Protein AF-A0A812PBX0-F1 (afdb_monomer_lite)

pLDDT: mean 70.74, std 16.76, range [26.89, 95.25]

Sequence (706 aa):
GIDFDTGNASPRARILQAIRQHKTSCHPRVRWLKWAKLSCRDRAEKATVTRFNASSAALISQKAHPLAKFEVFRWPRKVGPKSQAISPIAFRPAWVCKTCHATCRVAKLAEEHAATNCPNKAASGLLKTWAHGRLSTLAADRKIFLQGPNSSEAKARGIALFDQAFSFNAASRGVSCGAALRPILVRHSFDLVAMSEAHIPAASRVAFAAEWKRCGWSVVFSAPEEQYCQVCLLSQIPLKQVSVCSQDGAARHAAALLDLKSARGNVPLLAVAVYLQSGKPLVAQAQASDILAGAQSSGRRCLVFGDWNLVQEEGDLAALLQANVVHSCDEAAWGQELPPTGPVCQGSRRRRIDYAVSIGDFRATAVGHVAEDEVGVLSDHRLVHYTFDASAPPALRGPKRRRLLDKDALPTADVLLPALEVQLFHRCLQEGDVDEAWRRLSDLAEDLVCKPAGDAPDLVPRSRAWEPQPRKVRTDFEAEMDKSPGLRALRRLHARLLLCARRPWDSPLLRATGAMAARTRAKVPALGFVRCEDPAALCHVQHLIATLEEDEKQLHLEKWKSLLQCDPARVRSYVKRRADAALVAQQVPDNIAQVKDGWRPAIAVEEQAARWTEVWCKPPGHDPVAIERILAAVPQPRPCSVQFRFSPGVLKAAMQSMHGKAAGADDSTPSEMIHLPWFWWDLASQLWSTIVEVRRVPCISGNKPG

Foldseek 3Di:
DQPPPPNDRPPVRVVVVVVVVLCCQQPVPADPVRQVVDDPVRSLVSSLVSVQVVQVVVVVVVDDPLQVQWDWDWDWDQDDPPDPRPDRIHTHIWIAGNQQRDIGRDVVVSSVCSVVVNPRNDDPDPRVVVNVVVVVVVVVVVVCVQCPCPDVVVLLCVLVAQWKEWAEEQVLCAPVCVVLVVVVCVVVVHFKYKYASNFAQLVCVLVSQVVLVVVQKGKWFADDDPRGGRIMMIGNFFWAWAALADPLQRSFKTWTWGWNQAPVGTAIEIEIRGDADAPCQVSLQVNVCRNLVSVLVLVGKYKYWYFSNDACCDHPNVVCCLLVQKHWLCCLVPPDDDAAWDAQDPNHHDHNRTGMIIGFQWHFNHKDWDDCVSCVVRDRTTMIMTTTGSHDDGFFDDFAAFAWDDPVPADPDPDDDDPVLVVVLVVCLVVLVLQVNCLSLQQVLCVRTGDDDDPPPRHDGLSAFDDGHGDDDDDPPVLPPPDQPLLSLLVVLLVLLVVCQVPVPPVVSQVVSQVSLVVSCVRVVQLPRARSNDPVSNVSSVVVSVVSVVVVVVVVVVVVVVVVVPDPVVVDPVCVVVVVSVVSNVPNRHHSNNDDHHDDPPVPSVVSVPPVVVPPPDDDDDDCVVVVVVVVPDDDDDDDDDQDQFDLVVVLVVLVVQQSHHDDPSRDHSVSSNSDDSVSSVSVRSSVNSCVVSVHDHDSDDDPDD

Secondary structure (DSSP, 8-state):
-B-TTT-SBPHHHHHHHHHHHHHHHH-TTS-HHHHHHS-HHHHHHHHHHHHHHHHHHHHHHT--GGGGGEEEEEEEEEPPTT---SSSEEEEEEEEETTT--EESSHHHHHHHHHTT-TT-PPTTHHHHHHHHHHHHHHHHHHHHHSSTTSTTTTTS-S----EEEEEE-TT-GGGGHHHHHHHHHHHT-SEEEEES--EETTTHHHHHHHHHHTT-EEEEPPEETTEE--EEEESSPPEEEE--SSTTTTSEEEEEEEEEETTEEEEEEEEEEE--TT-HHHHHHHHHHHHHHHHHTTSEEEEEEE-SS-TTSHHHHHHHHTTSEEEGGGGGTTS-PPP-S--BTTB-----EEEEEESS--EEEEEE--HHHHTTT-SSPPEEEEE-TTSPPPPBPPPPPPBPPGGGS--S-----HHHHHHHHHHHHTT-HHHHHHHHHHHHHHHHB----S-TT---TTS--PPBPPPPPPGGG---SS-HHHHHHHHHHHHHHHHHH-TT-HHHHHHHHHHHHHHHTT-GGG----TT-HHHHHHHHHHHHHHHHHHHHHHHHHHHHTTTT-GGGGGTTTHHHHHHHHHHHSPPEEGGG--------STTGGGGGTGGGTTT------THHHHHHHTTSPPPPP--PPP---HHHHHHHHHHTTTPPP-TT---HHHHTTS-HHHHHHHHHHHHHHHHHT-----S-----

Structure (mmCIF, N/CA/C/O backbone):
data_AF-A0A812PBX0-F1
#
_entry.id   AF-A0A812PBX0-F1
#
loop_
_atom_site.group_PDB
_atom_site.id
_atom_site.type_symbol
_atom_site.label_atom_id
_atom_site.label_alt_id
_atom_site.label_comp_id
_atom_site.label_asym_id
_atom_site.label_entity_id
_atom_site.label_seq_id
_atom_site.pdbx_PDB_ins_code
_atom_site.Cartn_x
_atom_site.Cartn_y
_atom_site.Cartn_z
_atom_site.occupancy
_atom_site.B_iso_or_equiv
_atom_site.auth_seq_id
_atom_site.auth_comp_id
_atom_site.auth_asym_id
_atom_site.auth_atom_id
_atom_site.pdbx_PDB_model_num
ATOM 1 N N . GLY A 1 1 ? -8.430 -55.039 -39.600 1.00 41.56 1 GLY A N 1
ATOM 2 C CA . GLY A 1 1 ? -9.172 -54.076 -40.426 1.00 41.56 1 GLY A CA 1
ATOM 3 C C . GLY A 1 1 ? -8.246 -53.471 -41.450 1.00 41.56 1 GLY A C 1
ATOM 4 O O . GLY A 1 1 ? -7.721 -52.384 -41.218 1.00 41.56 1 GLY A O 1
ATOM 5 N N . ILE A 1 2 ? -7.989 -54.225 -42.518 1.00 35.31 2 ILE A N 1
ATOM 6 C CA . ILE A 1 2 ? -7.631 -53.649 -43.813 1.00 35.31 2 ILE A CA 1
ATOM 7 C C . ILE A 1 2 ? -8.986 -53.336 -44.443 1.00 35.31 2 ILE A C 1
ATOM 9 O O . ILE A 1 2 ? -9.873 -54.185 -44.401 1.00 35.31 2 ILE A O 1
ATOM 13 N N . ASP A 1 3 ? -9.168 -52.095 -44.868 1.00 41.00 3 ASP A N 1
ATOM 14 C CA . ASP A 1 3 ? -10.325 -51.704 -45.659 1.00 41.00 3 ASP A CA 1
ATOM 15 C C . ASP A 1 3 ? -10.052 -52.193 -47.086 1.00 41.00 3 ASP A C 1
ATOM 17 O O . ASP A 1 3 ? -9.075 -51.766 -47.709 1.00 41.00 3 ASP A O 1
ATOM 21 N N . PHE A 1 4 ? -10.807 -53.199 -47.527 1.00 45.06 4 PHE A N 1
ATOM 22 C CA . PHE A 1 4 ? -10.535 -53.912 -48.776 1.00 45.06 4 PHE A CA 1
ATOM 23 C C . PHE A 1 4 ? -10.964 -53.118 -50.017 1.00 45.06 4 PHE A C 1
ATOM 25 O O . PHE A 1 4 ? -10.478 -53.426 -51.101 1.00 45.06 4 PHE A O 1
ATOM 32 N N . ASP A 1 5 ? -11.750 -52.048 -49.858 1.00 46.66 5 ASP A N 1
ATOM 33 C CA . ASP A 1 5 ? -12.281 -51.284 -50.994 1.00 46.66 5 ASP A CA 1
ATOM 34 C C . ASP A 1 5 ? -11.366 -50.135 -51.444 1.00 46.66 5 ASP A C 1
ATOM 36 O O . ASP A 1 5 ? -11.480 -49.648 -52.565 1.00 46.66 5 ASP A O 1
ATOM 40 N N . THR A 1 6 ? -10.412 -49.699 -50.610 1.00 55.16 6 THR A N 1
ATOM 41 C CA . THR A 1 6 ? -9.545 -48.546 -50.938 1.00 55.16 6 THR A CA 1
ATOM 42 C C . THR A 1 6 ? -8.058 -48.874 -51.039 1.00 55.16 6 THR A C 1
ATOM 44 O O . THR A 1 6 ? -7.262 -47.987 -51.358 1.00 55.16 6 THR A O 1
ATOM 47 N N . GLY A 1 7 ? -7.644 -50.107 -50.712 1.00 49.31 7 GLY A N 1
ATOM 48 C CA . GLY A 1 7 ? -6.228 -50.506 -50.630 1.00 49.31 7 GLY A CA 1
ATOM 49 C C . GLY A 1 7 ? -5.396 -49.690 -49.625 1.00 49.31 7 GLY A C 1
ATOM 50 O O . GLY A 1 7 ? -4.191 -49.903 -49.480 1.00 49.31 7 GLY A O 1
ATOM 51 N N . ASN A 1 8 ? -6.020 -48.754 -48.908 1.00 51.25 8 ASN A N 1
ATOM 52 C CA . ASN A 1 8 ? -5.364 -47.819 -48.019 1.00 51.25 8 ASN A CA 1
ATOM 53 C C . ASN A 1 8 ? -5.511 -48.298 -46.580 1.00 51.25 8 ASN A C 1
ATOM 55 O O . ASN A 1 8 ? -6.604 -48.510 -46.057 1.00 51.25 8 ASN A O 1
ATOM 59 N N . ALA A 1 9 ? -4.368 -48.460 -45.915 1.00 52.59 9 ALA A N 1
ATOM 60 C CA . ALA A 1 9 ? -4.317 -48.851 -44.518 1.00 52.59 9 ALA A CA 1
ATOM 61 C C . ALA A 1 9 ? -5.171 -47.894 -43.668 1.00 52.59 9 ALA A C 1
ATOM 63 O O . ALA A 1 9 ? -4.962 -46.677 -43.709 1.00 52.59 9 ALA A O 1
ATOM 64 N N . SER A 1 10 ? -6.102 -48.450 -42.880 1.00 56.31 10 SER A N 1
ATOM 65 C CA . SER A 1 10 ? -6.978 -47.667 -42.000 1.00 56.31 10 SER A CA 1
ATOM 66 C C . SER A 1 10 ? -6.168 -46.668 -41.151 1.00 56.31 10 SER A C 1
ATOM 68 O O . SER A 1 10 ? -5.010 -46.947 -40.809 1.00 56.31 10 SER A O 1
ATOM 70 N N . PRO A 1 11 ? -6.738 -45.517 -40.746 1.00 64.25 11 PRO A N 1
ATOM 71 C CA . PRO A 1 11 ? -6.034 -44.504 -39.947 1.00 64.25 11 PRO A CA 1
ATOM 72 C C . PRO A 1 11 ? -5.306 -45.090 -38.726 1.00 64.25 11 PRO A C 1
ATOM 74 O O . PRO A 1 11 ? -4.189 -44.694 -38.391 1.00 64.25 11 PRO A O 1
ATOM 77 N N . ARG A 1 12 ? -5.890 -46.127 -38.115 1.00 63.50 12 ARG A N 1
ATOM 78 C CA . ARG A 1 12 ? -5.305 -46.877 -36.999 1.00 63.50 12 ARG A CA 1
ATOM 79 C C . ARG A 1 12 ? -4.037 -47.649 -37.388 1.00 63.50 12 ARG A C 1
ATOM 81 O O . ARG A 1 12 ? -3.078 -47.661 -36.618 1.00 63.50 12 ARG A O 1
ATOM 88 N N . ALA A 1 13 ? -3.998 -48.264 -38.570 1.00 65.62 13 ALA A N 1
ATOM 89 C CA . ALA A 1 13 ? -2.818 -48.963 -39.078 1.00 65.62 13 ALA A CA 1
ATOM 90 C C . ALA A 1 13 ? -1.666 -47.992 -39.396 1.00 65.62 13 ALA A C 1
ATOM 92 O O . ALA A 1 13 ? -0.524 -48.262 -39.018 1.00 65.62 13 ALA A O 1
ATOM 93 N N . ARG A 1 14 ? -1.966 -46.817 -39.971 1.00 66.88 14 ARG A N 1
ATOM 94 C CA . ARG A 1 14 ? -0.978 -45.740 -40.187 1.00 66.88 14 ARG A CA 1
ATOM 95 C C . ARG A 1 14 ? -0.382 -45.220 -38.876 1.00 66.88 14 ARG A C 1
ATOM 97 O O . ARG A 1 14 ? 0.835 -45.080 -38.767 1.00 66.88 14 ARG A O 1
ATOM 104 N N . ILE A 1 15 ? -1.211 -45.005 -37.854 1.00 62.47 15 ILE A N 1
ATOM 105 C CA . ILE A 1 15 ? -0.750 -44.575 -36.523 1.00 62.47 15 ILE A CA 1
ATOM 106 C C . ILE A 1 15 ? 0.161 -45.635 -35.889 1.00 62.47 15 ILE A C 1
ATOM 108 O O . ILE A 1 15 ? 1.235 -45.309 -35.381 1.00 62.47 15 ILE A O 1
ATOM 112 N N . LEU A 1 16 ? -0.215 -46.916 -35.956 1.00 72.44 16 LEU A N 1
ATOM 113 C CA . LEU A 1 16 ? 0.611 -48.006 -35.428 1.00 72.44 16 LEU A CA 1
ATOM 114 C C . LEU A 1 16 ? 1.949 -48.135 -36.170 1.00 72.44 16 LEU A C 1
ATOM 116 O O . LEU A 1 16 ? 2.977 -48.388 -35.537 1.00 72.44 16 LEU A O 1
ATOM 120 N N . GLN A 1 17 ? 1.965 -47.918 -37.486 1.00 73.75 17 GLN A N 1
ATOM 121 C CA . GLN A 1 17 ? 3.192 -47.900 -38.279 1.00 73.75 17 GLN A CA 1
ATOM 122 C C . GLN A 1 17 ? 4.097 -46.719 -37.901 1.00 73.75 17 GLN A C 1
ATOM 124 O O . GLN A 1 17 ? 5.292 -46.925 -37.688 1.00 73.75 17 GLN A O 1
ATOM 129 N N . ALA A 1 18 ? 3.540 -45.520 -37.715 1.00 67.94 18 ALA A N 1
ATOM 130 C CA . ALA A 1 18 ? 4.286 -44.346 -37.260 1.00 67.94 18 ALA A CA 1
ATOM 131 C C . ALA A 1 18 ? 4.874 -44.544 -35.849 1.00 67.94 18 ALA A C 1
ATOM 133 O O . ALA A 1 18 ? 6.033 -44.208 -35.598 1.00 67.94 18 ALA A O 1
ATOM 134 N N . ILE A 1 19 ? 4.119 -45.168 -34.935 1.00 73.75 19 ILE A N 1
ATOM 135 C CA . ILE A 1 19 ? 4.599 -45.534 -33.592 1.00 73.75 19 ILE A CA 1
ATOM 136 C C . ILE A 1 19 ? 5.760 -46.532 -33.685 1.00 73.75 19 ILE A C 1
ATOM 138 O O . ILE A 1 19 ? 6.774 -46.370 -32.999 1.00 73.75 19 ILE A O 1
ATOM 142 N N . ARG A 1 20 ? 5.648 -47.545 -34.556 1.00 77.81 20 ARG A N 1
ATOM 143 C CA . ARG A 1 20 ? 6.723 -48.517 -34.808 1.00 77.81 20 ARG A CA 1
ATOM 144 C C . ARG A 1 20 ? 7.970 -47.859 -35.376 1.00 77.81 20 ARG A C 1
ATOM 146 O O . ARG A 1 20 ? 9.050 -48.087 -34.839 1.00 77.81 20 ARG A O 1
ATOM 153 N N . GLN A 1 21 ? 7.828 -47.008 -36.386 1.00 73.75 21 GLN A N 1
ATOM 154 C CA . GLN A 1 21 ? 8.945 -46.264 -36.967 1.00 73.75 21 GLN A CA 1
ATOM 155 C C . GLN A 1 21 ? 9.623 -45.365 -35.928 1.00 73.75 21 GLN A C 1
ATOM 157 O O . GLN A 1 21 ? 10.838 -45.441 -35.766 1.00 73.75 21 GLN A O 1
ATOM 162 N N . HIS A 1 22 ? 8.853 -44.597 -35.152 1.00 73.75 22 HIS A N 1
ATOM 163 C CA . HIS A 1 22 ? 9.390 -43.723 -34.111 1.00 73.75 22 HIS A CA 1
ATOM 164 C C . HIS A 1 22 ? 10.144 -44.497 -33.021 1.00 73.75 22 HIS A C 1
ATOM 166 O O . HIS A 1 22 ? 11.247 -44.104 -32.632 1.00 73.75 22 HIS A O 1
ATOM 172 N N . LYS A 1 23 ? 9.577 -45.603 -32.519 1.00 83.12 23 LYS A N 1
ATOM 173 C CA . LYS A 1 23 ? 10.250 -46.459 -31.532 1.00 83.12 23 LYS A CA 1
ATOM 174 C C . LYS A 1 23 ? 11.563 -46.979 -32.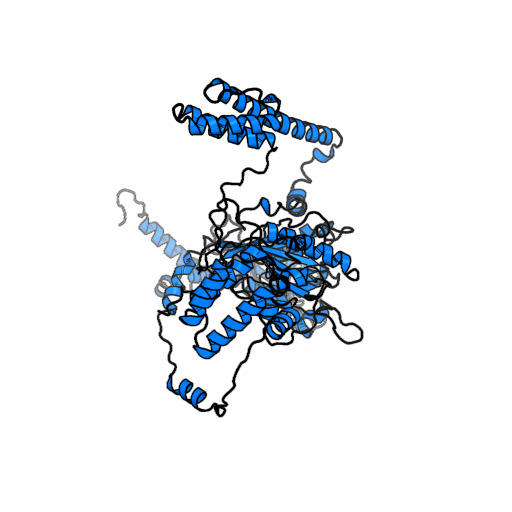102 1.00 83.12 23 LYS A C 1
ATOM 176 O O . LYS A 1 23 ? 12.591 -46.888 -31.435 1.00 83.12 23 LYS A O 1
ATOM 181 N N . THR A 1 24 ? 11.544 -47.526 -33.314 1.00 77.44 24 THR A N 1
ATOM 182 C CA . THR A 1 24 ? 12.737 -48.121 -33.927 1.00 77.44 24 THR A CA 1
ATOM 183 C C . THR A 1 24 ? 13.819 -47.073 -34.188 1.00 77.44 24 THR A C 1
ATOM 185 O O . THR A 1 24 ? 14.981 -47.327 -33.886 1.00 77.44 24 THR A O 1
ATOM 188 N N . SER A 1 25 ? 13.452 -45.871 -34.644 1.00 67.94 25 SER A N 1
ATOM 189 C CA . SER A 1 25 ? 14.410 -44.809 -34.969 1.00 67.94 25 SER A CA 1
ATOM 190 C C . SER A 1 25 ? 14.952 -44.073 -33.737 1.00 67.94 25 SER A C 1
ATOM 192 O O . SER A 1 25 ? 16.132 -43.741 -33.677 1.00 67.94 25 SER A O 1
ATOM 194 N N . CYS A 1 26 ? 14.106 -43.792 -32.742 1.00 70.12 26 CYS A N 1
ATOM 195 C CA . CYS A 1 26 ? 14.460 -42.937 -31.604 1.00 70.12 26 CYS A CA 1
ATOM 196 C C . CYS A 1 26 ? 14.810 -43.733 -30.339 1.00 70.12 26 CYS A C 1
ATOM 198 O O . CYS A 1 26 ? 15.399 -43.183 -29.409 1.00 70.12 26 CYS A O 1
ATOM 200 N N . HIS A 1 27 ? 14.446 -45.017 -30.289 1.00 78.81 27 HIS A N 1
ATOM 201 C CA . HIS A 1 27 ? 14.613 -45.893 -29.128 1.00 78.81 27 HIS A CA 1
ATOM 202 C C . HIS A 1 27 ? 15.099 -47.302 -29.500 1.00 78.81 27 HIS A C 1
ATOM 204 O O . HIS A 1 27 ? 14.545 -48.292 -29.003 1.00 78.81 27 HIS A O 1
ATOM 210 N N . PRO A 1 28 ? 16.152 -47.431 -30.326 1.00 75.12 28 PRO A N 1
ATOM 211 C CA . PRO A 1 28 ? 16.576 -48.723 -30.863 1.00 75.12 28 PRO A CA 1
ATOM 212 C C . PRO A 1 28 ? 16.933 -49.724 -29.753 1.00 75.12 28 PRO A C 1
ATOM 214 O O . PRO A 1 28 ? 16.641 -50.910 -29.866 1.00 75.12 28 PRO A O 1
ATOM 217 N N . ARG A 1 29 ? 17.472 -49.236 -28.626 1.00 78.00 29 ARG A N 1
ATOM 218 C CA . ARG A 1 29 ? 17.911 -50.054 -27.481 1.00 78.00 29 ARG A CA 1
ATOM 219 C C . ARG A 1 29 ? 16.834 -50.306 -26.416 1.00 78.00 29 ARG A C 1
ATOM 221 O O . ARG A 1 29 ? 17.098 -50.995 -25.435 1.00 78.00 29 ARG A O 1
ATOM 228 N N . VAL A 1 30 ? 15.624 -49.753 -26.556 1.00 75.75 30 VAL A N 1
ATOM 229 C CA . VAL A 1 30 ? 14.540 -49.953 -25.575 1.00 75.75 30 VAL A CA 1
ATOM 230 C C . VAL A 1 30 ? 13.612 -51.066 -26.065 1.00 75.75 30 VAL A C 1
ATOM 232 O O . VAL A 1 30 ? 13.034 -50.975 -27.150 1.00 75.75 30 VAL A O 1
ATOM 235 N N . ARG A 1 31 ? 13.438 -52.132 -25.270 1.00 84.88 31 ARG A N 1
ATOM 236 C CA . ARG A 1 31 ? 12.467 -53.203 -25.571 1.00 84.88 31 ARG A CA 1
ATOM 237 C C . ARG A 1 31 ? 11.050 -52.628 -25.650 1.00 84.88 31 ARG A C 1
ATOM 239 O O . ARG A 1 31 ? 10.708 -51.754 -24.858 1.00 84.88 31 ARG A O 1
ATOM 246 N N . TRP A 1 32 ? 10.222 -53.138 -26.564 1.00 81.81 32 TRP A N 1
ATOM 247 C CA . TRP A 1 32 ? 8.857 -52.644 -26.804 1.00 81.81 32 TRP A CA 1
ATOM 248 C C . TRP A 1 32 ? 8.006 -52.566 -25.535 1.00 81.81 32 TRP A C 1
ATOM 250 O O . TRP A 1 32 ? 7.421 -51.522 -25.264 1.00 81.81 32 TRP A O 1
ATOM 260 N N . LEU A 1 33 ? 8.034 -53.619 -24.714 1.00 80.69 33 LEU A N 1
ATOM 261 C CA . LEU A 1 33 ? 7.304 -53.676 -23.446 1.00 80.69 33 LEU A CA 1
ATOM 262 C C . LEU A 1 33 ? 7.730 -52.562 -22.475 1.00 80.69 33 LEU A C 1
ATOM 264 O O . LEU A 1 33 ? 6.903 -51.959 -21.800 1.00 80.69 33 LEU A O 1
ATOM 268 N N . LYS A 1 34 ? 9.034 -52.260 -22.430 1.00 81.94 34 LYS A N 1
ATOM 269 C CA . LYS A 1 34 ? 9.588 -51.190 -21.594 1.00 81.94 34 LYS A CA 1
ATOM 270 C C . LYS A 1 34 ? 9.261 -49.822 -22.183 1.00 81.94 34 LYS A C 1
ATOM 272 O O . LYS A 1 34 ? 8.895 -48.932 -21.436 1.00 81.94 34 LYS A O 1
ATOM 277 N N . TRP A 1 35 ? 9.347 -49.665 -23.505 1.00 82.44 35 TRP A N 1
ATOM 278 C CA . TRP A 1 35 ? 9.032 -48.419 -24.207 1.00 82.44 35 TRP A CA 1
ATOM 279 C C . TRP A 1 35 ? 7.560 -48.022 -24.047 1.00 82.44 35 TRP A C 1
ATOM 281 O O . TRP A 1 35 ? 7.279 -46.871 -23.728 1.00 82.44 35 TRP A O 1
ATOM 291 N N . ALA A 1 36 ? 6.640 -48.983 -24.171 1.00 78.69 36 ALA A N 1
ATOM 292 C CA . ALA A 1 36 ? 5.207 -48.770 -23.975 1.00 78.69 36 ALA A CA 1
ATOM 293 C C . ALA A 1 36 ? 4.863 -48.297 -22.550 1.00 78.69 36 ALA A C 1
ATOM 295 O O . ALA A 1 36 ? 3.927 -47.522 -22.379 1.00 78.69 36 ALA A O 1
ATOM 296 N N . LYS A 1 37 ? 5.657 -48.699 -21.548 1.00 80.06 37 LYS A N 1
ATOM 297 C CA . LYS A 1 37 ? 5.518 -48.274 -20.144 1.00 80.06 37 LYS A CA 1
ATOM 298 C C . LYS A 1 37 ? 6.211 -46.945 -19.813 1.00 80.06 37 LYS A C 1
ATOM 300 O O . LYS A 1 37 ? 6.003 -46.416 -18.730 1.00 80.06 37 LYS A O 1
ATOM 305 N N . LEU A 1 38 ? 7.050 -46.404 -20.703 1.00 74.44 38 LEU A N 1
ATOM 306 C CA . LEU A 1 38 ? 7.695 -45.107 -20.472 1.00 74.44 38 LEU A CA 1
ATOM 307 C C . LEU A 1 38 ? 6.692 -43.970 -20.641 1.00 74.44 38 LEU A C 1
ATOM 309 O O . LEU A 1 38 ? 5.899 -43.992 -21.587 1.00 74.44 38 LEU A O 1
ATOM 313 N N . SER A 1 39 ? 6.804 -42.949 -19.791 1.00 73.44 39 SER A N 1
ATOM 314 C CA . SER A 1 39 ? 6.070 -41.697 -19.959 1.00 73.44 39 SER A CA 1
ATOM 315 C C . SER A 1 39 ? 6.490 -40.981 -21.251 1.00 73.44 39 SER A C 1
ATOM 317 O O . SER A 1 39 ? 7.589 -41.196 -21.777 1.00 73.44 39 SER A O 1
ATOM 319 N N . CYS A 1 40 ? 5.644 -40.084 -21.768 1.00 66.06 40 CYS A N 1
ATOM 320 C CA . CYS A 1 40 ? 5.998 -39.246 -22.921 1.00 66.06 40 CYS A CA 1
ATOM 321 C C . CYS A 1 40 ? 7.288 -38.442 -22.680 1.00 66.06 40 CYS A C 1
ATOM 323 O O . CYS A 1 40 ? 8.089 -38.281 -23.601 1.00 66.06 40 CYS A O 1
ATOM 325 N N . ARG A 1 41 ? 7.528 -38.008 -21.434 1.00 58.81 41 ARG A N 1
ATOM 326 C CA . ARG A 1 41 ? 8.746 -37.299 -21.020 1.00 58.81 41 ARG A CA 1
ATOM 327 C C . ARG A 1 41 ? 9.987 -38.184 -21.143 1.00 58.81 41 ARG A C 1
ATOM 329 O O . ARG A 1 41 ? 10.951 -37.783 -21.790 1.00 58.81 41 ARG A O 1
ATOM 336 N N . ASP A 1 42 ? 9.941 -39.407 -20.620 1.00 67.44 42 ASP A N 1
ATOM 337 C CA . ASP A 1 42 ? 11.082 -40.335 -20.672 1.00 67.44 42 ASP A CA 1
ATOM 338 C C . ASP A 1 42 ? 11.388 -40.795 -22.101 1.00 67.44 42 ASP A C 1
ATOM 340 O O . ASP A 1 42 ? 12.544 -41.043 -22.461 1.00 67.44 42 ASP A O 1
ATOM 344 N N . ARG A 1 43 ? 10.349 -40.909 -22.942 1.00 71.75 43 ARG A N 1
ATOM 345 C CA . ARG A 1 43 ? 10.515 -41.137 -24.382 1.00 71.75 43 ARG A CA 1
ATOM 346 C C . ARG A 1 43 ? 11.173 -39.916 -25.038 1.00 71.75 43 ARG A C 1
ATOM 348 O O . ARG A 1 43 ? 12.162 -40.068 -25.742 1.00 71.75 43 ARG A O 1
ATOM 355 N N . ALA A 1 44 ? 10.736 -38.692 -24.759 1.00 64.94 44 ALA A N 1
ATOM 356 C CA . ALA A 1 44 ? 11.381 -37.501 -25.320 1.00 64.94 44 ALA A CA 1
ATOM 357 C C . ALA A 1 44 ? 12.863 -37.378 -24.905 1.00 64.94 44 ALA A C 1
ATOM 359 O O . ALA A 1 44 ? 13.727 -37.102 -25.743 1.00 64.94 44 ALA A O 1
ATOM 360 N N . GLU A 1 45 ? 13.188 -37.656 -23.642 1.00 65.56 45 GLU A N 1
ATOM 361 C CA . GLU A 1 45 ? 14.558 -37.589 -23.127 1.00 65.56 45 GLU A CA 1
ATOM 362 C C . GLU A 1 45 ? 15.466 -38.655 -23.759 1.00 65.56 45 GLU A C 1
ATOM 364 O O . GLU A 1 45 ? 16.527 -38.337 -24.307 1.00 65.56 45 GLU A O 1
ATOM 369 N N . LYS A 1 46 ? 15.023 -39.919 -23.794 1.00 71.25 46 LYS A N 1
ATOM 370 C CA . LYS A 1 46 ? 15.792 -41.012 -24.417 1.00 71.25 46 LYS A CA 1
ATOM 371 C C . LYS A 1 46 ? 15.925 -40.855 -25.933 1.00 71.25 46 LYS A C 1
ATOM 373 O O . LYS A 1 46 ? 16.969 -41.208 -26.487 1.00 71.25 46 LYS A O 1
ATOM 378 N N . ALA A 1 47 ? 14.913 -40.303 -26.604 1.00 70.00 47 ALA A N 1
ATOM 379 C CA . ALA A 1 47 ? 14.985 -39.967 -28.025 1.00 70.00 47 ALA A CA 1
ATOM 380 C C . ALA A 1 47 ? 16.028 -38.874 -28.280 1.00 70.00 47 ALA A C 1
ATOM 382 O O . ALA A 1 47 ? 16.806 -38.964 -29.226 1.00 70.00 47 ALA A O 1
ATOM 383 N N . THR A 1 48 ? 16.088 -37.868 -27.406 1.00 66.06 48 THR A N 1
ATOM 384 C CA . THR A 1 48 ? 17.056 -36.768 -27.495 1.00 66.06 48 THR A CA 1
ATOM 385 C C . THR A 1 48 ? 18.486 -37.258 -27.282 1.00 66.06 48 THR A C 1
ATOM 387 O O . THR A 1 48 ? 19.375 -36.898 -28.051 1.00 66.06 48 THR A O 1
ATOM 390 N N . VAL A 1 49 ? 18.703 -38.145 -26.305 1.00 70.06 49 VAL A N 1
ATOM 391 C CA . VAL A 1 49 ? 19.987 -38.837 -26.088 1.00 70.06 49 VAL A CA 1
ATOM 392 C C . VAL A 1 49 ? 20.405 -39.614 -27.336 1.00 70.06 49 VAL A C 1
ATOM 394 O O . VAL A 1 49 ? 21.545 -39.497 -27.775 1.00 70.06 49 VAL A O 1
ATOM 397 N N . THR A 1 50 ? 19.483 -40.381 -27.920 1.00 71.56 50 THR A N 1
ATOM 398 C CA . THR A 1 50 ? 19.758 -41.216 -29.098 1.00 71.56 50 THR A CA 1
ATOM 399 C C . THR A 1 50 ? 20.086 -40.365 -30.324 1.00 71.56 50 THR A C 1
ATOM 401 O O . THR A 1 50 ? 21.084 -40.623 -30.990 1.00 71.56 50 THR A O 1
ATOM 404 N N . ARG A 1 51 ? 19.302 -39.311 -30.589 1.00 69.31 51 ARG A N 1
ATOM 405 C CA . ARG A 1 51 ? 19.550 -38.368 -31.692 1.00 69.31 51 ARG A CA 1
ATOM 406 C C . ARG A 1 51 ? 20.873 -37.636 -31.523 1.00 69.31 51 ARG A C 1
ATOM 408 O O . ARG A 1 51 ? 21.623 -37.538 -32.484 1.00 69.31 51 ARG A O 1
ATOM 415 N N . PHE A 1 52 ? 21.184 -37.178 -30.309 1.00 71.25 52 PHE A N 1
ATOM 416 C CA . PHE A 1 52 ? 22.475 -36.561 -30.026 1.00 71.25 52 PHE A CA 1
ATOM 417 C C . PHE A 1 52 ? 23.620 -37.536 -30.294 1.00 71.25 52 PHE A C 1
ATOM 419 O O . PHE A 1 52 ? 24.535 -37.190 -31.025 1.00 71.25 52 PHE A O 1
ATOM 426 N N . ASN A 1 53 ? 23.550 -38.762 -29.769 1.00 72.25 53 ASN A N 1
ATOM 427 C CA . ASN A 1 53 ? 24.609 -39.749 -29.961 1.00 72.25 53 ASN A CA 1
ATOM 428 C C . ASN A 1 53 ? 24.785 -40.115 -31.445 1.00 72.25 53 ASN A C 1
ATOM 430 O O . ASN A 1 53 ? 25.916 -40.261 -31.891 1.00 72.25 53 ASN A O 1
ATOM 434 N N . ALA A 1 54 ? 23.696 -40.210 -32.216 1.00 70.56 54 ALA A N 1
ATOM 435 C CA . ALA A 1 54 ? 23.753 -40.436 -33.660 1.00 70.56 54 ALA A CA 1
ATOM 436 C C . ALA A 1 54 ? 24.389 -39.250 -34.406 1.00 70.56 54 ALA A C 1
ATOM 438 O O . ALA A 1 54 ? 25.268 -39.453 -35.239 1.00 70.56 54 ALA A O 1
ATOM 439 N N . SER A 1 55 ? 24.009 -38.010 -34.076 1.00 69.31 55 SER A N 1
ATOM 440 C CA . SER A 1 55 ? 24.620 -36.806 -34.655 1.00 69.31 55 SER A CA 1
ATOM 441 C C . SER A 1 55 ? 26.092 -36.656 -34.270 1.00 69.31 55 SER A C 1
ATOM 443 O O . SER A 1 55 ? 26.909 -36.323 -35.121 1.00 69.31 55 SER A O 1
ATOM 445 N N . SER A 1 56 ? 26.448 -36.931 -33.015 1.00 67.75 56 SER A N 1
ATOM 446 C CA . SER A 1 56 ? 27.833 -36.936 -32.543 1.00 67.75 56 SER A CA 1
ATOM 447 C C . SER A 1 56 ? 28.652 -38.020 -33.230 1.00 67.75 56 SER A C 1
ATOM 449 O O . SER A 1 56 ? 29.756 -37.728 -33.665 1.00 67.75 56 SER A O 1
ATOM 451 N N . ALA A 1 57 ? 28.124 -39.236 -33.388 1.00 70.44 57 ALA A N 1
ATOM 452 C CA . ALA A 1 57 ? 28.809 -40.312 -34.101 1.00 70.44 57 ALA A CA 1
ATOM 453 C C . ALA A 1 57 ? 29.022 -39.971 -35.584 1.00 70.44 57 ALA A C 1
ATOM 455 O O . ALA A 1 57 ? 30.129 -40.143 -36.083 1.00 70.44 57 ALA A O 1
ATOM 456 N N . ALA A 1 58 ? 28.009 -39.411 -36.258 1.00 71.38 58 ALA A N 1
ATOM 457 C CA . ALA A 1 58 ? 28.126 -38.944 -37.640 1.00 71.38 58 ALA A CA 1
ATOM 458 C C . ALA A 1 58 ? 29.203 -37.851 -37.783 1.00 71.38 58 ALA A C 1
ATOM 460 O O . ALA A 1 58 ? 30.073 -37.946 -38.645 1.00 71.38 58 ALA A O 1
ATOM 461 N N . LEU A 1 59 ? 29.218 -36.866 -36.882 1.00 67.56 59 LEU A N 1
ATOM 462 C CA . LEU A 1 59 ? 30.235 -35.807 -36.857 1.00 67.56 59 LEU A CA 1
ATOM 463 C C . LEU A 1 59 ? 31.640 -36.334 -36.533 1.00 67.56 59 LEU A C 1
ATOM 465 O O . LEU A 1 59 ? 32.611 -35.890 -37.134 1.00 67.56 59 LEU A O 1
ATOM 469 N N . ILE A 1 60 ? 31.756 -37.293 -35.610 1.00 66.69 60 ILE A N 1
ATOM 470 C CA . ILE A 1 60 ? 33.029 -37.947 -35.271 1.00 66.69 60 ILE A CA 1
ATOM 471 C C . ILE A 1 60 ? 33.528 -38.805 -36.441 1.00 66.69 60 ILE A C 1
ATOM 473 O O . ILE A 1 60 ? 34.736 -38.934 -36.608 1.00 66.69 60 ILE A O 1
ATOM 477 N N . SER A 1 61 ? 32.631 -39.376 -37.253 1.00 65.56 61 SER A N 1
ATOM 478 C CA . SER A 1 61 ? 32.994 -40.159 -38.441 1.00 65.56 61 SER A CA 1
ATOM 479 C C . SER A 1 61 ? 33.412 -39.300 -39.643 1.00 65.56 61 SER A C 1
ATOM 481 O O . SER A 1 61 ? 34.221 -39.747 -40.445 1.00 65.56 61 SER A O 1
ATOM 483 N N . GLN A 1 62 ? 32.953 -38.046 -39.732 1.00 65.94 62 GLN A N 1
ATOM 484 C CA . GLN A 1 62 ? 33.275 -37.092 -40.809 1.00 65.94 62 GLN A CA 1
ATOM 485 C C . GLN A 1 62 ? 34.636 -36.376 -40.634 1.00 65.94 62 GLN A C 1
ATOM 487 O O . GLN A 1 62 ? 34.806 -35.261 -41.115 1.00 65.94 62 GLN A O 1
ATOM 492 N N . LYS A 1 63 ? 35.603 -36.969 -39.915 1.00 54.72 63 LYS A N 1
ATOM 493 C CA . LYS A 1 63 ? 36.828 -36.300 -39.421 1.00 54.72 63 LYS A CA 1
ATOM 494 C C . LYS A 1 63 ? 37.521 -35.388 -40.450 1.00 54.72 63 LYS A C 1
ATOM 496 O O . LYS A 1 63 ? 38.309 -35.853 -41.267 1.00 54.72 63 LYS A O 1
ATOM 501 N N . ALA A 1 64 ? 37.386 -34.076 -40.269 1.00 56.62 64 ALA A N 1
ATOM 502 C CA . ALA A 1 64 ? 38.452 -33.145 -40.610 1.00 56.62 64 ALA A CA 1
ATOM 503 C C . ALA A 1 64 ? 39.550 -33.260 -39.530 1.00 56.62 64 ALA A C 1
ATOM 505 O O . ALA A 1 64 ? 39.283 -33.110 -38.333 1.00 56.62 64 ALA A O 1
ATOM 506 N N . HIS A 1 65 ? 40.793 -33.518 -39.951 1.00 58.50 65 HIS A N 1
ATOM 507 C CA . HIS A 1 65 ? 41.993 -33.657 -39.110 1.00 58.50 65 HIS A CA 1
ATOM 508 C C . HIS A 1 65 ? 42.170 -32.597 -37.980 1.00 58.50 65 HIS A C 1
ATOM 510 O O . HIS A 1 65 ? 42.653 -32.966 -36.905 1.00 58.50 65 HIS A O 1
ATOM 516 N N . PRO A 1 66 ? 41.760 -31.311 -38.118 1.00 64.31 66 PRO A N 1
ATOM 517 C CA . PRO A 1 66 ? 41.935 -30.314 -37.048 1.00 64.31 66 PRO A CA 1
ATOM 518 C C . PRO A 1 66 ? 41.079 -30.517 -35.783 1.00 64.31 66 PRO A C 1
ATOM 520 O O . PRO A 1 66 ? 41.478 -30.071 -34.705 1.00 64.31 66 PRO A O 1
ATOM 523 N N . LEU A 1 67 ? 39.941 -31.220 -35.850 1.00 70.62 67 LEU A N 1
ATOM 524 C CA . LEU A 1 67 ? 39.023 -31.360 -34.704 1.00 70.62 67 LEU A CA 1
ATOM 525 C C . LEU A 1 67 ? 39.390 -32.495 -33.730 1.00 70.62 67 LEU A C 1
ATOM 527 O O . LEU A 1 67 ? 38.757 -32.634 -32.684 1.00 70.62 67 LEU A O 1
ATOM 531 N N . ALA A 1 68 ? 40.446 -33.271 -34.003 1.00 74.75 68 ALA A N 1
ATOM 532 C CA . ALA A 1 68 ? 40.929 -34.328 -33.103 1.00 74.75 68 ALA A CA 1
ATOM 533 C C . ALA A 1 68 ? 41.368 -33.799 -31.717 1.00 74.75 68 ALA A C 1
ATOM 535 O O . ALA A 1 68 ? 41.283 -34.512 -30.706 1.00 74.75 68 ALA A O 1
ATOM 536 N N . LYS A 1 69 ? 41.782 -32.523 -31.663 1.00 78.94 69 LYS A N 1
ATOM 537 C CA . LYS A 1 69 ? 42.144 -31.789 -30.440 1.00 78.94 69 LYS A CA 1
ATOM 538 C C . LYS A 1 69 ? 40.931 -31.376 -29.594 1.00 78.94 69 LYS A C 1
ATOM 540 O O . LYS A 1 69 ? 41.119 -30.743 -28.561 1.00 78.94 69 LYS A O 1
ATOM 545 N N . PHE A 1 70 ? 39.706 -31.727 -29.988 1.00 81.00 70 PHE A N 1
ATOM 546 C CA . PHE A 1 70 ? 38.480 -31.370 -29.277 1.00 81.00 70 PHE A CA 1
ATOM 547 C C . PHE A 1 70 ? 37.705 -32.603 -28.801 1.00 81.00 70 PHE A C 1
ATOM 549 O O . PHE A 1 70 ? 37.799 -33.689 -29.373 1.00 81.00 70 PHE A O 1
ATOM 556 N N . GLU A 1 71 ? 36.934 -32.432 -27.732 1.00 80.81 71 GLU A N 1
ATOM 557 C CA . GLU A 1 71 ? 35.920 -33.372 -27.259 1.00 80.81 71 GLU A CA 1
ATOM 558 C C . GLU A 1 71 ? 34.523 -32.822 -27.580 1.00 80.81 71 GLU A C 1
ATOM 560 O O . GLU A 1 71 ? 34.280 -31.618 -27.486 1.00 80.81 71 GLU A O 1
ATOM 565 N N . VAL A 1 72 ? 33.604 -33.691 -28.006 1.00 77.12 72 VAL A N 1
ATOM 566 C CA . VAL A 1 72 ? 32.238 -33.291 -28.369 1.00 77.12 72 VAL A CA 1
ATOM 567 C C . VAL A 1 72 ? 31.328 -33.417 -27.154 1.00 77.12 72 VAL A C 1
ATOM 569 O O . VAL A 1 72 ? 31.234 -34.484 -26.556 1.00 77.12 72 VAL A O 1
ATOM 572 N N . PHE A 1 73 ? 30.587 -32.360 -26.834 1.00 75.19 73 PHE A N 1
ATOM 573 C CA . PHE A 1 73 ? 29.631 -32.349 -25.729 1.00 75.19 73 PHE A CA 1
ATOM 574 C C . PHE A 1 73 ? 28.276 -31.755 -26.136 1.00 75.19 73 PHE A C 1
ATOM 576 O O . PHE A 1 73 ? 28.067 -31.308 -27.267 1.00 75.19 73 PHE A O 1
ATOM 583 N N . ARG A 1 74 ? 27.311 -31.805 -25.211 1.00 72.00 74 ARG A N 1
ATOM 584 C CA . ARG A 1 74 ? 25.932 -31.343 -25.419 1.00 72.00 74 ARG A CA 1
ATOM 585 C C . ARG A 1 74 ? 25.799 -29.863 -25.097 1.00 72.00 74 ARG A C 1
ATOM 587 O O . ARG A 1 74 ? 25.910 -29.484 -23.936 1.00 72.00 74 ARG A O 1
ATOM 594 N N . TRP A 1 75 ? 25.450 -29.051 -26.091 1.00 72.44 75 TRP A N 1
ATOM 595 C CA . TRP A 1 75 ? 25.100 -27.648 -25.878 1.00 72.44 75 TRP A CA 1
ATOM 596 C C . TRP A 1 75 ? 23.582 -27.439 -25.942 1.00 72.44 75 TRP A C 1
ATOM 598 O O . TRP A 1 75 ? 22.966 -27.783 -26.961 1.00 72.44 75 TRP A O 1
ATOM 608 N N . PRO A 1 76 ? 22.949 -26.886 -24.891 1.00 65.75 76 PRO A N 1
ATOM 609 C CA . PRO A 1 76 ? 21.523 -26.598 -24.906 1.00 65.75 76 PRO A CA 1
ATOM 610 C C . PRO A 1 76 ? 21.221 -25.417 -25.836 1.00 65.75 76 PRO A C 1
ATOM 612 O O . PRO A 1 76 ? 21.894 -24.386 -25.826 1.00 65.75 76 PRO A O 1
ATOM 615 N N . ARG A 1 77 ? 20.171 -25.549 -26.644 1.00 64.31 77 ARG A N 1
ATOM 616 C CA . ARG A 1 77 ? 19.653 -24.494 -27.514 1.00 64.31 77 ARG A CA 1
ATOM 617 C C . ARG A 1 77 ? 18.143 -24.399 -27.352 1.00 64.31 77 ARG A C 1
ATOM 619 O O . ARG A 1 77 ? 17.435 -25.389 -27.524 1.00 64.31 77 ARG A O 1
ATOM 626 N N . LYS A 1 78 ? 17.647 -23.187 -27.099 1.00 57.00 78 LYS A N 1
ATOM 627 C CA . LYS A 1 78 ? 16.211 -22.899 -27.111 1.00 57.00 78 LYS A CA 1
ATOM 628 C C . LYS A 1 78 ? 15.666 -23.110 -28.524 1.00 57.00 78 LYS A C 1
ATOM 630 O O . LYS A 1 78 ? 16.186 -22.527 -29.481 1.00 57.00 78 LYS A O 1
ATOM 635 N N . VAL A 1 79 ? 14.655 -23.958 -28.661 1.00 62.06 79 VAL A N 1
ATOM 636 C CA . VAL A 1 79 ? 13.955 -24.142 -29.933 1.00 62.06 79 VAL A CA 1
ATOM 637 C C . VAL A 1 79 ? 12.853 -23.090 -29.994 1.00 62.06 79 VAL A C 1
ATOM 639 O O . VAL A 1 79 ? 12.097 -22.922 -29.041 1.00 62.06 79 VAL A O 1
ATOM 642 N N . GLY A 1 80 ? 12.839 -22.289 -31.061 1.00 56.50 80 GLY A N 1
ATOM 643 C CA . GLY A 1 80 ? 11.874 -21.200 -31.204 1.00 56.50 80 GLY A CA 1
ATOM 644 C C . GLY A 1 80 ? 10.424 -21.710 -31.249 1.00 56.50 80 GLY A C 1
ATOM 645 O O . GLY A 1 80 ? 10.204 -22.888 -31.533 1.00 56.50 80 GLY A O 1
ATOM 646 N N . PRO A 1 81 ? 9.432 -20.823 -31.047 1.00 47.47 81 PRO A N 1
ATOM 647 C CA . PRO A 1 81 ? 8.010 -21.182 -30.937 1.00 47.47 81 PRO A CA 1
ATOM 648 C C . PRO A 1 81 ? 7.425 -21.885 -32.176 1.00 47.47 81 PRO A C 1
ATOM 650 O O . PRO A 1 81 ? 6.351 -22.462 -32.102 1.00 47.47 81 PRO A O 1
ATOM 653 N N . LYS A 1 82 ? 8.137 -21.873 -33.311 1.00 46.41 82 LYS A N 1
ATOM 654 C CA . LYS A 1 82 ? 7.730 -22.525 -34.566 1.00 46.41 82 LYS A CA 1
ATOM 655 C C . LYS A 1 82 ? 8.130 -24.005 -34.677 1.00 46.41 82 LYS A C 1
ATOM 657 O O . LYS A 1 82 ? 7.861 -24.624 -35.699 1.00 46.41 82 LYS A O 1
ATOM 662 N N . SER A 1 83 ? 8.819 -24.577 -33.688 1.00 48.50 83 SER A N 1
ATOM 663 C CA . SER A 1 83 ? 9.262 -25.975 -33.752 1.00 48.50 83 SER A CA 1
ATOM 664 C C . SER A 1 83 ? 8.252 -26.905 -33.077 1.00 48.50 83 SER A C 1
ATOM 666 O O . SER A 1 83 ? 7.934 -26.703 -31.909 1.00 48.50 83 SER A O 1
ATOM 668 N N . GLN A 1 84 ? 7.846 -27.980 -33.757 1.00 46.88 84 GLN A N 1
ATOM 669 C CA . GLN A 1 84 ? 7.011 -29.061 -33.201 1.00 46.88 84 GLN A CA 1
ATOM 670 C C . GLN A 1 84 ? 7.754 -29.954 -32.176 1.00 46.88 84 GLN A C 1
ATOM 672 O O . GLN A 1 84 ? 7.372 -31.098 -31.931 1.00 46.88 84 GLN A O 1
ATOM 677 N N . ALA A 1 85 ? 8.868 -29.488 -31.602 1.00 50.44 85 ALA A N 1
ATOM 678 C CA . ALA A 1 85 ? 9.626 -30.256 -30.625 1.00 50.44 85 ALA A CA 1
ATOM 679 C C . ALA A 1 85 ? 8.892 -30.296 -29.276 1.00 50.44 85 ALA A C 1
ATOM 681 O O . ALA A 1 85 ? 8.527 -29.268 -28.718 1.00 50.44 85 ALA A O 1
ATOM 682 N N . ILE A 1 86 ? 8.764 -31.502 -28.722 1.00 45.19 86 ILE A N 1
ATOM 683 C CA . ILE A 1 86 ? 8.122 -31.789 -27.426 1.00 45.19 86 ILE A CA 1
ATOM 684 C C . ILE A 1 86 ? 8.861 -31.110 -26.248 1.00 45.19 86 ILE A C 1
ATOM 686 O O . ILE A 1 86 ? 8.302 -30.944 -25.170 1.00 45.19 86 ILE A O 1
ATOM 690 N N . SER A 1 87 ? 10.118 -30.694 -26.447 1.00 51.12 87 SER A N 1
ATOM 691 C CA . SER A 1 87 ? 10.932 -29.961 -25.472 1.00 51.12 87 SER A CA 1
ATOM 692 C C . SER A 1 87 ? 11.293 -28.569 -26.014 1.00 51.12 87 SER A C 1
ATOM 694 O O . SER A 1 87 ? 11.764 -28.481 -27.152 1.00 51.12 87 SER A O 1
ATOM 696 N N . PRO A 1 88 ? 11.188 -27.493 -25.204 1.00 53.00 88 PRO A N 1
ATOM 697 C CA . PRO A 1 88 ? 11.633 -26.146 -25.585 1.00 53.00 88 PRO A CA 1
ATOM 698 C C . PRO A 1 88 ? 13.162 -26.037 -25.710 1.00 53.00 88 PRO A C 1
ATOM 700 O O . PRO A 1 88 ? 13.687 -25.004 -26.133 1.00 53.00 88 PRO A O 1
ATOM 703 N N . ILE A 1 89 ? 13.888 -27.098 -25.345 1.00 54.03 89 ILE A N 1
ATOM 704 C CA . ILE A 1 89 ? 15.343 -27.196 -25.399 1.00 54.03 89 ILE A CA 1
ATOM 705 C C . ILE A 1 89 ? 15.721 -28.374 -26.300 1.00 54.03 89 ILE A C 1
ATOM 707 O O . ILE A 1 89 ? 15.376 -29.524 -26.016 1.00 54.03 89 ILE A O 1
ATOM 711 N N . ALA A 1 90 ? 16.463 -28.086 -27.368 1.00 62.97 90 ALA A N 1
ATOM 712 C CA . ALA A 1 90 ? 17.160 -29.081 -28.174 1.00 62.97 90 ALA A CA 1
ATOM 713 C C . ALA A 1 90 ? 18.650 -29.055 -27.834 1.00 62.97 90 ALA A C 1
ATOM 715 O O . ALA A 1 90 ? 19.220 -27.994 -27.583 1.00 62.97 90 ALA A O 1
ATOM 716 N N . PHE A 1 91 ? 19.299 -30.213 -27.875 1.00 67.12 91 PHE A N 1
ATOM 717 C CA . PHE A 1 91 ? 20.742 -30.307 -27.679 1.00 67.12 91 PHE A CA 1
ATOM 718 C C . PHE A 1 91 ? 21.433 -30.436 -29.026 1.00 67.12 91 PHE A C 1
ATOM 720 O O . PHE A 1 91 ? 21.030 -31.249 -29.860 1.00 67.12 91 PHE A O 1
ATOM 727 N N . ARG A 1 92 ? 22.471 -29.627 -29.237 1.00 72.25 92 ARG A N 1
ATOM 728 C CA . ARG A 1 92 ? 23.347 -29.742 -30.402 1.00 72.25 92 ARG A CA 1
ATOM 729 C C . ARG A 1 92 ? 24.756 -30.151 -29.971 1.00 72.25 92 ARG A C 1
ATOM 731 O O . ARG A 1 92 ? 25.162 -29.811 -28.859 1.00 72.25 92 ARG A O 1
ATOM 738 N N . PRO A 1 93 ? 25.489 -30.871 -30.832 1.00 74.88 93 PRO A N 1
ATOM 739 C CA . PRO A 1 93 ? 26.923 -31.071 -30.673 1.00 74.88 93 PRO A CA 1
ATOM 740 C C . PRO A 1 93 ? 27.652 -29.726 -30.594 1.00 74.88 93 PRO A C 1
ATOM 742 O O . PRO A 1 93 ? 27.402 -28.836 -31.407 1.00 74.88 93 PRO A O 1
ATOM 745 N N . ALA A 1 94 ? 28.521 -29.595 -29.600 1.00 82.19 94 ALA A N 1
ATOM 746 C CA . ALA A 1 94 ? 29.499 -28.525 -29.455 1.00 82.19 94 ALA A CA 1
ATOM 747 C C . ALA A 1 94 ? 30.866 -29.137 -29.132 1.00 82.19 94 ALA A C 1
ATOM 749 O O . ALA A 1 94 ? 30.949 -30.318 -28.801 1.00 82.19 94 ALA A O 1
ATOM 750 N N . TRP A 1 95 ? 31.929 -28.344 -29.221 1.00 83.19 95 TRP A N 1
ATOM 751 C CA . TRP A 1 95 ? 33.308 -28.813 -29.101 1.00 83.19 95 TRP A CA 1
ATOM 752 C C . TRP A 1 95 ? 33.991 -28.132 -27.925 1.00 83.19 95 TRP A C 1
ATOM 754 O O . TRP A 1 95 ? 33.835 -26.929 -27.743 1.00 83.19 95 TRP A O 1
ATOM 764 N N . VAL A 1 96 ? 34.760 -28.873 -27.137 1.00 81.50 96 VAL A N 1
ATOM 765 C CA . VAL A 1 96 ? 35.644 -28.325 -26.105 1.00 81.50 96 VAL A CA 1
ATOM 766 C C . VAL A 1 96 ? 37.085 -28.698 -26.425 1.00 81.50 96 VAL A C 1
ATOM 768 O O . VAL A 1 96 ? 37.383 -29.859 -26.688 1.00 81.50 96 VAL A O 1
ATOM 771 N N . CYS A 1 97 ? 37.978 -27.713 -26.473 1.00 82.00 97 CYS A N 1
ATOM 772 C CA . CYS A 1 97 ? 39.390 -27.946 -26.770 1.00 82.00 97 CYS A CA 1
ATOM 773 C C . CYS A 1 97 ? 40.025 -28.769 -25.641 1.00 82.00 97 CYS A C 1
ATOM 775 O O . CYS A 1 97 ? 39.950 -28.377 -24.481 1.00 82.00 97 CYS A O 1
ATOM 777 N N . LYS A 1 98 ? 40.691 -29.883 -25.953 1.00 78.88 98 LYS A N 1
ATOM 778 C CA . LYS A 1 98 ? 41.367 -30.735 -24.957 1.00 78.88 98 LYS A CA 1
ATOM 779 C C . LYS A 1 98 ? 42.578 -30.051 -24.314 1.00 78.88 98 LYS A C 1
ATOM 781 O O . LYS A 1 98 ? 43.025 -30.491 -23.265 1.00 78.88 98 LYS A O 1
ATOM 786 N N . THR A 1 99 ? 43.118 -29.002 -24.944 1.00 75.31 99 THR A N 1
ATOM 787 C CA . THR A 1 99 ? 44.315 -28.288 -24.469 1.00 75.31 99 THR A CA 1
ATOM 788 C C . THR A 1 99 ? 43.967 -27.085 -23.595 1.00 75.31 99 THR A C 1
ATOM 790 O O . THR A 1 99 ? 44.469 -26.984 -22.484 1.00 75.31 99 THR A O 1
ATOM 793 N N . CYS A 1 100 ? 43.110 -26.178 -24.072 1.00 72.94 100 CYS A N 1
ATOM 794 C CA . CYS A 1 100 ? 42.750 -24.954 -23.339 1.00 72.94 100 CYS A CA 1
ATOM 795 C C . CYS A 1 100 ? 41.295 -24.906 -22.861 1.00 72.94 100 CYS A C 1
ATOM 797 O O . CYS A 1 100 ? 40.852 -23.877 -22.361 1.00 72.94 100 CYS A O 1
ATOM 799 N N . HIS A 1 101 ? 40.531 -25.990 -23.023 1.00 71.88 101 HIS A N 1
ATOM 800 C CA . HIS A 1 101 ? 39.136 -26.108 -22.574 1.00 71.88 101 HIS A CA 1
ATOM 801 C C . HIS A 1 101 ? 38.179 -25.031 -23.119 1.00 71.88 101 HIS A C 1
ATOM 803 O O . HIS A 1 101 ? 37.070 -24.852 -22.614 1.00 71.88 101 HIS A O 1
ATOM 809 N N . ALA A 1 102 ? 38.566 -24.337 -24.194 1.00 74.00 102 ALA A N 1
ATOM 810 C CA . ALA A 1 102 ? 37.707 -23.392 -24.893 1.00 74.00 102 ALA A CA 1
ATOM 811 C C . ALA A 1 102 ? 36.524 -24.125 -25.544 1.00 74.00 102 ALA A C 1
ATOM 813 O O . ALA A 1 102 ? 36.713 -25.115 -26.253 1.00 74.00 102 ALA A O 1
ATOM 814 N N . THR A 1 103 ? 35.306 -23.636 -25.305 1.00 77.81 103 THR A N 1
ATOM 815 C CA . THR A 1 103 ? 34.078 -24.211 -25.865 1.00 77.81 103 THR A CA 1
ATOM 816 C C . THR A 1 103 ? 33.671 -23.502 -27.153 1.00 77.81 103 THR A C 1
ATOM 818 O O . THR A 1 103 ? 33.384 -22.304 -27.140 1.00 77.81 103 THR A O 1
ATOM 821 N N . CYS A 1 104 ? 33.545 -24.249 -28.241 1.00 78.75 104 CYS A N 1
ATOM 822 C CA . CYS A 1 104 ? 33.100 -23.780 -29.544 1.00 78.75 104 CYS A CA 1
ATOM 823 C C . CYS A 1 104 ? 31.695 -24.320 -29.838 1.00 78.75 104 CYS A C 1
ATOM 825 O O . CYS A 1 104 ? 31.455 -25.527 -29.831 1.00 78.75 104 CYS A O 1
ATOM 827 N N . ARG A 1 105 ? 30.739 -23.420 -30.097 1.00 77.75 105 ARG A N 1
ATOM 828 C CA . ARG A 1 105 ? 29.319 -23.778 -30.300 1.00 77.75 105 ARG A CA 1
ATOM 829 C C . ARG A 1 105 ? 29.022 -24.395 -31.673 1.00 77.75 105 ARG A C 1
ATOM 831 O O . ARG A 1 105 ? 27.956 -24.975 -31.852 1.00 77.75 105 ARG A O 1
ATOM 838 N N . VAL A 1 106 ? 29.926 -24.227 -32.638 1.00 80.50 106 VAL A N 1
ATOM 839 C CA . VAL A 1 106 ? 29.832 -24.752 -34.010 1.00 80.50 106 VAL A CA 1
ATOM 840 C C . VAL A 1 106 ? 31.207 -25.245 -34.469 1.00 80.50 106 VAL A C 1
ATOM 842 O O . VAL A 1 106 ? 32.218 -24.732 -33.988 1.00 80.50 106 VAL A O 1
ATOM 845 N N . ALA A 1 107 ? 31.239 -26.203 -35.402 1.00 79.69 107 ALA A N 1
ATOM 846 C CA . ALA A 1 107 ? 32.473 -26.829 -35.890 1.00 79.69 107 ALA A CA 1
ATOM 847 C C . ALA A 1 107 ? 33.458 -25.797 -36.456 1.00 79.69 107 ALA A C 1
ATOM 849 O O . ALA A 1 107 ? 34.621 -25.803 -36.076 1.00 79.69 107 ALA A O 1
ATOM 850 N N . LYS A 1 108 ? 32.956 -24.830 -37.236 1.00 81.81 108 LYS A N 1
ATOM 851 C CA . LYS A 1 108 ? 33.751 -23.737 -37.813 1.00 81.81 108 LYS A CA 1
ATOM 852 C C . LYS A 1 108 ? 34.580 -22.977 -36.766 1.00 81.81 108 LYS A C 1
ATOM 854 O O . LYS A 1 108 ? 35.761 -22.742 -36.966 1.00 81.81 108 LYS A O 1
ATOM 859 N N . LEU A 1 109 ? 33.993 -22.662 -35.608 1.00 79.75 109 LEU A N 1
ATOM 860 C CA . LEU A 1 109 ? 34.711 -21.981 -34.519 1.00 79.75 109 LEU A CA 1
ATOM 861 C C . LEU A 1 109 ? 35.776 -22.883 -33.878 1.00 79.75 109 LEU A C 1
ATOM 863 O O . LEU A 1 109 ? 36.787 -22.400 -33.380 1.00 79.75 109 LEU A O 1
ATOM 867 N N . ALA A 1 110 ? 35.543 -24.196 -33.838 1.00 80.25 110 ALA A N 1
ATOM 868 C CA . ALA A 1 110 ? 36.538 -25.154 -33.368 1.00 80.25 110 ALA A CA 1
ATOM 869 C C . ALA A 1 110 ? 37.688 -25.316 -34.377 1.00 80.25 110 ALA A C 1
ATOM 871 O O . ALA A 1 110 ? 38.837 -25.428 -33.961 1.00 80.25 110 ALA A O 1
ATOM 872 N N . GLU A 1 111 ? 37.405 -25.256 -35.678 1.00 82.19 111 GLU A N 1
ATOM 873 C CA . GLU A 1 111 ? 38.405 -25.259 -36.754 1.00 82.19 111 GLU A CA 1
ATOM 874 C C . GLU A 1 111 ? 39.251 -23.980 -36.748 1.00 82.19 111 GLU A C 1
ATOM 876 O O . GLU A 1 111 ? 40.475 -24.070 -36.752 1.00 82.19 111 GLU A O 1
ATOM 881 N N . GLU A 1 112 ? 38.629 -22.803 -36.630 1.00 81.56 112 GLU A N 1
ATOM 882 C CA . GLU A 1 112 ? 39.321 -21.511 -36.471 1.00 81.56 112 GLU A CA 1
ATOM 883 C C . GLU A 1 112 ? 40.220 -21.509 -35.218 1.00 81.56 112 GLU A C 1
ATOM 885 O O . GLU A 1 112 ? 41.370 -21.059 -35.242 1.00 81.56 112 GLU A O 1
ATOM 890 N N . HIS A 1 113 ? 39.738 -22.093 -34.118 1.00 80.50 113 HIS A N 1
ATOM 891 C CA . HIS A 1 113 ? 40.528 -22.264 -32.899 1.00 80.50 113 HIS A CA 1
ATOM 892 C C . HIS A 1 113 ? 41.675 -23.281 -33.062 1.00 80.50 113 HIS A C 1
ATOM 894 O O . HIS A 1 113 ? 42.754 -23.104 -32.496 1.00 80.50 113 HIS A O 1
ATOM 900 N N . ALA A 1 114 ? 41.468 -24.354 -33.829 1.00 80.56 114 ALA A N 1
ATOM 901 C CA . ALA A 1 114 ? 42.515 -25.327 -34.134 1.00 80.56 114 ALA A CA 1
ATOM 902 C C . ALA A 1 114 ? 43.610 -24.721 -35.027 1.00 80.56 114 ALA A C 1
ATOM 904 O O . ALA A 1 114 ? 44.791 -24.983 -34.793 1.00 80.56 114 ALA A O 1
ATOM 905 N N . ALA A 1 115 ? 43.222 -23.896 -36.006 1.00 81.38 115 ALA A N 1
ATOM 906 C CA . ALA A 1 115 ? 44.116 -23.223 -36.948 1.00 81.38 115 ALA A CA 1
ATOM 907 C C . ALA A 1 115 ? 45.016 -22.176 -36.271 1.00 81.38 115 ALA A C 1
ATOM 909 O O . ALA A 1 115 ? 46.168 -22.007 -36.653 1.00 81.38 115 ALA A O 1
ATOM 910 N N . THR A 1 116 ? 44.527 -21.533 -35.209 1.00 77.69 116 THR A N 1
ATOM 911 C CA . THR A 1 116 ? 45.288 -20.567 -34.392 1.00 77.69 116 THR A CA 1
ATOM 912 C C . THR A 1 116 ? 46.164 -21.224 -33.317 1.00 77.69 116 THR A C 1
ATOM 914 O O . THR A 1 116 ? 46.714 -20.544 -32.455 1.00 77.69 116 THR A O 1
ATOM 917 N N . ASN A 1 117 ? 46.307 -22.555 -33.351 1.00 71.44 117 ASN A N 1
ATOM 918 C CA . ASN A 1 117 ? 47.135 -23.343 -32.436 1.00 71.44 117 ASN A CA 1
ATOM 919 C C . ASN A 1 117 ? 46.814 -23.135 -30.934 1.00 71.44 117 ASN A C 1
ATOM 921 O O . ASN A 1 117 ? 47.693 -23.289 -30.088 1.00 71.44 117 ASN A O 1
ATOM 925 N N . CYS A 1 118 ? 45.537 -22.870 -30.604 1.00 68.19 118 CYS A N 1
ATOM 926 C CA . CYS A 1 118 ? 45.046 -22.541 -29.255 1.00 68.19 118 CYS A CA 1
ATOM 927 C C . CYS A 1 118 ? 45.803 -21.329 -28.652 1.00 68.19 118 CYS A C 1
ATOM 929 O O . CYS A 1 118 ? 46.737 -21.500 -27.868 1.00 68.19 118 CYS A O 1
ATOM 931 N N . PRO A 1 119 ? 45.377 -20.088 -28.960 1.00 59.25 119 PRO A N 1
ATOM 932 C CA . PRO A 1 119 ? 46.062 -18.867 -28.513 1.00 59.25 119 PRO A CA 1
ATOM 933 C C . PRO A 1 119 ? 46.056 -18.675 -26.984 1.00 59.25 119 PRO A C 1
ATOM 935 O O . PRO A 1 119 ? 46.875 -17.939 -26.451 1.00 59.25 119 PRO A O 1
ATOM 938 N N . ASN A 1 120 ? 45.179 -19.387 -26.264 1.00 58.69 120 ASN A N 1
ATOM 939 C CA . ASN A 1 120 ? 45.058 -19.359 -24.801 1.00 58.69 120 ASN A CA 1
ATOM 940 C C . ASN A 1 120 ? 45.708 -20.584 -24.137 1.00 58.69 120 ASN A C 1
ATOM 942 O O . ASN A 1 120 ? 45.118 -21.198 -23.243 1.00 58.69 120 ASN A O 1
ATOM 946 N N . LYS A 1 121 ? 46.897 -20.990 -24.592 1.00 54.25 121 LYS A N 1
ATOM 947 C CA . LYS A 1 121 ? 47.668 -22.099 -24.008 1.00 54.25 121 LYS A CA 1
ATOM 948 C C . LYS A 1 121 ? 48.241 -21.675 -22.642 1.00 54.25 121 LYS A C 1
ATOM 950 O O . LYS A 1 121 ? 49.434 -21.442 -22.508 1.00 54.25 121 LYS A O 1
ATOM 955 N N . ALA A 1 122 ? 47.382 -21.489 -21.641 1.00 49.81 122 ALA A N 1
ATOM 956 C CA . ALA A 1 122 ? 47.807 -21.043 -20.317 1.00 49.81 122 ALA A CA 1
ATOM 957 C C . ALA A 1 122 ? 48.452 -22.189 -19.518 1.00 49.81 122 ALA A C 1
ATOM 959 O O . ALA A 1 122 ? 48.107 -23.360 -19.699 1.00 49.81 122 ALA A O 1
ATOM 960 N N . ALA A 1 123 ? 49.390 -21.820 -18.640 1.00 50.25 123 ALA A N 1
ATOM 961 C CA . ALA A 1 123 ? 50.165 -22.718 -17.790 1.00 50.25 123 ALA A CA 1
ATOM 962 C C . ALA A 1 123 ? 49.277 -23.746 -17.062 1.00 50.25 123 ALA A C 1
ATOM 964 O O . ALA A 1 123 ? 48.201 -23.431 -16.543 1.00 50.25 123 ALA A O 1
ATOM 965 N N . SER A 1 124 ? 49.728 -25.000 -17.050 1.00 46.91 124 SER A N 1
ATOM 966 C CA . SER A 1 124 ? 49.006 -26.140 -16.487 1.00 46.91 124 SER A CA 1
ATOM 967 C C . SER A 1 124 ? 48.686 -25.927 -15.002 1.00 46.91 124 SER A C 1
ATOM 969 O O . SER A 1 124 ? 49.596 -25.860 -14.185 1.00 46.91 124 SER A O 1
ATOM 971 N N . GLY A 1 125 ? 47.396 -25.852 -14.651 1.00 53.72 125 GLY A N 1
ATOM 972 C CA . GLY A 1 125 ? 46.921 -25.830 -13.258 1.00 53.72 125 GLY A CA 1
ATOM 973 C C . GLY A 1 125 ? 45.684 -24.955 -13.034 1.00 53.72 125 GLY A C 1
ATOM 974 O O . GLY A 1 125 ? 44.659 -25.449 -12.573 1.00 53.72 125 GLY A O 1
ATOM 975 N N . LEU A 1 126 ? 45.732 -23.686 -13.454 1.00 48.81 126 LEU A N 1
ATOM 976 C CA . LEU A 1 126 ? 44.679 -22.680 -13.204 1.00 48.81 126 LEU A CA 1
ATOM 977 C C . LEU A 1 126 ? 43.385 -22.900 -14.012 1.00 48.81 126 LEU A C 1
ATOM 979 O O . LEU A 1 126 ? 42.288 -22.554 -13.575 1.00 48.81 126 LEU A O 1
ATOM 983 N N . LEU A 1 127 ? 43.492 -23.516 -15.191 1.00 47.94 127 LEU A N 1
ATOM 984 C CA . LEU A 1 127 ? 42.353 -23.740 -16.089 1.00 47.94 127 LEU A CA 1
ATOM 985 C C . LEU A 1 127 ? 41.424 -24.871 -15.635 1.00 47.94 127 LEU A C 1
ATOM 987 O O . LEU A 1 127 ? 40.237 -24.819 -15.947 1.00 47.94 127 LEU A O 1
ATOM 991 N N . LYS A 1 128 ? 41.914 -25.869 -14.883 1.00 48.06 128 LYS A N 1
ATOM 992 C CA . LYS A 1 128 ? 41.066 -26.968 -14.383 1.00 48.06 128 LYS A CA 1
ATOM 993 C C . LYS A 1 128 ? 40.049 -26.456 -13.366 1.00 48.06 128 LYS A C 1
ATOM 995 O O . LYS A 1 128 ? 38.877 -26.798 -13.471 1.00 48.06 128 LYS A O 1
ATOM 1000 N N . THR A 1 129 ? 40.475 -25.594 -12.446 1.00 53.16 129 THR A N 1
ATOM 1001 C CA . THR A 1 129 ? 39.626 -24.935 -11.441 1.00 53.16 129 THR A CA 1
ATOM 1002 C C . THR A 1 129 ? 38.650 -23.960 -12.085 1.00 53.16 129 THR A C 1
ATOM 1004 O O . THR A 1 129 ? 37.472 -23.959 -11.740 1.00 53.16 129 THR A O 1
ATOM 1007 N N . TRP A 1 130 ? 39.093 -23.189 -13.083 1.00 50.34 130 TRP A N 1
ATOM 1008 C CA . TRP A 1 130 ? 38.221 -22.248 -13.790 1.00 50.34 130 TRP A CA 1
ATOM 1009 C C . TRP A 1 130 ? 37.193 -22.956 -14.686 1.00 50.34 130 TRP A C 1
ATOM 1011 O O . TRP A 1 130 ? 36.029 -22.564 -14.727 1.00 50.34 130 TRP A O 1
ATOM 1021 N N . ALA A 1 131 ? 37.577 -24.048 -15.356 1.00 47.81 131 ALA A N 1
ATOM 1022 C CA . ALA A 1 131 ? 36.670 -24.876 -16.149 1.00 47.81 131 ALA A CA 1
ATOM 1023 C C . ALA A 1 131 ? 35.693 -25.673 -15.273 1.00 47.81 131 ALA A C 1
ATOM 1025 O O . ALA A 1 131 ? 34.516 -25.744 -15.620 1.00 47.81 131 ALA A O 1
ATOM 1026 N N . HIS A 1 132 ? 36.126 -26.205 -14.121 1.00 51.38 132 HIS A N 1
ATOM 1027 C CA . HIS A 1 132 ? 35.216 -26.785 -13.125 1.00 51.38 132 HIS A CA 1
ATOM 1028 C C . HIS A 1 132 ? 34.272 -25.735 -12.547 1.00 51.38 132 HIS A C 1
ATOM 1030 O O . HIS A 1 132 ? 33.087 -26.014 -12.415 1.00 51.38 132 HIS A O 1
ATOM 1036 N N . GLY A 1 133 ? 34.765 -24.526 -12.266 1.00 53.06 133 GLY A N 1
ATOM 1037 C CA . GLY A 1 133 ? 33.955 -23.389 -11.841 1.00 53.06 133 GLY A CA 1
ATOM 1038 C C . GLY A 1 133 ? 32.900 -23.046 -12.884 1.00 53.06 133 GLY A C 1
ATOM 1039 O O . GLY A 1 133 ? 31.725 -22.995 -12.562 1.00 53.06 133 GLY A O 1
ATOM 1040 N N . ARG A 1 134 ? 33.280 -22.947 -14.162 1.00 50.91 134 ARG A N 1
ATOM 1041 C CA . ARG A 1 134 ? 32.365 -22.619 -15.264 1.00 50.91 134 ARG A CA 1
ATOM 1042 C C . ARG A 1 134 ? 31.397 -23.754 -15.604 1.00 50.91 134 ARG A C 1
ATOM 1044 O O . ARG A 1 134 ? 30.254 -23.480 -15.946 1.00 50.91 134 ARG A O 1
ATOM 1051 N N . LEU A 1 135 ? 31.815 -25.016 -15.491 1.00 47.03 135 LEU A N 1
ATOM 1052 C CA . LEU A 1 135 ? 30.935 -26.186 -15.596 1.00 47.03 135 LEU A CA 1
ATOM 1053 C C . LEU A 1 135 ? 29.998 -26.296 -14.389 1.00 47.03 135 LEU A C 1
ATOM 1055 O O . LEU A 1 135 ? 28.855 -26.695 -14.570 1.00 47.03 135 LEU A O 1
ATOM 1059 N N . SER A 1 136 ? 30.446 -25.903 -13.194 1.00 51.31 136 SER A N 1
ATOM 1060 C CA . SER A 1 136 ? 29.629 -25.800 -11.981 1.00 51.31 136 SER A CA 1
ATOM 1061 C C . SER A 1 136 ? 28.622 -24.658 -12.097 1.00 51.31 136 SER A C 1
ATOM 1063 O O . SER A 1 136 ? 27.448 -24.864 -11.823 1.00 51.31 136 SER A O 1
ATOM 1065 N N . THR A 1 137 ? 29.020 -23.501 -12.636 1.00 51.03 137 THR A N 1
ATOM 1066 C CA . THR A 1 137 ? 28.115 -22.401 -12.989 1.00 51.03 137 THR A CA 1
ATOM 1067 C C . THR A 1 137 ? 27.128 -22.839 -14.060 1.00 51.03 137 THR A C 1
ATOM 1069 O O . THR A 1 137 ? 25.944 -22.625 -13.893 1.00 51.03 137 THR A O 1
ATOM 1072 N N . LEU A 1 138 ? 27.557 -23.548 -15.107 1.00 49.34 138 LEU A N 1
ATOM 1073 C CA . LEU A 1 138 ? 26.647 -24.088 -16.124 1.00 49.34 138 LEU A CA 1
ATOM 1074 C C . LEU A 1 138 ? 25.756 -25.222 -15.586 1.00 49.34 138 LEU A C 1
ATOM 1076 O O . LEU A 1 138 ? 24.663 -25.436 -16.106 1.00 49.34 138 LEU A O 1
ATOM 1080 N N . ALA A 1 139 ? 26.188 -25.951 -14.553 1.00 49.34 139 ALA A N 1
ATOM 1081 C CA . ALA A 1 139 ? 25.390 -26.949 -13.842 1.00 49.34 139 ALA A CA 1
ATOM 1082 C C . ALA A 1 139 ? 24.392 -26.297 -12.867 1.00 49.34 139 ALA A C 1
ATOM 1084 O O . ALA A 1 139 ? 23.270 -26.786 -12.739 1.00 49.34 139 ALA A O 1
ATOM 1085 N N . ALA A 1 140 ? 24.766 -25.182 -12.238 1.00 50.19 140 ALA A N 1
ATOM 1086 C CA . ALA A 1 140 ? 23.903 -24.324 -11.435 1.00 50.19 140 ALA A CA 1
ATOM 1087 C C . ALA A 1 140 ? 22.886 -23.601 -12.326 1.00 50.19 140 ALA A C 1
ATOM 1089 O O . ALA A 1 140 ? 21.700 -23.648 -12.037 1.00 50.19 140 ALA A O 1
ATOM 1090 N N . ASP A 1 141 ? 23.306 -23.085 -13.480 1.00 46.03 141 ASP A N 1
ATOM 1091 C CA . ASP A 1 141 ? 22.441 -22.547 -14.527 1.00 46.03 141 ASP A CA 1
ATOM 1092 C C . ASP A 1 141 ? 21.534 -23.649 -15.070 1.00 46.03 141 ASP A C 1
ATOM 1094 O O . ASP A 1 141 ? 20.345 -23.431 -15.233 1.00 46.03 141 ASP A O 1
ATOM 1098 N N . ARG A 1 142 ? 22.032 -24.874 -15.289 1.00 45.12 142 ARG A N 1
ATOM 1099 C CA . ARG A 1 142 ? 21.193 -26.042 -15.614 1.00 45.12 142 ARG A CA 1
ATOM 1100 C C . ARG A 1 142 ? 20.166 -26.302 -14.512 1.00 45.12 142 ARG A C 1
ATOM 1102 O O . ARG A 1 142 ? 19.034 -26.633 -14.844 1.00 45.12 142 ARG A O 1
ATOM 1109 N N . LYS A 1 143 ? 20.526 -26.150 -13.235 1.00 48.47 143 LYS A N 1
ATOM 1110 C CA . LYS A 1 143 ? 19.604 -26.272 -12.100 1.00 48.47 143 LYS A CA 1
ATOM 1111 C C . LYS A 1 143 ? 18.567 -25.146 -12.136 1.00 48.47 143 LYS A C 1
ATOM 1113 O O . LYS A 1 143 ? 17.394 -25.463 -12.112 1.00 48.47 143 LYS A O 1
ATOM 1118 N N . ILE A 1 144 ? 18.958 -23.895 -12.373 1.00 47.25 144 ILE A N 1
ATOM 1119 C CA . ILE A 1 144 ? 18.083 -22.716 -12.522 1.00 47.25 144 ILE A CA 1
ATOM 1120 C C . ILE A 1 144 ? 17.191 -22.803 -13.775 1.00 47.25 144 ILE A C 1
ATOM 1122 O O . ILE A 1 144 ? 16.039 -22.396 -13.744 1.00 47.25 144 ILE A O 1
ATOM 1126 N N . PHE A 1 145 ? 17.666 -23.373 -14.883 1.00 41.12 145 PHE A N 1
ATOM 1127 C CA . PHE A 1 145 ? 16.897 -23.555 -16.120 1.00 41.12 145 PHE A CA 1
ATOM 1128 C C . PHE A 1 145 ? 15.942 -24.754 -16.046 1.00 41.12 145 PHE A C 1
ATOM 1130 O O . PHE A 1 145 ? 14.885 -24.724 -16.676 1.00 41.12 145 PHE A O 1
ATOM 1137 N N . LEU A 1 146 ? 16.293 -25.801 -15.291 1.00 42.12 146 LEU A N 1
ATOM 1138 C CA . LEU A 1 146 ? 15.417 -26.947 -15.014 1.00 42.12 146 LEU A CA 1
ATOM 1139 C C . LEU A 1 146 ? 14.445 -26.675 -13.850 1.00 42.12 146 LEU A C 1
ATOM 1141 O O . LEU A 1 146 ? 13.346 -27.226 -13.850 1.00 42.12 146 LEU A O 1
ATOM 1145 N N . GLN A 1 147 ? 14.832 -25.828 -12.892 1.00 43.03 147 GLN A N 1
ATOM 1146 C CA . GLN A 1 147 ? 14.028 -25.351 -11.757 1.00 43.03 147 GLN A CA 1
ATOM 1147 C C . GLN A 1 147 ? 13.349 -24.006 -12.024 1.00 43.03 147 GLN A C 1
ATOM 1149 O O . GLN A 1 147 ? 12.645 -23.513 -11.145 1.00 43.03 147 GLN A O 1
ATOM 1154 N N . GLY A 1 148 ? 13.539 -23.431 -13.218 1.00 42.50 148 GLY A N 1
ATOM 1155 C CA . GLY A 1 148 ? 12.969 -22.147 -13.618 1.00 42.50 148 GLY A CA 1
ATOM 1156 C C . GLY A 1 148 ? 11.445 -22.124 -13.467 1.00 42.50 148 GLY A C 1
ATOM 1157 O O . GLY A 1 148 ? 10.860 -23.157 -13.147 1.00 42.50 148 GLY A O 1
ATOM 1158 N N . PRO A 1 149 ? 10.775 -20.994 -13.752 1.00 40.81 149 PRO A N 1
ATOM 1159 C CA . PRO A 1 149 ? 9.390 -20.679 -13.343 1.00 40.81 149 PRO A CA 1
ATOM 1160 C C . PRO A 1 149 ? 8.281 -21.685 -13.736 1.00 40.81 149 PRO A C 1
ATOM 1162 O O . PRO A 1 149 ? 7.120 -21.487 -13.408 1.00 40.81 149 PRO A O 1
ATOM 1165 N N . ASN A 1 150 ? 8.624 -22.783 -14.413 1.00 40.75 150 ASN A N 1
ATOM 1166 C CA . ASN A 1 150 ? 7.759 -23.901 -14.771 1.00 40.75 150 ASN A CA 1
ATOM 1167 C C . ASN A 1 150 ? 8.040 -25.214 -13.999 1.00 40.75 150 ASN A C 1
ATOM 1169 O O . ASN A 1 150 ? 7.463 -26.244 -14.358 1.00 40.75 150 ASN A O 1
ATOM 1173 N N . SER A 1 151 ? 8.927 -25.236 -12.996 1.00 45.12 151 SER A N 1
ATOM 1174 C CA . SER A 1 151 ? 9.133 -26.418 -12.143 1.00 45.12 151 SER A CA 1
ATOM 1175 C C . SER A 1 151 ? 7.894 -26.693 -11.285 1.00 45.12 151 SER A C 1
ATOM 1177 O O . SER A 1 151 ? 7.139 -25.780 -10.976 1.00 45.12 151 SER A O 1
ATOM 1179 N N . SER A 1 152 ? 7.642 -27.946 -10.900 1.00 39.53 152 SER A N 1
ATOM 1180 C CA . SER A 1 152 ? 6.494 -28.299 -10.047 1.00 39.53 152 SER A CA 1
ATOM 1181 C C . SER A 1 152 ? 6.559 -27.669 -8.651 1.00 39.53 152 SER A C 1
ATOM 1183 O O . SER A 1 152 ? 5.519 -27.523 -8.029 1.00 39.53 152 SER A O 1
ATOM 1185 N N . GLU A 1 153 ? 7.749 -27.270 -8.190 1.00 37.84 153 GLU A N 1
ATOM 1186 C CA . GLU A 1 153 ? 7.981 -26.485 -6.966 1.00 37.84 153 GLU A CA 1
ATOM 1187 C C . GLU A 1 153 ? 7.685 -24.992 -7.179 1.00 37.84 153 GLU A C 1
ATOM 1189 O O . GLU A 1 153 ? 6.996 -24.393 -6.365 1.00 37.84 153 GLU A O 1
ATOM 1194 N N . ALA A 1 154 ? 8.086 -24.398 -8.311 1.00 38.53 154 ALA A N 1
ATOM 1195 C CA . ALA A 1 154 ? 7.687 -23.033 -8.685 1.00 38.53 154 ALA A CA 1
ATOM 1196 C C . ALA A 1 154 ? 6.185 -22.931 -9.014 1.00 38.53 154 ALA A C 1
ATOM 1198 O O . ALA A 1 154 ? 5.561 -21.914 -8.751 1.00 38.53 154 ALA A O 1
ATOM 1199 N N . LYS A 1 155 ? 5.584 -24.014 -9.523 1.00 36.72 155 LYS A N 1
ATOM 1200 C CA . LYS A 1 155 ? 4.132 -24.201 -9.656 1.00 36.72 155 LYS A CA 1
ATOM 1201 C C . LYS A 1 155 ? 3.452 -24.612 -8.354 1.00 36.72 155 LYS A C 1
ATOM 1203 O O . LYS A 1 155 ? 2.237 -24.627 -8.349 1.00 36.72 155 LYS A O 1
ATOM 1208 N N . ALA A 1 156 ? 4.192 -24.969 -7.302 1.00 37.53 156 ALA A N 1
ATOM 1209 C CA . ALA A 1 156 ? 3.668 -25.119 -5.943 1.00 37.53 156 ALA A CA 1
ATOM 1210 C C . ALA A 1 156 ? 3.800 -23.801 -5.140 1.00 37.53 156 ALA A C 1
ATOM 1212 O O . ALA A 1 156 ? 3.074 -23.558 -4.183 1.00 37.53 156 ALA A O 1
ATOM 1213 N N . ARG A 1 157 ? 4.692 -22.910 -5.577 1.00 38.97 157 ARG A N 1
ATOM 1214 C CA . ARG A 1 157 ? 4.803 -21.507 -5.150 1.00 38.97 157 ARG A CA 1
ATOM 1215 C C . ARG A 1 157 ? 4.104 -20.533 -6.112 1.00 38.97 157 ARG A C 1
ATOM 1217 O O . ARG A 1 157 ? 4.214 -19.325 -5.967 1.00 38.97 157 ARG A O 1
ATOM 1224 N N . GLY A 1 158 ? 3.371 -21.042 -7.109 1.00 32.78 158 GLY A N 1
ATOM 1225 C CA . GLY A 1 158 ? 2.637 -20.233 -8.093 1.00 32.78 158 GLY A CA 1
ATOM 1226 C C . GLY A 1 158 ? 1.450 -19.484 -7.478 1.00 32.78 158 GLY A C 1
ATOM 1227 O O . GLY A 1 158 ? 0.898 -18.547 -8.074 1.00 32.78 158 GLY A O 1
ATOM 1228 N N . ILE A 1 159 ? 1.059 -19.864 -6.260 1.00 37.88 159 ILE A N 1
ATOM 1229 C CA . ILE A 1 159 ? 0.350 -18.989 -5.336 1.00 37.88 159 ILE A CA 1
ATOM 1230 C C . ILE A 1 159 ? 1.443 -18.110 -4.725 1.00 37.88 159 ILE A C 1
ATOM 1232 O O . ILE A 1 159 ? 2.030 -18.487 -3.721 1.00 37.88 159 ILE A O 1
ATOM 1236 N N . ALA A 1 160 ? 1.784 -17.004 -5.391 1.00 40.03 160 ALA A N 1
ATOM 1237 C CA . ALA A 1 160 ? 2.677 -15.988 -4.844 1.00 40.03 160 ALA A CA 1
ATOM 1238 C C . ALA A 1 160 ? 2.017 -15.383 -3.595 1.00 40.03 160 ALA A C 1
ATOM 1240 O O . ALA A 1 160 ? 1.279 -14.400 -3.687 1.00 40.03 160 ALA A O 1
ATOM 1241 N N . LEU A 1 161 ? 2.198 -16.051 -2.458 1.00 46.50 161 LEU A N 1
ATOM 1242 C CA . LEU A 1 161 ? 2.066 -15.446 -1.148 1.00 46.50 161 LEU A CA 1
ATOM 1243 C C . LEU A 1 161 ? 3.272 -14.520 -1.020 1.00 46.50 161 LEU A C 1
ATOM 1245 O O . LEU A 1 161 ? 4.396 -14.893 -1.343 1.00 46.50 161 LEU A O 1
ATOM 1249 N N . PHE A 1 162 ? 2.992 -13.265 -0.713 1.00 48.75 162 PHE A N 1
ATOM 1250 C CA . PHE A 1 162 ? 4.028 -12.318 -0.357 1.00 48.75 162 PHE A CA 1
ATOM 1251 C C . PHE A 1 162 ? 4.459 -12.662 1.053 1.00 48.75 162 PHE A C 1
ATOM 1253 O O . PHE A 1 162 ? 3.656 -12.509 1.975 1.00 48.75 162 PHE A O 1
ATOM 1260 N N . ASP A 1 163 ? 5.695 -13.120 1.183 1.00 56.09 163 ASP A N 1
ATOM 1261 C CA . ASP A 1 163 ? 6.204 -13.603 2.452 1.00 56.09 163 ASP A CA 1
ATOM 1262 C C . ASP A 1 163 ? 7.227 -12.618 3.004 1.00 56.09 163 ASP A C 1
ATOM 1264 O O . ASP A 1 163 ? 7.193 -12.354 4.201 1.00 56.09 163 ASP A O 1
ATOM 1268 N N . GLN A 1 164 ? 8.098 -12.022 2.172 1.00 65.12 164 GLN A N 1
ATOM 1269 C CA . GLN A 1 164 ? 9.180 -11.165 2.678 1.00 65.12 164 GLN A CA 1
ATOM 1270 C C . GLN A 1 164 ? 9.415 -9.857 1.906 1.00 65.12 164 GLN A C 1
ATOM 1272 O O . GLN A 1 164 ? 9.643 -9.847 0.691 1.00 65.12 164 GLN A O 1
ATOM 1277 N N . ALA A 1 165 ? 9.466 -8.749 2.654 1.00 58.19 165 ALA A N 1
ATOM 1278 C CA . ALA A 1 165 ? 9.901 -7.434 2.186 1.00 58.19 165 ALA A CA 1
ATOM 1279 C C . ALA A 1 165 ? 11.261 -7.054 2.773 1.00 58.19 165 ALA A C 1
ATOM 1281 O O . ALA A 1 165 ? 11.568 -7.370 3.920 1.00 58.19 165 ALA A O 1
ATOM 1282 N N . PHE A 1 166 ? 12.062 -6.331 2.002 1.00 74.50 166 PHE A N 1
ATOM 1283 C CA . PHE A 1 166 ? 13.474 -6.115 2.288 1.00 74.50 166 PHE A CA 1
ATOM 1284 C C . PHE A 1 166 ? 13.886 -4.646 2.034 1.00 74.50 166 PHE A C 1
ATOM 1286 O O . PHE A 1 166 ? 13.585 -4.118 0.971 1.00 74.50 166 PHE A O 1
ATOM 1293 N N . SER A 1 167 ? 14.579 -3.980 2.972 1.00 69.88 167 SER A N 1
ATOM 1294 C CA . SER A 1 167 ? 15.143 -2.622 2.802 1.00 69.88 167 SER A CA 1
ATOM 1295 C C . SER A 1 167 ? 16.678 -2.619 2.734 1.00 69.88 167 SER A C 1
ATOM 1297 O O . SER A 1 167 ? 17.340 -3.104 3.654 1.00 69.88 167 SER A O 1
ATOM 1299 N N . PHE A 1 168 ? 17.236 -2.053 1.658 1.00 75.88 168 PHE A N 1
ATOM 1300 C CA . PHE A 1 168 ? 18.665 -2.010 1.331 1.00 75.88 168 PHE A CA 1
ATOM 1301 C C . PHE A 1 168 ? 19.133 -0.590 1.008 1.00 75.88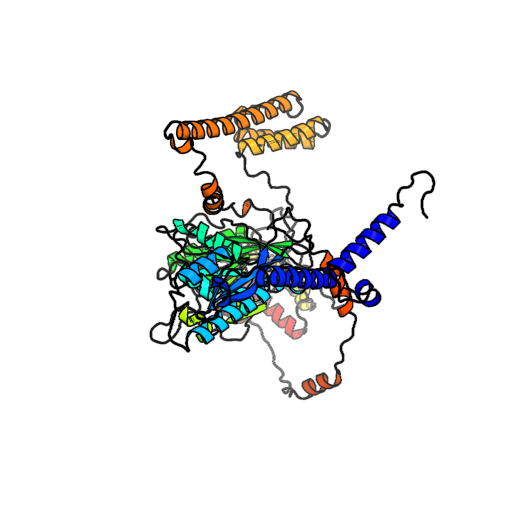 168 PHE A C 1
ATOM 1303 O O . PHE A 1 168 ? 18.630 0.001 0.060 1.00 75.88 168 PHE A O 1
ATOM 1310 N N . ASN A 1 169 ? 20.159 -0.068 1.676 1.00 79.38 169 ASN A N 1
ATOM 1311 C CA . ASN A 1 169 ? 20.880 1.110 1.183 1.00 79.38 169 ASN A CA 1
ATOM 1312 C C . ASN A 1 169 ? 22.090 0.649 0.346 1.00 79.38 169 ASN A C 1
ATOM 1314 O O . ASN A 1 169 ? 22.916 -0.124 0.821 1.00 79.38 169 ASN A O 1
ATOM 1318 N N . ALA A 1 170 ? 22.194 1.073 -0.913 1.00 66.31 170 ALA A N 1
ATOM 1319 C CA . ALA A 1 170 ? 23.256 0.649 -1.827 1.00 66.31 170 ALA A CA 1
ATOM 1320 C C . ALA A 1 170 ? 24.552 1.479 -1.727 1.00 66.31 170 ALA A C 1
ATOM 1322 O O . ALA A 1 170 ? 25.471 1.234 -2.517 1.00 66.31 170 ALA A O 1
ATOM 1323 N N . ALA A 1 171 ? 24.640 2.447 -0.806 1.00 68.69 171 ALA A N 1
ATOM 1324 C CA . ALA A 1 171 ? 25.807 3.301 -0.567 1.00 68.69 171 ALA A CA 1
ATOM 1325 C C . ALA A 1 171 ? 26.351 3.952 -1.853 1.00 68.69 171 ALA A C 1
ATOM 1327 O O . ALA A 1 171 ? 27.552 3.921 -2.138 1.00 68.69 171 ALA A O 1
ATOM 1328 N N . SER A 1 172 ? 25.449 4.436 -2.712 1.00 65.25 172 SER A N 1
ATOM 1329 C CA . SER A 1 172 ? 25.746 5.039 -4.021 1.00 65.25 172 SER A CA 1
ATOM 1330 C C . SER A 1 172 ? 26.454 4.127 -5.042 1.00 65.25 172 SER A C 1
ATOM 1332 O O . SER A 1 172 ? 26.918 4.583 -6.089 1.00 65.25 172 SER A O 1
ATOM 1334 N N . ARG A 1 173 ? 26.512 2.809 -4.803 1.00 60.72 173 ARG A N 1
ATOM 1335 C CA . ARG A 1 173 ? 27.177 1.839 -5.702 1.00 60.72 173 ARG A CA 1
ATOM 1336 C C . ARG A 1 173 ? 26.341 1.472 -6.930 1.00 60.72 173 ARG A C 1
ATOM 1338 O O . ARG A 1 173 ? 26.860 0.897 -7.894 1.00 60.72 173 ARG A O 1
ATOM 1345 N N . GLY A 1 174 ? 25.051 1.789 -6.895 1.00 60.19 174 GLY A N 1
ATOM 1346 C CA . GLY A 1 174 ? 24.084 1.645 -7.976 1.00 60.19 174 GLY A CA 1
ATOM 1347 C C . GLY A 1 174 ? 24.181 0.391 -8.830 1.00 60.19 174 GLY A C 1
ATOM 1348 O O . GLY A 1 174 ? 23.979 -0.717 -8.345 1.00 60.19 174 GLY A O 1
ATOM 1349 N N . VAL A 1 175 ? 24.455 0.532 -10.129 1.00 57.22 175 VAL A N 1
ATOM 1350 C CA . VAL A 1 175 ? 24.414 -0.596 -11.085 1.00 57.22 175 VAL A CA 1
ATOM 1351 C C . VAL A 1 175 ? 25.399 -1.721 -10.721 1.00 57.22 175 VAL A C 1
ATOM 1353 O O . VAL A 1 175 ? 25.148 -2.888 -11.027 1.00 57.22 175 VAL A O 1
ATOM 1356 N N . SER A 1 176 ? 26.494 -1.398 -10.027 1.00 59.44 176 SER A N 1
ATOM 1357 C CA . SER A 1 176 ? 27.557 -2.356 -9.700 1.00 59.44 176 SER A CA 1
ATOM 1358 C C . SER A 1 176 ? 27.160 -3.393 -8.640 1.00 59.44 176 SER A C 1
ATOM 1360 O O . SER A 1 176 ? 27.702 -4.500 -8.644 1.00 59.44 176 SER A O 1
ATOM 1362 N N . CYS A 1 177 ? 26.174 -3.101 -7.780 1.00 67.69 177 CYS A N 1
ATOM 1363 C CA . CYS A 1 177 ? 25.753 -4.029 -6.729 1.00 67.69 177 CYS A CA 1
ATOM 1364 C C . CYS A 1 177 ? 24.794 -5.119 -7.240 1.00 67.69 177 CYS A C 1
ATOM 1366 O O . CYS A 1 177 ? 24.697 -6.181 -6.630 1.00 67.69 177 CYS A O 1
ATOM 1368 N N . GLY A 1 178 ? 24.135 -4.932 -8.392 1.00 68.12 178 GLY A N 1
ATOM 1369 C CA . GLY A 1 178 ? 23.063 -5.825 -8.855 1.00 68.12 178 GLY A CA 1
ATOM 1370 C C . GLY A 1 178 ? 23.494 -7.273 -9.136 1.00 68.12 178 GLY A C 1
ATOM 1371 O O . GLY A 1 178 ? 22.717 -8.210 -8.950 1.00 68.12 178 GLY A O 1
ATOM 1372 N N . ALA A 1 179 ? 24.740 -7.508 -9.555 1.00 68.69 179 ALA A N 1
ATOM 1373 C CA . ALA A 1 179 ? 25.269 -8.866 -9.722 1.00 68.69 179 ALA A CA 1
ATOM 1374 C C . ALA A 1 179 ? 25.526 -9.577 -8.383 1.00 68.69 179 ALA A C 1
ATOM 1376 O O . ALA A 1 179 ? 25.287 -10.779 -8.286 1.00 68.69 179 ALA A O 1
ATOM 1377 N N . ALA A 1 180 ? 25.959 -8.836 -7.363 1.00 73.38 180 ALA A N 1
ATOM 1378 C CA . ALA A 1 180 ? 26.258 -9.368 -6.037 1.00 73.38 180 ALA A CA 1
ATOM 1379 C C . ALA A 1 180 ? 25.021 -9.439 -5.123 1.00 73.38 180 ALA A C 1
ATOM 1381 O O . ALA A 1 180 ? 24.940 -10.319 -4.271 1.00 73.38 180 ALA A O 1
ATOM 1382 N N . LEU A 1 181 ? 24.025 -8.578 -5.352 1.00 77.56 181 LEU A N 1
ATOM 1383 C CA . LEU A 1 181 ? 22.758 -8.568 -4.624 1.00 77.56 181 LEU A CA 1
ATOM 1384 C C . LEU A 1 181 ? 21.878 -9.769 -5.002 1.00 77.56 181 LEU A C 1
ATOM 1386 O O . LEU A 1 181 ? 21.263 -10.386 -4.139 1.00 77.56 181 LEU A O 1
ATOM 1390 N N . ARG A 1 182 ? 21.852 -10.159 -6.284 1.00 79.75 182 ARG A N 1
ATOM 1391 C CA . ARG A 1 182 ? 21.024 -11.271 -6.794 1.00 79.75 182 ARG A CA 1
ATOM 1392 C C . ARG A 1 182 ? 21.166 -12.583 -5.997 1.00 79.75 182 ARG A C 1
ATOM 1394 O O . ARG A 1 182 ? 20.134 -13.133 -5.617 1.00 79.75 182 ARG A O 1
ATOM 1401 N N . PRO A 1 183 ? 22.380 -13.102 -5.721 1.00 77.50 183 PRO A N 1
ATOM 1402 C CA . PRO A 1 183 ? 22.556 -14.290 -4.885 1.00 77.50 183 PRO A CA 1
ATOM 1403 C C . PRO A 1 183 ? 21.934 -14.171 -3.491 1.00 77.50 183 PRO A C 1
ATOM 1405 O O . PRO A 1 183 ? 21.382 -15.153 -3.004 1.00 77.50 183 PRO A O 1
ATOM 1408 N N . ILE A 1 184 ? 21.998 -12.987 -2.874 1.00 80.25 184 ILE A N 1
ATOM 1409 C CA . ILE A 1 184 ? 21.431 -12.717 -1.545 1.00 80.25 184 ILE A CA 1
ATOM 1410 C C . ILE A 1 184 ? 19.903 -12.766 -1.624 1.00 80.25 184 ILE A C 1
ATOM 1412 O O . ILE A 1 184 ? 19.279 -13.487 -0.850 1.00 80.25 184 ILE A O 1
ATOM 1416 N N . LEU A 1 185 ? 19.307 -12.104 -2.624 1.00 81.06 185 LEU A N 1
ATOM 1417 C CA . LEU A 1 185 ? 17.853 -12.120 -2.833 1.00 81.06 185 LEU A CA 1
ATOM 1418 C C . LEU A 1 185 ? 17.307 -13.535 -3.048 1.00 81.06 185 LEU A C 1
ATOM 1420 O O . LEU A 1 185 ? 16.257 -13.885 -2.519 1.00 81.06 185 LEU A O 1
ATOM 1424 N N . VAL A 1 186 ? 18.029 -14.358 -3.813 1.00 77.56 186 VAL A N 1
ATOM 1425 C CA . VAL A 1 186 ? 17.641 -15.751 -4.077 1.00 77.56 186 VAL A CA 1
ATOM 1426 C C . VAL A 1 186 ? 17.828 -16.630 -2.840 1.00 77.56 186 VAL A C 1
ATOM 1428 O O . VAL A 1 186 ? 16.986 -17.483 -2.578 1.00 77.56 186 VAL A O 1
ATOM 1431 N N . ARG A 1 187 ? 18.916 -16.441 -2.082 1.00 79.94 187 ARG A N 1
ATOM 1432 C CA . ARG A 1 187 ? 19.213 -17.222 -0.871 1.00 79.94 187 ARG A CA 1
ATOM 1433 C C . ARG A 1 187 ? 18.156 -17.008 0.206 1.00 79.94 187 ARG A C 1
ATOM 1435 O O . ARG A 1 187 ? 17.666 -17.984 0.763 1.00 79.94 187 ARG A O 1
ATOM 1442 N N . HIS A 1 188 ? 17.815 -15.750 0.463 1.00 77.06 188 HIS A N 1
ATOM 1443 C CA . HIS A 1 188 ? 16.868 -15.361 1.508 1.00 77.06 188 HIS A CA 1
ATOM 1444 C C . HIS A 1 188 ? 15.413 -15.358 1.026 1.00 77.06 188 HIS A C 1
ATOM 1446 O O . HIS A 1 188 ? 14.510 -15.226 1.831 1.00 77.06 188 HIS A O 1
ATOM 1452 N N . SER A 1 189 ? 15.171 -15.612 -0.267 1.00 80.06 189 SER A N 1
ATOM 1453 C CA . SER A 1 189 ? 13.828 -15.693 -0.862 1.00 80.06 189 SER A CA 1
ATOM 1454 C C . SER A 1 189 ? 13.002 -14.409 -0.710 1.00 80.06 189 SER A C 1
ATOM 1456 O O . SER A 1 189 ? 11.804 -14.471 -0.468 1.00 80.06 189 SER A O 1
ATOM 1458 N N . PHE A 1 190 ? 13.624 -13.241 -0.886 1.00 83.19 190 PHE A N 1
ATOM 1459 C CA . PHE A 1 190 ? 12.903 -11.968 -0.818 1.00 83.19 190 PHE A CA 1
ATOM 1460 C C . PHE A 1 190 ? 11.961 -11.778 -2.018 1.00 83.19 190 PHE A C 1
ATOM 1462 O O . PHE A 1 190 ? 12.346 -12.041 -3.163 1.00 83.19 190 PHE A O 1
ATOM 1469 N N . ASP A 1 191 ? 10.758 -11.253 -1.770 1.00 83.44 191 ASP A N 1
ATOM 1470 C CA . ASP A 1 191 ? 9.736 -11.011 -2.800 1.00 83.44 191 ASP A CA 1
ATOM 1471 C C . ASP A 1 191 ? 9.699 -9.555 -3.262 1.00 83.44 191 ASP A C 1
ATOM 1473 O O . ASP A 1 191 ? 9.370 -9.260 -4.418 1.00 83.44 191 ASP A O 1
ATOM 1477 N N . LEU A 1 192 ? 10.028 -8.637 -2.355 1.00 88.69 192 LEU A N 1
ATOM 1478 C CA . LEU A 1 192 ? 9.945 -7.198 -2.552 1.00 88.69 192 LEU A CA 1
ATOM 1479 C C . LEU A 1 192 ? 11.134 -6.508 -1.881 1.00 88.69 192 LEU A C 1
ATOM 1481 O O . LEU A 1 192 ? 11.453 -6.791 -0.731 1.00 88.69 192 LEU A O 1
ATOM 1485 N N . VAL A 1 193 ? 11.783 -5.591 -2.593 1.00 90.56 193 VAL A N 1
ATOM 1486 C CA . VAL A 1 193 ? 13.018 -4.936 -2.153 1.00 90.56 193 VAL A CA 1
ATOM 1487 C C . VAL A 1 193 ? 12.937 -3.440 -2.396 1.00 90.56 193 VAL A C 1
ATOM 1489 O O . VAL A 1 193 ? 12.794 -3.016 -3.541 1.00 90.56 193 VAL A O 1
ATOM 1492 N N . ALA A 1 194 ? 13.084 -2.645 -1.345 1.00 92.19 194 ALA A N 1
ATOM 1493 C CA . ALA A 1 194 ? 13.375 -1.224 -1.427 1.00 92.19 194 ALA A CA 1
ATOM 1494 C C . ALA A 1 194 ? 14.893 -1.051 -1.461 1.00 92.19 194 ALA A C 1
ATOM 1496 O O . ALA A 1 194 ? 15.594 -1.535 -0.577 1.00 92.19 194 ALA A O 1
ATOM 1497 N N . MET A 1 195 ? 15.397 -0.381 -2.493 1.00 90.44 195 MET A N 1
ATOM 1498 C CA . MET A 1 195 ? 16.802 -0.017 -2.611 1.00 90.44 195 MET A CA 1
ATOM 1499 C C . MET A 1 195 ? 16.946 1.504 -2.572 1.00 90.44 195 MET A C 1
ATOM 1501 O O . MET A 1 195 ? 16.577 2.184 -3.534 1.00 90.44 195 MET A O 1
ATOM 1505 N N . SER A 1 196 ? 17.484 2.000 -1.465 1.00 89.31 196 SER A N 1
ATOM 1506 C CA . SER A 1 196 ? 17.906 3.380 -1.213 1.00 89.31 196 SER A CA 1
ATOM 1507 C C . SER A 1 196 ? 19.328 3.609 -1.726 1.00 89.31 196 SER A C 1
ATOM 1509 O O . SER A 1 196 ? 20.074 2.652 -1.936 1.00 89.31 196 SER A O 1
ATOM 1511 N N . GLU A 1 197 ? 19.700 4.867 -1.976 1.00 85.94 197 GLU A N 1
ATOM 1512 C CA . GLU A 1 197 ? 20.961 5.245 -2.646 1.00 85.94 197 GLU A CA 1
ATOM 1513 C C . GLU A 1 197 ? 21.268 4.414 -3.893 1.00 85.94 197 GLU A C 1
ATOM 1515 O O . GLU A 1 197 ? 22.413 4.077 -4.210 1.00 85.94 197 GLU A O 1
ATOM 1520 N N . ALA A 1 198 ? 20.211 4.081 -4.631 1.00 84.19 198 ALA A N 1
ATOM 1521 C CA . ALA A 1 198 ? 20.317 3.301 -5.846 1.00 84.19 198 ALA A CA 1
ATOM 1522 C C . ALA A 1 198 ? 21.221 4.006 -6.866 1.00 84.19 198 ALA A C 1
ATOM 1524 O O . ALA A 1 198 ? 21.828 3.335 -7.690 1.00 84.19 198 ALA A O 1
ATOM 1525 N N . HIS A 1 199 ? 21.301 5.341 -6.829 1.00 84.19 199 HIS A N 1
ATOM 1526 C CA . HIS A 1 199 ? 22.175 6.170 -7.659 1.00 84.19 199 HIS A CA 1
ATOM 1527 C C . HIS A 1 199 ? 22.231 5.704 -9.124 1.00 84.19 199 HIS A C 1
ATOM 1529 O O . HIS A 1 199 ? 23.288 5.588 -9.745 1.00 84.19 199 HIS A O 1
ATOM 1535 N N . ILE A 1 200 ? 21.063 5.361 -9.676 1.00 83.31 200 ILE A N 1
ATOM 1536 C CA . ILE A 1 200 ? 20.953 4.806 -11.025 1.00 83.31 200 ILE A CA 1
ATOM 1537 C C . ILE A 1 200 ? 20.852 5.986 -11.984 1.00 83.31 200 ILE A C 1
ATOM 1539 O O . ILE A 1 200 ? 19.863 6.721 -11.910 1.00 83.31 200 ILE A O 1
ATOM 1543 N N . PRO A 1 201 ? 21.802 6.172 -12.920 1.00 83.06 201 PRO A N 1
ATOM 1544 C CA . PRO A 1 201 ? 21.690 7.238 -13.904 1.00 83.06 201 PRO A CA 1
ATOM 1545 C C . PRO A 1 201 ? 20.362 7.119 -14.651 1.00 83.06 201 PRO A C 1
ATOM 1547 O O . PRO A 1 201 ? 20.041 6.042 -15.169 1.00 83.06 201 PRO A O 1
ATOM 1550 N N . ALA A 1 202 ? 19.609 8.212 -14.769 1.00 82.12 202 ALA A N 1
ATOM 1551 C CA . ALA A 1 202 ? 18.301 8.234 -15.425 1.00 82.12 202 ALA A CA 1
ATOM 1552 C C . ALA A 1 202 ? 18.373 7.704 -16.870 1.00 82.12 202 ALA A C 1
ATOM 1554 O O . ALA A 1 202 ? 17.447 7.052 -17.355 1.00 82.12 202 ALA A O 1
ATOM 1555 N N . ALA A 1 203 ? 19.515 7.905 -17.536 1.00 75.62 203 ALA A N 1
ATOM 1556 C CA . ALA A 1 203 ? 19.802 7.368 -18.864 1.00 75.62 203 ALA A CA 1
ATOM 1557 C C . ALA A 1 203 ? 19.922 5.826 -18.906 1.00 75.62 203 ALA A C 1
ATOM 1559 O O . ALA A 1 203 ? 19.684 5.215 -19.947 1.00 75.62 203 ALA A O 1
ATOM 1560 N N . SER A 1 204 ? 20.273 5.185 -17.787 1.00 74.88 204 SER A N 1
ATOM 1561 C CA . SER A 1 204 ? 20.565 3.747 -17.680 1.00 74.88 204 SER A CA 1
ATOM 1562 C C . SER A 1 204 ? 19.416 2.899 -17.113 1.00 74.88 204 SER A C 1
ATOM 1564 O O . SER A 1 204 ? 19.415 1.678 -17.289 1.00 74.88 204 SER A O 1
ATOM 1566 N N . ARG A 1 205 ? 18.392 3.523 -16.509 1.00 80.75 205 ARG A N 1
ATOM 1567 C CA . ARG A 1 205 ? 17.252 2.848 -15.847 1.00 80.75 205 ARG A CA 1
ATOM 1568 C C . ARG A 1 205 ? 16.563 1.773 -16.697 1.00 80.75 205 ARG A C 1
ATOM 1570 O O . ARG A 1 205 ? 16.171 0.730 -16.188 1.00 80.75 205 ARG A O 1
ATOM 1577 N N . VAL A 1 206 ? 16.457 1.993 -18.012 1.00 72.69 206 VAL A N 1
ATOM 1578 C CA . VAL A 1 206 ? 15.819 1.052 -18.952 1.00 72.69 206 VAL A CA 1
ATOM 1579 C C . VAL A 1 206 ? 16.648 -0.219 -19.097 1.00 72.69 206 VAL A C 1
ATOM 1581 O O . VAL A 1 206 ? 16.107 -1.324 -19.085 1.00 72.69 206 VAL A O 1
ATOM 1584 N N . ALA A 1 207 ? 17.966 -0.066 -19.233 1.00 68.50 207 ALA A N 1
ATOM 1585 C CA . ALA A 1 207 ? 18.886 -1.191 -19.326 1.00 68.50 207 ALA A CA 1
ATOM 1586 C C . ALA A 1 207 ? 18.909 -1.971 -18.006 1.00 68.50 207 ALA A C 1
ATOM 1588 O O . ALA A 1 207 ? 18.829 -3.199 -18.028 1.00 68.50 207 ALA A O 1
ATOM 1589 N N . PHE A 1 208 ? 18.909 -1.253 -16.880 1.00 79.19 208 PHE A N 1
ATOM 1590 C CA . PHE A 1 208 ? 18.829 -1.836 -15.544 1.00 79.19 208 PHE A CA 1
ATOM 1591 C C . PHE A 1 208 ? 17.538 -2.649 -15.354 1.00 79.19 208 PHE A C 1
ATOM 1593 O O . PHE A 1 208 ? 17.596 -3.842 -15.065 1.00 79.19 208 PHE A O 1
ATOM 1600 N N . ALA A 1 209 ? 16.364 -2.067 -15.623 1.00 80.12 209 ALA A N 1
ATOM 1601 C CA . ALA A 1 209 ? 15.085 -2.776 -15.529 1.00 80.12 209 ALA A CA 1
ATOM 1602 C C . ALA A 1 209 ? 15.017 -3.996 -16.461 1.00 80.12 209 ALA A C 1
ATOM 1604 O O . ALA A 1 209 ? 14.489 -5.041 -16.086 1.00 80.12 209 ALA A O 1
ATOM 1605 N N . ALA A 1 210 ? 15.568 -3.895 -17.674 1.00 68.44 210 ALA A N 1
ATOM 1606 C CA . ALA A 1 210 ? 15.612 -5.011 -18.613 1.00 68.44 210 ALA A CA 1
ATOM 1607 C C . ALA A 1 210 ? 16.516 -6.159 -18.130 1.00 68.44 210 ALA A C 1
ATOM 1609 O O . ALA A 1 210 ? 16.196 -7.326 -18.372 1.00 68.44 210 ALA A O 1
ATOM 1610 N N . GLU A 1 211 ? 17.629 -5.855 -17.458 1.00 75.44 211 GLU A N 1
ATOM 1611 C CA . GLU A 1 211 ? 18.504 -6.864 -16.853 1.00 75.44 211 GLU A CA 1
ATOM 1612 C C . GLU A 1 211 ? 17.798 -7.608 -15.715 1.00 75.44 211 GLU A C 1
ATOM 1614 O O . GLU A 1 211 ? 17.762 -8.842 -15.711 1.00 75.44 211 GLU A O 1
ATOM 1619 N N . TRP A 1 212 ? 17.166 -6.877 -14.800 1.00 79.56 212 TRP A N 1
ATOM 1620 C CA . TRP A 1 212 ? 16.413 -7.464 -13.693 1.00 79.56 212 TRP A CA 1
ATOM 1621 C C . TRP A 1 212 ? 15.201 -8.264 -14.174 1.00 79.56 212 TRP A C 1
ATOM 1623 O O . TRP A 1 212 ? 14.997 -9.398 -13.735 1.00 79.56 212 TRP A O 1
ATOM 1633 N N . LYS A 1 213 ? 14.486 -7.772 -15.193 1.00 77.75 213 LYS A N 1
ATOM 1634 C CA . LYS A 1 213 ? 13.368 -8.495 -15.818 1.00 77.75 213 LYS A CA 1
ATOM 1635 C C . LYS A 1 213 ? 13.796 -9.817 -16.441 1.00 77.75 213 LYS A C 1
ATOM 1637 O O . LYS A 1 213 ? 13.065 -10.802 -16.357 1.00 77.75 213 LYS A O 1
ATOM 1642 N N . ARG A 1 214 ? 14.993 -9.885 -17.035 1.00 70.94 214 ARG A N 1
ATOM 1643 C CA . ARG A 1 214 ? 15.567 -11.154 -17.527 1.00 70.94 214 ARG A CA 1
ATOM 1644 C C . ARG A 1 214 ? 15.837 -12.153 -16.404 1.00 70.94 214 ARG A C 1
ATOM 1646 O O . ARG A 1 214 ? 15.834 -13.351 -16.671 1.00 70.94 214 ARG A O 1
ATOM 1653 N N . CYS A 1 215 ? 16.040 -11.664 -15.186 1.00 72.25 215 CYS A N 1
ATOM 1654 C CA . CYS A 1 215 ? 16.238 -12.467 -13.985 1.00 72.25 215 CYS A CA 1
ATOM 1655 C C . CYS A 1 215 ? 14.927 -12.765 -13.236 1.00 72.25 215 CYS A C 1
ATOM 1657 O O . CYS A 1 215 ? 14.984 -13.362 -12.168 1.00 72.25 215 CYS A O 1
ATOM 1659 N N . GLY A 1 216 ? 13.765 -12.372 -13.775 1.00 75.38 216 GLY A N 1
ATOM 1660 C CA . GLY A 1 216 ? 12.459 -12.602 -13.147 1.00 75.38 216 GLY A CA 1
ATOM 1661 C C . GLY A 1 216 ? 11.991 -11.497 -12.196 1.00 75.38 216 GLY A C 1
ATOM 1662 O O . GLY A 1 216 ? 11.002 -11.699 -11.506 1.00 75.38 216 GLY A O 1
ATOM 1663 N N . TRP A 1 217 ? 12.657 -10.340 -12.178 1.00 83.69 217 TRP A N 1
ATOM 1664 C CA . TRP A 1 217 ? 12.337 -9.227 -11.282 1.00 83.69 217 TRP A CA 1
ATOM 1665 C C . TRP A 1 217 ? 11.774 -8.022 -12.043 1.00 83.69 217 TRP A C 1
ATOM 1667 O O . TRP A 1 217 ? 12.327 -7.584 -13.051 1.00 83.69 217 TRP A O 1
ATOM 1677 N N . SER A 1 218 ? 10.680 -7.459 -11.549 1.00 86.62 218 SER A N 1
ATOM 1678 C CA . SER A 1 218 ? 10.146 -6.161 -11.959 1.00 86.62 218 SER A CA 1
ATOM 1679 C C . SER A 1 218 ? 10.835 -5.048 -11.176 1.00 86.62 218 SER A C 1
ATOM 1681 O O . SER A 1 218 ? 11.175 -5.242 -10.013 1.00 86.62 218 SER A O 1
ATOM 1683 N N . VAL A 1 219 ? 11.034 -3.889 -11.804 1.00 89.44 219 VAL A N 1
ATOM 1684 C CA . VAL A 1 219 ? 11.703 -2.739 -11.181 1.00 89.44 219 VAL A CA 1
ATOM 1685 C C . VAL A 1 219 ? 10.899 -1.476 -11.427 1.00 89.44 219 VAL A C 1
ATOM 1687 O O . VAL A 1 219 ? 10.458 -1.237 -12.552 1.00 89.44 219 VAL A O 1
ATOM 1690 N N . VAL A 1 220 ? 10.755 -0.668 -10.385 1.00 90.44 220 VAL A N 1
ATOM 1691 C CA . VAL A 1 220 ? 10.157 0.666 -10.400 1.00 90.44 220 VAL A CA 1
ATOM 1692 C C . VAL A 1 220 ? 11.157 1.656 -9.804 1.00 90.44 220 VAL A C 1
ATOM 1694 O O . VAL A 1 220 ? 11.897 1.299 -8.896 1.00 90.44 220 VAL A O 1
ATOM 1697 N N . PHE A 1 221 ? 11.220 2.882 -10.320 1.00 90.88 221 PHE A N 1
ATOM 1698 C CA . PHE A 1 221 ? 12.219 3.882 -9.917 1.00 90.88 221 PHE A CA 1
ATOM 1699 C C . PHE A 1 221 ? 11.558 5.153 -9.392 1.00 90.88 221 PHE A C 1
ATOM 1701 O O . PHE A 1 221 ? 10.454 5.491 -9.824 1.00 90.88 221 PHE A O 1
ATOM 1708 N N . SER A 1 222 ? 12.262 5.880 -8.526 1.00 91.00 222 SER A N 1
ATOM 1709 C CA . SER A 1 222 ? 11.885 7.241 -8.156 1.00 91.00 222 SER A CA 1
ATOM 1710 C C . SER A 1 222 ? 12.058 8.220 -9.316 1.00 91.00 222 SER A C 1
ATOM 1712 O O . SER A 1 222 ? 12.754 7.935 -10.304 1.00 91.00 222 SER A O 1
ATOM 1714 N N . ALA A 1 223 ? 11.432 9.396 -9.198 1.00 86.38 223 ALA A N 1
ATOM 1715 C CA . ALA A 1 223 ? 11.747 10.500 -10.093 1.00 86.38 223 ALA A CA 1
ATOM 1716 C C . ALA A 1 223 ? 13.242 10.865 -9.959 1.00 86.38 223 ALA A C 1
ATOM 1718 O O . ALA A 1 223 ? 13.791 10.802 -8.857 1.00 86.38 223 ALA A O 1
ATOM 1719 N N . PRO A 1 224 ? 13.924 11.193 -11.070 1.00 84.12 224 PRO A N 1
ATOM 1720 C CA . PRO A 1 224 ? 15.344 11.491 -11.029 1.00 84.12 224 PRO A CA 1
ATOM 1721 C C . PRO A 1 224 ? 15.603 12.843 -10.360 1.00 84.12 224 PRO A C 1
ATOM 1723 O O . PRO A 1 224 ? 14.955 13.837 -10.676 1.00 84.12 224 PRO A O 1
ATOM 1726 N N . GLU A 1 225 ? 16.615 12.879 -9.509 1.00 83.44 225 GLU A N 1
ATOM 1727 C CA . GLU A 1 225 ? 17.161 14.076 -8.879 1.00 83.44 225 GLU A CA 1
ATOM 1728 C C . GLU A 1 225 ? 18.613 14.207 -9.319 1.00 83.44 225 GLU A C 1
ATOM 1730 O O . GLU A 1 225 ? 19.365 13.233 -9.273 1.00 83.44 225 GLU A O 1
ATOM 1735 N N . GLU A 1 226 ? 18.987 15.376 -9.842 1.00 81.38 226 GLU A N 1
ATOM 1736 C CA . GLU A 1 226 ? 20.335 15.613 -10.381 1.00 81.38 226 GLU A CA 1
ATOM 1737 C C . GLU A 1 226 ? 20.780 14.545 -11.404 1.00 81.38 226 GLU A C 1
ATOM 1739 O O . GLU A 1 226 ? 21.947 14.187 -11.495 1.00 81.38 226 GLU A O 1
ATOM 1744 N N . GLN A 1 227 ? 19.833 14.051 -12.217 1.00 82.12 227 GLN A N 1
ATOM 1745 C CA . GLN A 1 227 ? 20.005 12.985 -13.224 1.00 82.12 227 GLN A CA 1
ATOM 1746 C C . GLN A 1 227 ? 20.096 11.546 -12.686 1.00 82.12 227 GLN A C 1
ATOM 1748 O O . GLN A 1 227 ? 20.254 10.622 -13.491 1.00 82.12 227 GLN A O 1
ATOM 1753 N N . TYR A 1 228 ? 19.912 11.315 -11.386 1.00 84.00 228 TYR A N 1
ATOM 1754 C CA . TYR A 1 228 ? 19.960 9.982 -10.778 1.00 84.00 228 TYR A CA 1
ATOM 1755 C C . TYR A 1 228 ? 18.634 9.605 -10.117 1.00 84.00 228 TYR A C 1
ATOM 1757 O O . TYR A 1 228 ? 18.019 10.395 -9.408 1.00 84.00 228 TYR A O 1
ATOM 1765 N N . CYS A 1 229 ? 18.191 8.366 -10.320 1.00 87.94 229 CYS A N 1
ATOM 1766 C CA . CYS A 1 229 ? 17.131 7.769 -9.516 1.00 87.94 229 CYS A CA 1
ATOM 1767 C C . CYS A 1 229 ? 17.744 7.308 -8.191 1.00 87.94 229 CYS A C 1
ATOM 1769 O O . CYS A 1 229 ? 18.572 6.392 -8.174 1.00 87.94 229 CYS A O 1
ATOM 1771 N N . GLN A 1 230 ? 17.340 7.955 -7.101 1.00 89.31 230 GLN A N 1
ATOM 1772 C CA . GLN A 1 230 ? 17.873 7.694 -5.764 1.00 89.31 230 GLN A CA 1
ATOM 1773 C C . GLN A 1 230 ? 17.252 6.452 -5.117 1.00 89.31 230 GLN A C 1
ATOM 1775 O O . GLN A 1 230 ? 17.897 5.808 -4.293 1.00 89.31 230 GLN A O 1
ATOM 1780 N N . VAL A 1 231 ? 16.030 6.085 -5.521 1.00 91.56 231 VAL A N 1
ATOM 1781 C CA . VAL A 1 231 ? 15.305 4.928 -4.981 1.00 91.56 231 VAL A CA 1
ATOM 1782 C C . VAL A 1 231 ? 14.837 4.026 -6.108 1.00 91.56 231 VAL A C 1
ATOM 1784 O O . VAL A 1 231 ? 14.378 4.495 -7.155 1.00 91.56 231 VAL A O 1
ATOM 1787 N N . CYS A 1 232 ? 14.898 2.716 -5.893 1.00 91.44 232 CYS A N 1
ATOM 1788 C CA . CYS A 1 232 ? 14.162 1.773 -6.721 1.00 91.44 232 CYS A CA 1
ATOM 1789 C C . CYS A 1 232 ? 13.482 0.690 -5.882 1.00 91.44 232 CYS A C 1
ATOM 1791 O O . CYS A 1 232 ? 13.961 0.317 -4.815 1.00 91.44 232 CYS A O 1
ATOM 1793 N N . LEU A 1 233 ? 12.373 0.180 -6.399 1.00 92.06 233 LEU A N 1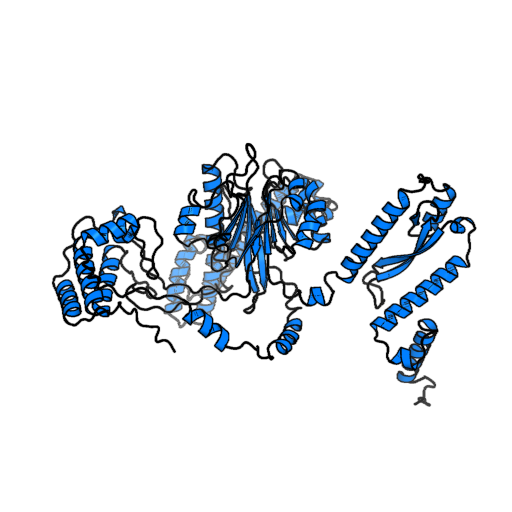
ATOM 1794 C CA . LEU A 1 233 ? 11.609 -0.920 -5.842 1.00 92.06 233 LEU A CA 1
ATOM 1795 C C . LEU A 1 233 ? 11.733 -2.124 -6.784 1.00 92.06 233 LEU A C 1
ATOM 1797 O O . LEU A 1 233 ? 11.338 -2.038 -7.948 1.00 92.06 233 LEU A O 1
ATOM 1801 N N . LEU A 1 234 ? 12.281 -3.233 -6.294 1.00 91.19 234 LEU A N 1
ATOM 1802 C CA . LEU A 1 234 ? 12.404 -4.497 -7.024 1.00 91.19 234 LEU A CA 1
ATOM 1803 C C . LEU A 1 234 ? 11.355 -5.477 -6.503 1.00 91.19 234 LEU A C 1
ATOM 1805 O O . LEU A 1 234 ? 11.134 -5.558 -5.300 1.00 91.19 234 LEU A O 1
ATOM 1809 N N . SER A 1 235 ? 10.739 -6.271 -7.374 1.00 88.12 235 SER A N 1
ATOM 1810 C CA . SER A 1 235 ? 9.873 -7.362 -6.925 1.00 88.12 235 SER A CA 1
ATOM 1811 C C . SER A 1 235 ? 9.854 -8.540 -7.879 1.00 88.12 235 SER A C 1
ATOM 1813 O O . SER A 1 235 ? 9.904 -8.363 -9.094 1.00 88.12 235 SER A O 1
ATOM 1815 N N . GLN A 1 236 ? 9.728 -9.749 -7.339 1.00 79.44 236 GLN A N 1
ATOM 1816 C CA . GLN A 1 236 ? 9.383 -10.929 -8.134 1.00 79.44 236 GLN A CA 1
ATOM 1817 C C . GLN A 1 236 ? 7.906 -10.906 -8.563 1.00 79.44 236 GLN A C 1
ATOM 1819 O O . GLN A 1 236 ? 7.531 -11.518 -9.566 1.00 79.44 236 GLN A O 1
ATOM 1824 N N . ILE A 1 237 ? 7.072 -10.153 -7.837 1.00 81.12 237 ILE A N 1
ATOM 1825 C CA . ILE A 1 237 ? 5.673 -9.911 -8.170 1.00 81.12 237 ILE A CA 1
ATOM 1826 C C . ILE A 1 237 ? 5.607 -8.787 -9.218 1.00 81.12 237 ILE A C 1
ATOM 1828 O O . ILE A 1 237 ? 6.314 -7.781 -9.117 1.00 81.12 237 ILE A O 1
ATOM 1832 N N . PRO A 1 238 ? 4.778 -8.933 -10.263 1.00 79.00 238 PRO A N 1
ATOM 1833 C CA . PRO A 1 238 ? 4.533 -7.875 -11.231 1.00 79.00 238 PRO A CA 1
ATOM 1834 C C . PRO A 1 238 ? 4.154 -6.529 -10.588 1.00 79.00 238 PRO A C 1
ATOM 1836 O O . PRO A 1 238 ? 3.125 -6.416 -9.925 1.00 79.00 238 PRO A O 1
ATOM 1839 N N . LEU A 1 239 ? 4.972 -5.500 -10.831 1.00 79.44 239 LEU A N 1
ATOM 1840 C CA . LEU A 1 239 ? 4.765 -4.149 -10.303 1.00 79.44 239 LEU A CA 1
ATOM 1841 C C . LEU A 1 239 ? 4.050 -3.258 -11.322 1.00 79.44 239 LEU A C 1
ATOM 1843 O O . LEU A 1 239 ? 4.453 -3.198 -12.487 1.00 79.44 239 LEU A O 1
ATOM 1847 N N . LYS A 1 240 ? 3.045 -2.502 -10.868 1.00 81.88 240 LYS A N 1
ATOM 1848 C CA . LYS A 1 240 ? 2.494 -1.355 -11.597 1.00 81.88 240 LYS A CA 1
ATOM 1849 C C . LYS A 1 240 ? 2.908 -0.061 -10.894 1.00 81.88 240 LYS A C 1
ATOM 1851 O O . LYS A 1 240 ? 2.386 0.246 -9.829 1.00 81.88 240 LYS A O 1
ATOM 1856 N N . GLN A 1 241 ? 3.846 0.678 -11.485 1.00 85.25 241 GLN A N 1
ATOM 1857 C CA . GLN A 1 241 ? 4.351 1.942 -10.940 1.00 85.25 241 GLN A CA 1
ATOM 1858 C C . GLN A 1 241 ? 3.219 2.970 -10.756 1.00 85.25 241 GLN A C 1
ATOM 1860 O O . GLN A 1 241 ? 2.392 3.148 -11.650 1.00 85.25 241 GLN A O 1
ATOM 1865 N N . VAL A 1 242 ? 3.201 3.636 -9.600 1.00 81.69 242 VAL A N 1
ATOM 1866 C CA . VAL A 1 242 ? 2.228 4.671 -9.209 1.00 81.69 242 VAL A CA 1
ATOM 1867 C C . VAL A 1 242 ? 2.944 5.845 -8.544 1.00 81.69 242 VAL A C 1
ATOM 1869 O O . VAL A 1 242 ? 4.064 5.698 -8.059 1.00 81.69 242 VAL A O 1
ATOM 1872 N N . SER A 1 243 ? 2.306 7.012 -8.522 1.00 82.19 243 SER A N 1
ATOM 1873 C CA . SER A 1 243 ? 2.764 8.165 -7.740 1.00 82.19 243 SER A CA 1
ATOM 1874 C C . SER A 1 243 ? 1.876 8.307 -6.507 1.00 82.19 243 SER A C 1
ATOM 1876 O O . SER A 1 243 ? 0.646 8.267 -6.620 1.00 82.19 243 SER A O 1
ATOM 1878 N N . VAL A 1 244 ? 2.505 8.427 -5.334 1.00 77.75 244 VAL A N 1
ATOM 1879 C CA . VAL A 1 244 ? 1.818 8.645 -4.049 1.00 77.75 244 VAL A CA 1
ATOM 1880 C C . VAL A 1 244 ? 1.887 10.090 -3.582 1.00 77.75 244 VAL A C 1
ATOM 1882 O O . VAL A 1 244 ? 0.979 10.516 -2.881 1.00 77.75 244 VAL A O 1
ATOM 1885 N N . CYS A 1 245 ? 2.882 10.863 -4.016 1.00 75.25 245 CYS A N 1
ATOM 1886 C CA . CYS A 1 245 ? 2.971 12.284 -3.704 1.00 75.25 245 CYS A CA 1
ATOM 1887 C C . CYS A 1 245 ? 3.481 13.120 -4.886 1.00 75.25 245 CYS A C 1
ATOM 1889 O O . CYS A 1 245 ? 4.140 12.607 -5.797 1.00 75.25 245 CYS A O 1
ATOM 1891 N N . SER A 1 246 ? 3.142 14.413 -4.875 1.00 61.75 246 SER A N 1
ATOM 1892 C CA . SER A 1 246 ? 3.453 15.368 -5.949 1.00 61.75 246 SER A CA 1
ATOM 1893 C C . SER A 1 246 ? 4.308 16.556 -5.502 1.00 61.75 246 SER A C 1
ATOM 1895 O O . SER A 1 246 ? 4.552 17.441 -6.319 1.00 61.75 246 SER A O 1
ATOM 1897 N N . GLN A 1 247 ? 4.704 16.616 -4.228 1.00 68.38 247 GLN A N 1
ATOM 1898 C CA . GLN A 1 247 ? 5.422 17.749 -3.644 1.00 68.38 247 GLN A CA 1
ATOM 1899 C C . GLN A 1 247 ? 6.803 17.298 -3.140 1.00 68.38 247 GLN A C 1
ATOM 1901 O O . GLN A 1 247 ? 7.623 16.843 -3.941 1.00 68.38 247 GLN A O 1
ATOM 1906 N N . ASP A 1 248 ? 7.070 17.411 -1.843 1.00 68.69 248 ASP A N 1
ATOM 1907 C CA . ASP A 1 248 ? 8.407 17.295 -1.258 1.00 68.69 248 ASP A CA 1
ATOM 1908 C C . ASP A 1 248 ? 9.014 15.892 -1.400 1.00 68.69 248 ASP A C 1
ATOM 1910 O O . ASP A 1 248 ? 10.234 15.744 -1.524 1.00 68.69 248 ASP A O 1
ATOM 1914 N N . GLY A 1 249 ? 8.179 14.847 -1.431 1.00 64.69 249 GLY A N 1
ATOM 1915 C CA . GLY A 1 249 ? 8.633 13.457 -1.515 1.00 64.69 249 GLY A CA 1
ATOM 1916 C C . GLY A 1 249 ? 8.874 12.920 -2.932 1.00 64.69 249 GLY A C 1
ATOM 1917 O O . GLY A 1 249 ? 9.321 11.780 -3.072 1.00 64.69 249 GLY A O 1
ATOM 1918 N N . ALA A 1 250 ? 8.584 13.679 -3.997 1.00 70.38 250 ALA A N 1
ATOM 1919 C CA . ALA A 1 250 ? 8.417 13.134 -5.355 1.00 70.38 250 ALA A CA 1
ATOM 1920 C C . ALA A 1 250 ? 9.647 12.385 -5.926 1.00 70.38 250 ALA A C 1
ATOM 1922 O O . ALA A 1 250 ? 9.491 11.387 -6.632 1.00 70.38 250 ALA A O 1
ATOM 1923 N N . ALA A 1 251 ? 10.869 12.825 -5.608 1.00 82.31 251 ALA A N 1
ATOM 1924 C CA . ALA A 1 251 ? 12.117 12.176 -6.045 1.00 82.31 251 ALA A CA 1
ATOM 1925 C C . ALA A 1 251 ? 12.691 11.164 -5.034 1.00 82.31 251 ALA A C 1
ATOM 1927 O O . ALA A 1 251 ? 13.616 10.409 -5.349 1.00 82.31 251 ALA A O 1
ATOM 1928 N N . ARG A 1 252 ? 12.118 11.121 -3.828 1.00 88.44 252 ARG A N 1
ATOM 1929 C CA . ARG A 1 252 ? 12.616 10.373 -2.664 1.00 88.44 252 ARG A CA 1
ATOM 1930 C C . ARG A 1 252 ? 11.833 9.095 -2.372 1.00 88.44 252 ARG A C 1
ATOM 1932 O O . ARG A 1 252 ? 12.053 8.455 -1.347 1.00 88.44 252 ARG A O 1
ATOM 1939 N N . HIS A 1 253 ? 10.956 8.690 -3.289 1.00 92.56 253 HIS A N 1
ATOM 1940 C CA . HIS A 1 253 ? 10.239 7.426 -3.197 1.00 92.56 253 HIS A CA 1
ATOM 1941 C C . HIS A 1 253 ? 10.067 6.745 -4.557 1.00 92.56 253 HIS A C 1
ATOM 1943 O O . HIS A 1 253 ? 10.030 7.398 -5.599 1.00 92.56 253 HIS A O 1
ATOM 1949 N N . ALA A 1 254 ? 9.905 5.425 -4.539 1.00 92.25 254 ALA A N 1
ATOM 1950 C CA . ALA A 1 254 ? 9.446 4.635 -5.675 1.00 92.25 254 ALA A CA 1
ATOM 1951 C C . ALA A 1 254 ? 8.229 3.815 -5.233 1.00 92.25 254 ALA A C 1
ATOM 1953 O O . ALA A 1 254 ? 8.349 2.967 -4.350 1.00 92.25 254 ALA A O 1
ATOM 1954 N N . ALA A 1 255 ? 7.060 4.062 -5.826 1.00 90.75 255 ALA A N 1
ATOM 1955 C CA . ALA A 1 255 ? 5.823 3.393 -5.433 1.00 90.75 255 ALA A CA 1
ATOM 1956 C C . ALA A 1 255 ? 5.247 2.519 -6.548 1.00 90.75 255 ALA A C 1
ATOM 1958 O O . ALA A 1 255 ? 5.289 2.861 -7.732 1.00 90.75 255 ALA A O 1
ATOM 1959 N N . ALA A 1 256 ? 4.682 1.379 -6.161 1.00 88.50 256 ALA A N 1
ATOM 1960 C CA . ALA A 1 256 ? 4.013 0.464 -7.067 1.00 88.50 256 ALA A CA 1
ATOM 1961 C C . ALA A 1 256 ? 2.825 -0.227 -6.396 1.00 88.50 256 ALA A C 1
ATOM 1963 O O . ALA A 1 256 ? 2.855 -0.553 -5.211 1.00 88.50 256 ALA A O 1
ATOM 1964 N N . LEU A 1 257 ? 1.796 -0.506 -7.190 1.00 82.06 257 LEU A N 1
ATOM 1965 C CA . LEU A 1 257 ? 0.765 -1.467 -6.841 1.00 82.06 257 LEU A CA 1
ATOM 1966 C C . LEU A 1 257 ? 1.187 -2.868 -7.261 1.00 82.06 257 LEU A C 1
ATOM 1968 O O . LEU A 1 257 ? 1.659 -3.085 -8.382 1.00 82.06 257 LEU A O 1
ATOM 1972 N N . LEU A 1 258 ? 0.950 -3.817 -6.367 1.00 84.50 258 LEU A N 1
ATOM 1973 C CA . LEU A 1 258 ? 1.097 -5.238 -6.626 1.00 84.50 258 LEU A CA 1
ATOM 1974 C C . LEU A 1 258 ? -0.108 -5.994 -6.065 1.00 84.50 258 LEU A C 1
ATOM 1976 O O . LEU A 1 258 ? -0.663 -5.623 -5.033 1.00 84.50 258 LEU A O 1
ATOM 1980 N N . ASP A 1 259 ? -0.536 -7.041 -6.763 1.00 73.94 259 ASP A N 1
ATOM 1981 C CA . ASP A 1 259 ? -1.654 -7.870 -6.316 1.00 73.94 259 ASP A CA 1
ATOM 1982 C C . ASP A 1 259 ? -1.131 -9.003 -5.439 1.00 73.94 259 ASP A C 1
ATOM 1984 O O . ASP A 1 259 ? -0.512 -9.948 -5.934 1.00 73.94 259 ASP A O 1
ATOM 1988 N N . LEU A 1 260 ? -1.415 -8.919 -4.139 1.00 71.06 260 LEU A N 1
ATOM 1989 C CA . LEU A 1 260 ? -1.197 -10.018 -3.211 1.00 71.06 260 LEU A CA 1
ATOM 1990 C C . LEU A 1 260 ? -2.267 -11.073 -3.432 1.00 71.06 260 LEU A C 1
ATOM 1992 O O . LEU A 1 260 ? -3.458 -10.767 -3.398 1.00 71.06 260 LEU A O 1
ATOM 1996 N N . LYS A 1 261 ? -1.871 -12.329 -3.602 1.00 60.62 261 LYS A N 1
ATOM 1997 C CA . LYS A 1 261 ? -2.835 -13.425 -3.549 1.00 60.62 261 LYS A CA 1
ATOM 1998 C C . LYS A 1 261 ? -3.143 -13.732 -2.088 1.00 60.62 261 LYS A C 1
ATOM 2000 O O . LYS A 1 261 ? -2.250 -14.127 -1.351 1.00 60.62 261 LYS A O 1
ATOM 2005 N N . SER A 1 262 ? -4.397 -13.569 -1.678 1.00 56.47 262 SER A N 1
ATOM 2006 C CA . SER A 1 262 ? -4.890 -13.967 -0.357 1.00 56.47 262 SER A CA 1
ATOM 2007 C C . SER A 1 262 ? -5.946 -15.066 -0.496 1.00 56.47 262 SER A C 1
ATOM 2009 O O . SER A 1 262 ? -6.543 -15.242 -1.560 1.00 56.47 262 SER A O 1
ATOM 2011 N N . ALA A 1 263 ? -6.234 -15.778 0.597 1.00 46.06 263 ALA A N 1
ATOM 2012 C CA . ALA A 1 263 ? -7.280 -16.803 0.652 1.00 46.06 263 ALA A CA 1
ATOM 2013 C C . ALA A 1 263 ? -8.681 -16.269 0.277 1.00 46.06 263 ALA A C 1
ATOM 2015 O O . ALA A 1 263 ? -9.546 -17.038 -0.132 1.00 46.06 263 ALA A O 1
ATOM 2016 N N . ARG A 1 264 ? -8.909 -14.950 0.389 1.00 48.28 264 ARG A N 1
ATOM 2017 C CA . ARG A 1 264 ? -10.178 -14.271 0.051 1.00 48.28 264 ARG A CA 1
ATOM 2018 C C . ARG A 1 264 ? -10.187 -13.603 -1.334 1.00 48.28 264 ARG A C 1
ATOM 2020 O O . ARG A 1 264 ? -11.130 -12.883 -1.649 1.00 48.28 264 ARG A O 1
ATOM 2027 N N . GLY A 1 265 ? -9.153 -13.817 -2.148 1.00 54.91 265 GLY A N 1
ATOM 2028 C CA . GLY A 1 265 ? -8.974 -13.181 -3.456 1.00 54.91 265 GLY A CA 1
ATOM 2029 C C . GLY A 1 265 ? -7.734 -12.289 -3.519 1.00 54.91 265 GLY A C 1
ATOM 2030 O O . GLY A 1 265 ? -6.921 -12.253 -2.595 1.00 54.91 265 GLY A O 1
ATOM 2031 N N . ASN A 1 266 ? -7.567 -11.575 -4.632 1.00 61.44 266 ASN A N 1
ATOM 2032 C CA . ASN A 1 266 ? -6.416 -10.692 -4.810 1.00 61.44 266 ASN A CA 1
ATOM 2033 C C . ASN A 1 266 ? -6.618 -9.385 -4.046 1.00 61.44 266 ASN A C 1
ATOM 2035 O O . ASN A 1 266 ? -7.619 -8.694 -4.239 1.00 61.44 266 ASN A O 1
ATOM 2039 N N . VAL A 1 267 ? -5.651 -9.046 -3.200 1.00 68.19 267 VAL A N 1
ATOM 2040 C CA . VAL A 1 267 ? -5.641 -7.821 -2.410 1.00 68.19 267 VAL A CA 1
ATOM 2041 C C . VAL A 1 267 ? -4.545 -6.904 -2.956 1.00 68.19 267 VAL A C 1
ATOM 2043 O O . VAL A 1 267 ? -3.366 -7.233 -2.829 1.00 68.19 267 VAL A O 1
ATOM 2046 N N . PRO A 1 268 ? -4.890 -5.759 -3.563 1.00 75.88 268 PRO A N 1
ATOM 2047 C CA . PRO A 1 268 ? -3.886 -4.818 -4.040 1.00 75.88 268 PRO A CA 1
ATOM 2048 C C . PRO A 1 268 ? -3.153 -4.183 -2.849 1.00 75.88 268 PRO A C 1
ATOM 2050 O O . PRO A 1 268 ? -3.774 -3.510 -2.020 1.00 75.88 268 PRO A O 1
ATOM 2053 N N . LEU A 1 269 ? -1.837 -4.383 -2.782 1.00 84.12 269 LEU A N 1
ATOM 2054 C CA . LEU A 1 269 ? -0.926 -3.730 -1.844 1.00 84.12 269 LEU A CA 1
ATOM 2055 C C . LEU A 1 269 ? -0.211 -2.581 -2.554 1.00 84.12 269 LEU A C 1
ATOM 2057 O O . LEU A 1 269 ? 0.349 -2.747 -3.639 1.00 84.12 269 LEU A O 1
ATOM 2061 N N . LEU A 1 270 ? -0.208 -1.419 -1.913 1.00 88.56 270 LEU A N 1
ATOM 2062 C CA . LEU A 1 270 ? 0.640 -0.297 -2.284 1.00 88.56 270 LEU A CA 1
ATOM 2063 C C . LEU A 1 270 ? 1.998 -0.448 -1.595 1.00 88.56 270 LEU A C 1
ATOM 2065 O O . LEU A 1 270 ? 2.097 -0.264 -0.387 1.00 88.56 270 LEU A O 1
ATOM 2069 N N . ALA A 1 271 ? 3.039 -0.772 -2.351 1.00 92.38 271 ALA A N 1
ATOM 2070 C CA . ALA A 1 271 ? 4.410 -0.775 -1.858 1.00 92.38 271 ALA A CA 1
ATOM 2071 C C . ALA A 1 271 ? 5.091 0.551 -2.195 1.00 92.38 271 ALA A C 1
ATOM 2073 O O . ALA A 1 271 ? 5.056 0.989 -3.346 1.00 92.38 271 ALA A O 1
ATOM 2074 N N . VAL A 1 272 ? 5.731 1.168 -1.208 1.00 93.81 272 VAL A N 1
ATOM 2075 C CA . VAL A 1 272 ? 6.456 2.432 -1.351 1.00 93.81 272 VAL A CA 1
ATOM 2076 C C . VAL A 1 272 ? 7.857 2.256 -0.777 1.00 93.81 272 VAL A C 1
ATOM 2078 O O . VAL A 1 272 ? 8.027 2.112 0.430 1.00 93.81 272 VAL A O 1
ATOM 2081 N N . ALA A 1 273 ? 8.861 2.265 -1.649 1.00 95.25 273 ALA A N 1
ATOM 2082 C CA . ALA A 1 273 ? 10.259 2.349 -1.253 1.00 95.25 273 ALA A CA 1
ATOM 2083 C C . ALA A 1 273 ? 10.623 3.813 -0.972 1.00 95.25 273 ALA A C 1
ATOM 2085 O O . ALA A 1 273 ? 10.263 4.665 -1.787 1.00 95.25 273 ALA A O 1
ATOM 2086 N N . VAL A 1 274 ? 11.340 4.113 0.116 1.00 94.38 274 VAL A N 1
ATOM 2087 C CA . VAL A 1 274 ? 11.712 5.495 0.497 1.00 94.38 274 VAL A CA 1
ATOM 2088 C C . VAL A 1 274 ? 13.210 5.671 0.759 1.00 94.38 274 VAL A C 1
ATOM 2090 O O . VAL A 1 274 ? 13.870 4.763 1.254 1.00 94.38 274 VAL A O 1
ATOM 2093 N N . TYR A 1 275 ? 13.728 6.858 0.443 1.00 94.12 275 TYR A N 1
ATOM 2094 C CA . TYR A 1 275 ? 15.048 7.344 0.856 1.00 94.12 275 TYR A CA 1
ATOM 2095 C C . TYR A 1 275 ? 14.942 8.831 1.181 1.00 94.12 275 TYR A C 1
ATOM 2097 O O . TYR A 1 275 ? 14.967 9.667 0.274 1.00 94.12 275 TYR A O 1
ATOM 2105 N N . LEU A 1 276 ? 14.760 9.162 2.456 1.00 92.69 276 LEU A N 1
ATOM 2106 C CA . LEU A 1 276 ? 14.496 10.542 2.871 1.00 92.69 276 LEU A CA 1
ATOM 2107 C C . LEU A 1 276 ? 15.789 11.341 3.042 1.00 92.69 276 LEU A C 1
ATOM 2109 O O . LEU A 1 276 ? 16.888 10.790 3.080 1.00 92.69 276 LEU A O 1
ATOM 2113 N N . GLN A 1 277 ? 15.668 12.662 3.126 1.00 90.62 277 GLN A N 1
ATOM 2114 C CA . GLN A 1 277 ? 16.813 13.565 3.130 1.00 90.62 277 GLN A CA 1
ATOM 2115 C C . GLN A 1 277 ? 17.758 13.352 4.331 1.00 90.62 277 GLN A C 1
ATOM 2117 O O . GLN A 1 277 ? 17.439 13.689 5.471 1.00 90.62 277 GLN A O 1
ATOM 2122 N N . SER A 1 278 ? 18.986 12.904 4.059 1.00 88.19 278 SER A N 1
ATOM 2123 C CA . SER A 1 278 ? 20.038 12.813 5.077 1.00 88.19 278 SER A CA 1
ATOM 2124 C C . SER A 1 278 ? 20.503 14.195 5.554 1.00 88.19 278 SER A C 1
ATOM 2126 O O . SER A 1 278 ? 20.545 15.163 4.783 1.00 88.19 278 SER A O 1
ATOM 2128 N N . GLY A 1 279 ? 20.831 14.294 6.846 1.00 82.12 279 GLY A N 1
ATOM 2129 C CA . GLY A 1 279 ? 21.369 15.500 7.487 1.00 82.12 279 GLY A CA 1
ATOM 2130 C C . GLY A 1 279 ? 20.402 16.686 7.598 1.00 82.12 279 GLY A C 1
ATOM 2131 O O . GLY A 1 279 ? 20.799 17.734 8.101 1.00 82.12 279 GLY A O 1
ATOM 2132 N N . LYS A 1 280 ? 19.146 16.555 7.144 1.00 85.50 280 LYS A N 1
ATOM 2133 C CA . LYS A 1 280 ? 18.124 17.616 7.203 1.00 85.50 280 LYS A CA 1
ATOM 2134 C C . LYS A 1 280 ? 16.803 17.059 7.757 1.00 85.50 280 LYS A C 1
ATOM 2136 O O . LYS A 1 280 ? 15.881 16.810 6.979 1.00 85.50 280 LYS A O 1
ATOM 2141 N N . PRO A 1 281 ? 16.684 16.879 9.085 1.00 82.81 281 PRO A N 1
ATOM 2142 C CA . PRO A 1 281 ? 15.558 16.168 9.697 1.00 82.81 281 PRO A CA 1
ATOM 2143 C C . PRO A 1 281 ? 14.196 16.807 9.396 1.00 82.81 281 PRO A C 1
ATOM 2145 O O . PRO A 1 281 ? 13.248 16.088 9.114 1.00 82.81 281 PRO A O 1
ATOM 2148 N N . LEU A 1 282 ? 14.102 18.142 9.345 1.00 82.75 282 LEU A N 1
ATOM 2149 C CA . LEU A 1 282 ? 12.851 18.832 8.993 1.00 82.75 282 LEU A CA 1
ATOM 2150 C C . LEU A 1 282 ? 12.399 18.549 7.552 1.00 82.75 282 LEU A C 1
ATOM 2152 O O . LEU A 1 282 ? 11.208 18.414 7.290 1.00 82.75 282 LEU A O 1
ATOM 2156 N N . VAL A 1 283 ? 13.347 18.429 6.616 1.00 86.31 283 VAL A N 1
ATOM 2157 C CA . VAL A 1 283 ? 13.044 18.096 5.214 1.00 86.31 283 VAL A CA 1
ATOM 2158 C C . VAL A 1 283 ? 12.637 16.631 5.104 1.00 86.31 283 VAL A C 1
ATOM 2160 O O . VAL A 1 283 ? 11.650 16.324 4.445 1.00 86.31 283 VAL A O 1
ATOM 2163 N N . ALA A 1 284 ? 13.354 15.731 5.784 1.00 86.31 284 ALA A N 1
ATOM 2164 C CA . ALA A 1 284 ? 12.978 14.323 5.851 1.00 86.31 284 ALA A CA 1
ATOM 2165 C C . ALA A 1 284 ? 11.582 14.141 6.469 1.00 86.31 284 ALA A C 1
ATOM 2167 O O . ALA A 1 284 ? 10.795 13.348 5.964 1.00 86.31 284 ALA A O 1
ATOM 2168 N N . GLN A 1 285 ? 11.236 14.918 7.500 1.00 85.06 285 GLN A N 1
ATOM 2169 C CA . GLN A 1 285 ? 9.912 14.888 8.121 1.00 85.06 285 GLN A CA 1
ATOM 2170 C C . GLN A 1 285 ? 8.826 15.347 7.144 1.00 85.06 285 GLN A C 1
ATOM 2172 O O . GLN A 1 285 ? 7.848 14.631 6.967 1.00 85.06 285 GLN A O 1
ATOM 2177 N N . ALA A 1 286 ? 9.014 16.473 6.449 1.00 83.88 286 ALA A N 1
ATOM 2178 C CA . ALA A 1 286 ? 8.061 16.936 5.436 1.00 83.88 286 ALA A CA 1
ATOM 2179 C C . ALA A 1 286 ? 7.852 15.894 4.318 1.00 83.88 286 ALA A C 1
ATOM 2181 O O . ALA A 1 286 ? 6.720 15.611 3.927 1.00 83.88 286 ALA A O 1
ATOM 2182 N N . GLN A 1 287 ? 8.935 15.253 3.864 1.00 89.38 287 GLN A N 1
ATOM 2183 C CA . GLN A 1 287 ? 8.881 14.168 2.880 1.00 89.38 287 GLN A CA 1
ATOM 2184 C C . GLN A 1 287 ? 8.123 12.942 3.402 1.00 89.38 287 GLN A C 1
ATOM 2186 O O . GLN A 1 287 ? 7.300 12.381 2.677 1.00 89.38 287 GLN A O 1
ATOM 2191 N N . ALA A 1 288 ? 8.381 12.533 4.648 1.00 89.00 288 ALA A N 1
ATOM 2192 C CA . ALA A 1 288 ? 7.668 11.441 5.303 1.00 89.00 288 ALA A CA 1
ATOM 2193 C C . ALA A 1 288 ? 6.164 11.738 5.370 1.00 89.00 288 ALA A C 1
ATOM 2195 O O . ALA A 1 288 ? 5.359 10.897 4.971 1.00 89.00 288 ALA A O 1
ATOM 2196 N N . SER A 1 289 ? 5.787 12.942 5.804 1.00 86.06 289 SER A N 1
ATOM 2197 C CA . SER A 1 289 ? 4.390 13.367 5.923 1.00 86.06 289 SER A CA 1
ATOM 2198 C C . SER A 1 289 ? 3.674 13.401 4.575 1.00 86.06 289 SER A C 1
ATOM 2200 O O . SER A 1 289 ? 2.567 12.878 4.470 1.00 86.06 289 SER A O 1
ATOM 2202 N N . ASP A 1 290 ? 4.311 13.933 3.528 1.00 84.19 290 ASP A N 1
ATOM 2203 C CA . ASP A 1 290 ? 3.765 13.963 2.163 1.00 84.19 290 ASP A CA 1
ATOM 2204 C C . ASP A 1 290 ? 3.530 12.539 1.617 1.00 84.19 290 ASP A C 1
ATOM 2206 O O . ASP A 1 290 ? 2.444 12.206 1.131 1.00 84.19 290 ASP A O 1
ATOM 2210 N N . ILE A 1 291 ? 4.513 11.645 1.781 1.00 88.19 291 ILE A N 1
ATOM 2211 C CA . ILE A 1 291 ? 4.414 10.244 1.344 1.00 88.19 291 ILE A CA 1
ATOM 2212 C C . ILE A 1 291 ? 3.329 9.489 2.126 1.00 88.19 291 ILE A C 1
ATOM 2214 O O . ILE A 1 291 ? 2.523 8.776 1.521 1.00 88.19 291 ILE A O 1
ATOM 2218 N N . LEU A 1 292 ? 3.284 9.634 3.453 1.00 88.06 292 LEU A N 1
ATOM 2219 C CA . LEU A 1 292 ? 2.320 8.943 4.313 1.00 88.06 292 LEU A CA 1
ATOM 2220 C C . LEU A 1 292 ? 0.895 9.457 4.103 1.00 88.06 292 LEU A C 1
ATOM 2222 O O . LEU A 1 292 ? -0.026 8.646 4.004 1.00 88.06 292 LEU A O 1
ATOM 2226 N N . ALA A 1 293 ? 0.703 10.770 3.952 1.00 81.88 293 ALA A N 1
ATOM 2227 C CA . ALA A 1 293 ? -0.595 11.354 3.620 1.00 81.88 293 ALA A CA 1
ATOM 2228 C C . ALA A 1 293 ? -1.087 10.863 2.250 1.00 81.88 293 ALA A C 1
ATOM 2230 O O . ALA A 1 293 ? -2.240 10.441 2.109 1.00 81.88 293 ALA A O 1
ATOM 2231 N N . GLY A 1 294 ? -0.197 10.835 1.255 1.00 77.81 294 GLY A N 1
ATOM 2232 C CA . GLY A 1 294 ? -0.458 10.276 -0.067 1.00 77.81 294 GLY A CA 1
ATOM 2233 C C . GLY A 1 294 ? -0.872 8.805 -0.017 1.00 77.81 294 GLY A C 1
ATOM 2234 O O . GLY A 1 294 ? -1.931 8.422 -0.529 1.00 77.81 294 GLY A O 1
ATOM 2235 N N . ALA A 1 295 ? -0.093 7.984 0.685 1.00 82.56 295 ALA A N 1
ATOM 2236 C CA . ALA A 1 295 ? -0.378 6.571 0.889 1.00 82.56 295 ALA A CA 1
ATOM 2237 C C . ALA A 1 295 ? -1.700 6.341 1.643 1.00 82.56 295 ALA A C 1
ATOM 2239 O O . ALA A 1 295 ? -2.506 5.508 1.223 1.00 82.56 295 ALA A O 1
ATOM 2240 N N . GLN A 1 296 ? -1.985 7.109 2.696 1.00 78.06 296 GLN A N 1
ATOM 2241 C CA . GLN A 1 296 ? -3.233 7.026 3.459 1.00 78.06 296 GLN A CA 1
ATOM 2242 C C . GLN A 1 296 ? -4.447 7.422 2.610 1.00 78.06 296 GLN A C 1
ATOM 2244 O O . GLN A 1 296 ? -5.474 6.736 2.637 1.00 78.06 296 GLN A O 1
ATOM 2249 N N . SER A 1 297 ? -4.328 8.491 1.816 1.00 70.12 297 SER A N 1
ATOM 2250 C CA . SER A 1 297 ? -5.401 8.984 0.943 1.00 70.12 297 SER A CA 1
ATOM 2251 C C . SER A 1 297 ? -5.821 7.966 -0.124 1.00 70.12 297 SER A C 1
ATOM 2253 O O . SER A 1 297 ? -6.977 7.968 -0.558 1.00 70.12 297 SER A O 1
ATOM 2255 N N . SER A 1 298 ? -4.927 7.033 -0.482 1.00 71.31 298 SER A N 1
ATOM 2256 C CA . SER A 1 298 ? -5.242 5.926 -1.389 1.00 71.31 298 SER A CA 1
ATOM 2257 C C . SER A 1 298 ? -6.330 4.994 -0.841 1.00 71.31 298 SER A C 1
ATOM 2259 O O . SER A 1 298 ? -7.027 4.331 -1.611 1.00 71.31 298 SER A O 1
ATOM 2261 N N . GLY A 1 299 ? -6.483 4.922 0.488 1.00 66.88 299 GLY A N 1
ATOM 2262 C CA . GLY A 1 299 ? -7.409 4.014 1.164 1.00 66.88 299 GLY A CA 1
ATOM 2263 C C . GLY A 1 299 ? -7.057 2.527 1.026 1.00 66.88 299 GLY A C 1
ATOM 2264 O O . GLY A 1 299 ? -7.900 1.684 1.341 1.00 66.88 299 GLY A O 1
ATOM 2265 N N . ARG A 1 300 ? -5.848 2.199 0.551 1.00 73.00 300 ARG A N 1
ATOM 2266 C CA . ARG A 1 300 ? -5.365 0.829 0.319 1.00 73.00 300 ARG A CA 1
ATOM 2267 C C . ARG A 1 300 ? -4.499 0.337 1.478 1.00 73.00 300 ARG A C 1
ATOM 2269 O O . ARG A 1 300 ? -4.003 1.133 2.272 1.00 73.00 300 ARG A O 1
ATOM 2276 N N . ARG A 1 301 ? -4.292 -0.983 1.547 1.00 81.44 301 ARG A N 1
ATOM 2277 C CA . ARG A 1 301 ? -3.195 -1.548 2.343 1.00 81.44 301 ARG A CA 1
ATOM 2278 C C . ARG A 1 301 ? -1.892 -1.020 1.771 1.00 81.44 301 ARG A C 1
ATOM 2280 O O . ARG A 1 301 ? -1.691 -1.097 0.557 1.00 81.44 301 ARG A O 1
ATOM 2287 N N . CYS A 1 302 ? -1.039 -0.486 2.628 1.00 88.62 302 CYS A N 1
ATOM 2288 C CA . CYS A 1 302 ? 0.227 0.077 2.200 1.00 88.62 302 CYS A CA 1
ATOM 2289 C C . CYS A 1 302 ? 1.371 -0.445 3.056 1.00 88.62 302 CYS A C 1
ATOM 2291 O O . CYS A 1 302 ? 1.221 -0.602 4.266 1.00 88.62 302 CYS A O 1
ATOM 2293 N N . LEU A 1 303 ? 2.500 -0.690 2.404 1.00 93.12 303 LEU A N 1
ATOM 2294 C CA . LEU A 1 303 ? 3.788 -0.930 3.021 1.00 93.12 303 LEU A CA 1
ATOM 2295 C C . LEU A 1 303 ? 4.740 0.169 2.549 1.00 93.12 303 LEU A C 1
ATOM 2297 O O . LEU A 1 303 ? 5.027 0.260 1.355 1.00 93.12 303 LEU A O 1
ATOM 2301 N N . VAL A 1 304 ? 5.229 0.983 3.479 1.00 94.38 304 VAL A N 1
ATOM 2302 C CA . VAL A 1 304 ? 6.237 2.017 3.226 1.00 94.38 304 VAL A CA 1
ATOM 2303 C C . VAL A 1 304 ? 7.513 1.601 3.940 1.00 94.38 304 VAL A C 1
ATOM 2305 O O . VAL A 1 304 ? 7.495 1.378 5.145 1.00 94.38 304 VAL A O 1
ATOM 2308 N N . PHE A 1 305 ? 8.611 1.431 3.216 1.00 95.19 305 PHE A N 1
ATOM 2309 C CA . PHE A 1 305 ? 9.823 0.820 3.758 1.00 95.19 305 PHE A CA 1
ATOM 2310 C C . PHE A 1 305 ? 11.054 1.286 2.993 1.00 95.19 305 PHE A C 1
ATOM 2312 O O . 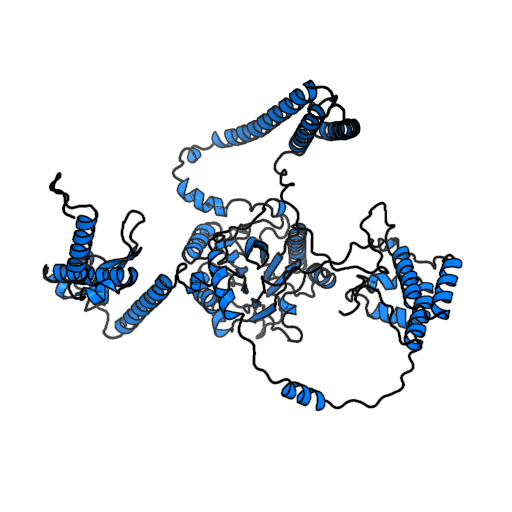PHE A 1 305 ? 10.981 1.584 1.804 1.00 95.19 305 PHE A O 1
ATOM 2319 N N . GLY A 1 306 ? 12.187 1.397 3.670 1.00 93.44 306 GLY A N 1
ATOM 2320 C CA . GLY A 1 306 ? 13.359 2.032 3.080 1.00 93.44 306 GLY A CA 1
ATOM 2321 C C . GLY A 1 306 ? 14.261 2.634 4.141 1.00 93.44 306 GLY A C 1
ATOM 2322 O O . GLY A 1 306 ? 14.206 2.225 5.300 1.00 93.44 306 GLY A O 1
ATOM 2323 N N . ASP A 1 307 ? 15.056 3.613 3.725 1.00 93.88 307 ASP A N 1
ATOM 2324 C CA . ASP A 1 307 ? 15.895 4.416 4.613 1.00 93.88 307 ASP A CA 1
ATOM 2325 C C . ASP A 1 307 ? 15.186 5.748 4.889 1.00 93.88 307 ASP A C 1
ATOM 2327 O O . ASP A 1 307 ? 15.027 6.607 4.016 1.00 93.88 307 ASP A O 1
ATOM 2331 N N . TRP A 1 308 ? 14.705 5.896 6.115 1.00 93.00 308 TRP A N 1
ATOM 2332 C CA . TRP A 1 308 ? 13.938 7.051 6.553 1.00 93.00 308 TRP A CA 1
ATOM 2333 C C . TRP A 1 308 ? 14.822 8.221 6.968 1.00 93.00 308 TRP A C 1
ATOM 2335 O O . TRP A 1 308 ? 14.304 9.319 7.134 1.00 93.00 308 TRP A O 1
ATOM 2345 N N . ASN A 1 309 ? 16.125 8.022 7.207 1.00 91.38 309 ASN A N 1
ATOM 2346 C CA . ASN A 1 309 ? 17.014 9.005 7.852 1.00 91.38 309 ASN A CA 1
ATOM 2347 C C . ASN A 1 309 ? 16.492 9.622 9.182 1.00 91.38 309 ASN A C 1
ATOM 2349 O O . ASN A 1 309 ? 17.143 10.490 9.780 1.00 91.38 309 ASN A O 1
ATOM 2353 N N . LEU A 1 310 ? 15.367 9.116 9.686 1.00 88.00 310 LEU A N 1
ATOM 2354 C CA . LEU A 1 310 ? 14.627 9.499 10.881 1.00 88.00 310 LEU A CA 1
ATOM 2355 C C . LEU A 1 310 ? 14.399 8.248 11.716 1.00 88.00 310 LEU A C 1
ATOM 2357 O O . LEU A 1 310 ? 14.206 7.180 11.138 1.00 88.00 310 LEU A O 1
ATOM 2361 N N . VAL A 1 311 ? 14.381 8.365 13.039 1.00 87.56 311 VAL A N 1
ATOM 2362 C CA . VAL A 1 311 ? 13.902 7.263 13.896 1.00 87.56 311 VAL A CA 1
ATOM 2363 C C . VAL A 1 311 ? 12.377 7.320 14.039 1.00 87.56 311 VAL A C 1
ATOM 2365 O O . VAL A 1 311 ? 11.756 8.322 13.689 1.00 87.56 311 VAL A O 1
ATOM 2368 N N . GLN A 1 312 ? 11.750 6.247 14.522 1.00 86.69 312 GLN A N 1
ATOM 2369 C CA . GLN A 1 312 ? 10.283 6.167 14.620 1.00 86.69 312 GLN A CA 1
ATOM 2370 C C . GLN A 1 312 ? 9.698 7.133 15.659 1.00 86.69 312 GLN A C 1
ATOM 2372 O O . GLN A 1 312 ? 8.517 7.463 15.600 1.00 86.69 312 GLN A O 1
ATOM 2377 N N . GLU A 1 313 ? 10.526 7.612 16.586 1.00 82.06 313 GLU A N 1
ATOM 2378 C CA . GLU A 1 313 ? 10.177 8.559 17.644 1.00 82.06 313 GLU A CA 1
ATOM 2379 C C . GLU A 1 313 ? 10.259 10.028 17.190 1.00 82.06 313 GLU A C 1
ATOM 2381 O O . GLU A 1 313 ? 9.954 10.933 17.967 1.00 82.06 313 GLU A O 1
ATOM 2386 N N . GLU A 1 314 ? 10.668 10.289 15.945 1.00 76.69 314 GLU A N 1
ATOM 2387 C CA . GLU A 1 314 ? 10.849 11.638 15.411 1.00 76.69 314 GLU A CA 1
ATOM 2388 C C . GLU A 1 314 ? 9.652 12.092 14.553 1.00 76.69 314 GLU A C 1
ATOM 2390 O O . GLU A 1 314 ? 9.183 11.399 13.647 1.00 76.69 314 GLU A O 1
ATOM 2395 N N . GLY A 1 315 ? 9.204 13.326 14.800 1.00 76.38 315 GLY A N 1
ATOM 2396 C CA . GLY A 1 315 ? 8.309 14.069 13.915 1.00 76.38 315 GLY A CA 1
ATOM 2397 C C . GLY A 1 315 ? 6.892 13.505 13.769 1.00 76.38 315 GLY A C 1
ATOM 2398 O O . GLY A 1 315 ? 6.343 12.864 14.664 1.00 76.38 315 GLY A O 1
ATOM 2399 N N . ASP A 1 316 ? 6.282 13.776 12.615 1.00 76.38 316 ASP A N 1
ATOM 2400 C CA . ASP A 1 316 ? 4.883 13.429 12.327 1.00 76.38 316 ASP A CA 1
ATOM 2401 C C . ASP A 1 316 ? 4.665 11.914 12.261 1.00 76.38 316 ASP A C 1
ATOM 2403 O O . ASP A 1 316 ? 3.571 11.432 12.551 1.00 76.38 316 ASP A O 1
ATOM 2407 N N . LEU A 1 317 ? 5.707 11.146 11.923 1.00 80.81 317 LEU A N 1
ATOM 2408 C CA . LEU A 1 317 ? 5.643 9.689 11.920 1.00 80.81 317 LEU A CA 1
ATOM 2409 C C . LEU A 1 317 ? 5.337 9.146 13.323 1.00 80.81 317 LEU A C 1
ATOM 2411 O O . LEU A 1 317 ? 4.470 8.282 13.456 1.00 80.81 317 LEU A O 1
ATOM 2415 N N . ALA A 1 318 ? 5.979 9.688 14.361 1.00 75.62 318 ALA A N 1
ATOM 2416 C CA . ALA A 1 318 ? 5.719 9.300 15.745 1.00 75.62 318 ALA A CA 1
ATOM 2417 C C . ALA A 1 318 ? 4.256 9.562 16.136 1.00 75.62 318 ALA A C 1
ATOM 2419 O O . ALA A 1 318 ? 3.605 8.702 16.729 1.00 75.62 318 ALA A O 1
ATOM 2420 N N . ALA A 1 319 ? 3.707 10.715 15.739 1.00 73.75 319 ALA A N 1
ATOM 2421 C CA . ALA A 1 319 ? 2.306 11.054 15.981 1.00 73.75 319 ALA A CA 1
ATOM 2422 C C . ALA A 1 319 ? 1.342 10.111 15.238 1.00 73.75 319 ALA A C 1
ATOM 2424 O O . ALA A 1 319 ? 0.328 9.692 15.795 1.00 73.75 319 ALA A O 1
ATOM 2425 N N . LEU A 1 320 ? 1.661 9.735 13.995 1.00 77.31 320 LEU A N 1
ATOM 2426 C CA . LEU A 1 320 ? 0.854 8.802 13.204 1.00 77.31 320 LEU A CA 1
ATOM 2427 C C . LEU A 1 320 ? 0.892 7.371 13.761 1.00 77.31 320 LEU A C 1
ATOM 2429 O O . LEU A 1 320 ? -0.134 6.687 13.720 1.00 77.31 320 LEU A O 1
ATOM 2433 N N . LEU A 1 321 ? 2.045 6.931 14.277 1.00 77.81 321 LEU A N 1
ATOM 2434 C CA . LEU A 1 321 ? 2.203 5.651 14.973 1.00 77.81 321 LEU A CA 1
ATOM 2435 C C . LEU A 1 321 ? 1.377 5.636 16.265 1.00 77.81 321 LEU A C 1
ATOM 2437 O O . LEU A 1 321 ? 0.590 4.721 16.489 1.00 77.81 321 LEU A O 1
ATOM 2441 N N . GLN A 1 322 ? 1.474 6.696 17.072 1.00 71.62 322 GLN A N 1
ATOM 2442 C CA . GLN A 1 322 ? 0.698 6.848 18.310 1.00 71.62 322 GLN A CA 1
ATOM 2443 C C . GLN A 1 322 ? -0.814 6.891 18.060 1.00 71.62 322 GLN A C 1
ATOM 2445 O O . GLN A 1 322 ? -1.590 6.320 18.826 1.00 71.62 322 GLN A O 1
ATOM 2450 N N . ALA A 1 323 ? -1.238 7.538 16.973 1.00 70.31 323 ALA A N 1
ATOM 2451 C CA . ALA A 1 323 ? -2.635 7.614 16.565 1.00 70.31 323 ALA A CA 1
ATOM 2452 C C . ALA A 1 323 ? -3.150 6.328 15.888 1.00 70.31 323 ALA A C 1
ATOM 2454 O O . ALA A 1 323 ? -4.296 6.308 15.435 1.00 70.31 323 ALA A O 1
ATOM 2455 N N . ASN A 1 324 ? -2.327 5.273 15.777 1.00 67.44 324 ASN A N 1
ATOM 2456 C CA . ASN A 1 324 ? -2.653 4.031 15.065 1.00 67.44 324 ASN A CA 1
ATOM 2457 C C . ASN A 1 324 ? -3.118 4.262 13.614 1.00 67.44 324 ASN A C 1
ATOM 2459 O O . ASN A 1 324 ? -3.883 3.478 13.049 1.00 67.44 324 ASN A O 1
ATOM 2463 N N . VAL A 1 325 ? -2.672 5.361 13.000 1.00 75.88 325 VAL A N 1
ATOM 2464 C CA . VAL A 1 325 ? -2.936 5.664 11.588 1.00 75.88 325 VAL A CA 1
ATOM 2465 C C . VAL A 1 325 ? -1.984 4.859 10.707 1.00 75.88 325 VAL A C 1
ATOM 2467 O O . VAL A 1 325 ? -2.377 4.349 9.653 1.00 75.88 325 VAL A O 1
ATOM 2470 N N . VAL A 1 326 ? -0.740 4.734 11.164 1.00 85.56 326 VAL A N 1
ATOM 2471 C CA . VAL A 1 326 ? 0.300 3.874 10.601 1.00 85.56 326 VAL A CA 1
ATOM 2472 C C . VAL A 1 326 ? 0.818 2.968 11.711 1.00 85.56 326 VAL A C 1
ATOM 2474 O O . VAL A 1 326 ? 0.661 3.281 12.887 1.00 85.56 326 VAL A O 1
ATOM 2477 N N . HIS A 1 327 ? 1.415 1.839 11.354 1.00 88.12 327 HIS A N 1
ATOM 2478 C CA . HIS A 1 327 ? 1.873 0.853 12.330 1.00 88.12 327 HIS A CA 1
ATOM 2479 C C . HIS A 1 327 ? 3.280 0.406 12.002 1.00 88.12 327 HIS A C 1
ATOM 2481 O O . HIS A 1 327 ? 3.581 0.112 10.838 1.00 88.12 327 HIS A O 1
ATOM 2487 N N . SER A 1 328 ? 4.131 0.340 13.018 1.00 90.75 328 SER A N 1
ATOM 2488 C CA . SER A 1 328 ? 5.515 -0.048 12.821 1.00 90.75 328 SER A CA 1
ATOM 2489 C C . SER A 1 328 ? 5.601 -1.538 12.518 1.00 90.75 328 SER A C 1
ATOM 2491 O O . SER A 1 328 ? 4.958 -2.361 13.164 1.00 90.75 328 SER A O 1
ATOM 2493 N N . CYS A 1 329 ? 6.400 -1.911 11.520 1.00 90.56 329 CYS A N 1
ATOM 2494 C CA . CYS A 1 329 ? 6.673 -3.323 11.262 1.00 90.56 329 CYS A CA 1
ATOM 2495 C C . CYS A 1 329 ? 7.691 -3.902 12.260 1.00 90.56 329 CYS A C 1
ATOM 2497 O O . CYS A 1 329 ? 7.810 -5.121 12.358 1.00 90.56 329 CYS A O 1
ATOM 2499 N N . ASP A 1 330 ? 8.396 -3.054 13.017 1.00 88.69 330 ASP A N 1
ATOM 2500 C CA . ASP A 1 330 ? 9.314 -3.485 14.079 1.00 88.69 330 ASP A CA 1
ATOM 2501 C C . ASP A 1 330 ? 8.583 -4.052 15.300 1.00 88.69 330 ASP A C 1
ATOM 2503 O O . ASP A 1 330 ? 9.153 -4.861 16.031 1.00 88.69 330 ASP A O 1
ATOM 2507 N N . GLU A 1 331 ? 7.298 -3.720 15.476 1.00 85.44 331 GLU A N 1
ATOM 2508 C CA . GLU A 1 331 ? 6.429 -4.312 16.506 1.00 85.44 331 GLU A CA 1
ATOM 2509 C C . GLU A 1 331 ? 6.354 -5.845 16.408 1.00 85.44 331 GLU A C 1
ATOM 2511 O O . GLU A 1 331 ? 6.046 -6.515 17.392 1.00 85.44 331 GLU A O 1
ATOM 2516 N N . ALA A 1 332 ? 6.692 -6.419 15.248 1.00 83.38 332 ALA A N 1
ATOM 2517 C CA . ALA A 1 332 ? 6.787 -7.861 15.054 1.00 83.38 332 ALA A CA 1
ATOM 2518 C C . ALA A 1 332 ? 7.870 -8.533 15.923 1.00 83.38 332 ALA A C 1
ATOM 2520 O O . ALA A 1 332 ? 7.798 -9.735 16.167 1.00 83.38 332 ALA A O 1
ATOM 2521 N N . ALA A 1 333 ? 8.857 -7.778 16.415 1.00 80.50 333 ALA A N 1
ATOM 2522 C CA . ALA A 1 333 ? 9.843 -8.240 17.392 1.00 80.50 333 ALA A CA 1
ATOM 2523 C C . ALA A 1 333 ? 9.518 -7.739 18.805 1.00 80.50 333 ALA A C 1
ATOM 2525 O O . ALA A 1 333 ? 10.394 -7.283 19.539 1.00 80.50 333 ALA A O 1
ATOM 2526 N N . TRP A 1 334 ? 8.241 -7.814 19.187 1.00 71.31 334 TRP A N 1
ATOM 2527 C CA . TRP A 1 334 ? 7.765 -7.384 20.497 1.00 71.31 334 TRP A CA 1
ATOM 2528 C C . TRP A 1 334 ? 8.646 -7.911 21.643 1.00 71.31 334 TRP A C 1
ATOM 2530 O O . TRP A 1 334 ? 8.839 -9.118 21.800 1.00 71.31 334 TRP A O 1
ATOM 2540 N N . GLY A 1 335 ? 9.168 -6.992 22.460 1.00 61.12 335 GLY A N 1
ATOM 2541 C CA . GLY A 1 335 ? 10.024 -7.310 23.607 1.00 61.12 335 GLY A CA 1
ATOM 2542 C C . GLY A 1 335 ? 11.490 -7.606 23.273 1.00 61.12 335 GLY A C 1
ATOM 2543 O O . GLY A 1 335 ? 12.242 -7.962 24.178 1.00 61.12 335 GLY A O 1
ATOM 2544 N N . GLN A 1 336 ? 11.914 -7.455 22.016 1.00 74.81 336 GLN A N 1
ATOM 2545 C CA . GLN A 1 336 ? 13.311 -7.591 21.607 1.00 74.81 336 GLN A CA 1
ATOM 2546 C C . GLN A 1 336 ? 13.896 -6.225 21.249 1.00 74.81 336 GLN A C 1
ATOM 2548 O O . GLN A 1 336 ? 13.283 -5.431 20.537 1.00 74.81 336 GLN A O 1
ATOM 2553 N N . GLU A 1 337 ? 15.114 -5.960 21.715 1.00 77.50 337 GLU A N 1
ATOM 2554 C CA . GLU A 1 337 ? 15.861 -4.783 21.285 1.00 77.50 337 GLU A CA 1
ATOM 2555 C C . GLU A 1 337 ? 16.403 -5.021 19.872 1.00 77.50 337 GLU A C 1
ATOM 2557 O O . GLU A 1 337 ? 17.254 -5.885 19.639 1.00 77.50 337 GLU A O 1
ATOM 2562 N N . LEU A 1 338 ? 15.877 -4.271 18.905 1.00 86.00 338 LEU A N 1
ATOM 2563 C CA . LEU A 1 338 ? 16.316 -4.368 17.522 1.00 86.00 338 LEU A CA 1
ATOM 2564 C C . LEU A 1 338 ? 17.583 -3.538 17.304 1.00 86.00 338 LEU A C 1
ATOM 2566 O O . LEU A 1 338 ? 17.660 -2.389 17.739 1.00 86.00 338 LEU A O 1
ATOM 2570 N N . PRO A 1 339 ? 18.571 -4.066 16.566 1.00 88.44 339 PRO A N 1
ATOM 2571 C CA . PRO A 1 339 ? 19.821 -3.359 16.374 1.00 88.44 339 PRO A CA 1
ATOM 2572 C C . PRO A 1 339 ? 19.658 -2.100 15.503 1.00 88.44 339 PRO A C 1
ATOM 2574 O O . PRO A 1 339 ? 18.788 -2.060 14.620 1.00 88.44 339 PRO A O 1
ATOM 2577 N N . PRO A 1 340 ? 20.545 -1.104 15.678 1.00 89.06 340 PRO A N 1
ATOM 2578 C CA . PRO A 1 340 ? 20.646 0.043 14.784 1.00 89.06 340 PRO A CA 1
ATOM 2579 C C . PRO A 1 340 ? 21.085 -0.385 13.379 1.00 89.06 340 PRO A C 1
ATOM 2581 O O . PRO A 1 340 ? 21.811 -1.368 13.201 1.00 89.06 340 PRO A O 1
ATOM 2584 N N . THR A 1 341 ? 20.644 0.370 12.375 1.00 90.75 341 THR A N 1
ATOM 2585 C CA . THR A 1 341 ? 20.733 -0.025 10.960 1.00 90.75 341 THR A CA 1
ATOM 2586 C C . THR A 1 341 ? 21.538 0.931 10.098 1.00 90.75 341 THR A C 1
ATOM 2588 O O . THR A 1 341 ? 22.052 0.501 9.073 1.00 90.75 341 THR A O 1
ATOM 2591 N N . GLY A 1 342 ? 21.706 2.181 10.538 1.00 85.50 342 GLY A N 1
ATOM 2592 C CA . GLY A 1 342 ? 22.458 3.186 9.794 1.00 85.50 342 GLY A CA 1
ATOM 2593 C C . GLY A 1 342 ? 23.958 2.876 9.669 1.00 85.50 342 GLY A C 1
ATOM 2594 O O . GLY A 1 342 ? 24.430 1.824 10.117 1.00 85.50 342 GLY A O 1
ATOM 2595 N N . PRO A 1 343 ? 24.741 3.807 9.103 1.00 84.88 343 PRO A N 1
ATOM 2596 C CA . PRO A 1 343 ? 26.162 3.599 8.866 1.00 84.88 343 PRO A CA 1
ATOM 2597 C C . PRO A 1 343 ? 26.955 3.501 10.177 1.00 84.88 343 PRO A C 1
ATOM 2599 O O . PRO A 1 343 ? 26.538 3.976 11.241 1.00 84.88 343 PRO A O 1
ATOM 2602 N N . VAL A 1 344 ? 28.132 2.874 10.103 1.00 82.94 344 VAL A N 1
ATOM 2603 C CA . VAL A 1 344 ? 29.073 2.799 11.229 1.00 82.94 344 VAL A CA 1
ATOM 2604 C C . VAL A 1 344 ? 29.765 4.151 11.390 1.00 82.94 344 VAL A C 1
ATOM 2606 O O . VAL A 1 344 ? 30.614 4.526 10.585 1.00 82.94 344 VAL A O 1
ATOM 2609 N N . CYS A 1 345 ? 29.452 4.862 12.471 1.00 75.44 345 CYS A N 1
ATOM 2610 C CA . CYS A 1 345 ? 30.052 6.150 12.803 1.00 75.44 345 CYS A CA 1
ATOM 2611 C C . CYS A 1 345 ? 30.870 6.009 14.087 1.00 75.44 345 CYS A C 1
ATOM 2613 O O . CYS A 1 345 ? 30.330 5.669 15.137 1.00 75.44 345 CYS A O 1
ATOM 2615 N N . GLN A 1 346 ? 32.175 6.298 14.027 1.00 77.81 346 GLN A N 1
ATOM 2616 C CA . GLN A 1 346 ? 33.084 6.166 15.179 1.00 77.81 346 GLN A CA 1
ATOM 2617 C C . GLN A 1 346 ? 33.086 4.744 15.785 1.00 77.81 346 GLN A C 1
ATOM 2619 O O . GLN A 1 346 ? 33.078 4.575 17.001 1.00 77.81 346 GLN A O 1
ATOM 2624 N N . GLY A 1 347 ? 33.076 3.715 14.932 1.00 76.62 347 GLY A N 1
ATOM 2625 C CA . GLY A 1 347 ? 33.196 2.312 15.348 1.00 76.62 347 GLY A CA 1
ATOM 2626 C C . GLY A 1 347 ? 31.891 1.617 15.750 1.00 76.62 347 GLY A C 1
ATOM 2627 O O . GLY A 1 347 ? 31.914 0.410 15.972 1.00 76.62 347 GLY A O 1
ATOM 2628 N N . SER A 1 348 ? 30.749 2.316 15.796 1.00 79.44 348 SER A N 1
ATOM 2629 C CA . SER A 1 348 ? 29.445 1.695 16.069 1.00 79.44 348 SER A CA 1
ATOM 2630 C C . SER A 1 348 ? 28.294 2.318 15.272 1.00 79.44 348 SER A C 1
ATOM 2632 O O . SER A 1 348 ? 28.353 3.465 14.826 1.00 79.44 348 SER A O 1
ATOM 2634 N N . ARG A 1 349 ? 27.221 1.543 15.075 1.00 85.06 349 ARG A N 1
ATOM 2635 C CA . ARG A 1 349 ? 25.942 2.038 14.540 1.00 85.06 349 ARG A CA 1
ATOM 2636 C C . ARG A 1 349 ? 25.114 2.601 15.690 1.00 85.06 349 ARG A C 1
ATOM 2638 O O . ARG A 1 349 ? 25.111 2.020 16.770 1.00 85.06 349 ARG A O 1
ATOM 2645 N N . ARG A 1 350 ? 24.417 3.718 15.465 1.00 84.81 350 ARG A N 1
ATOM 2646 C CA . ARG A 1 350 ? 23.710 4.444 16.543 1.00 84.81 350 ARG A CA 1
ATOM 2647 C C . ARG A 1 350 ? 22.205 4.565 16.366 1.00 84.81 350 ARG A C 1
ATOM 2649 O O . ARG A 1 350 ? 21.501 4.687 17.357 1.00 84.81 350 ARG A O 1
ATOM 2656 N N . ARG A 1 351 ? 21.712 4.577 15.127 1.00 85.88 351 ARG A N 1
ATOM 2657 C CA . ARG A 1 351 ? 20.299 4.844 14.827 1.00 85.88 351 ARG A CA 1
ATOM 2658 C C . ARG A 1 351 ? 19.712 3.719 13.987 1.00 85.88 351 ARG A C 1
ATOM 2660 O O . ARG A 1 351 ? 20.387 3.179 13.106 1.00 85.88 351 ARG A O 1
ATOM 2667 N N . ARG A 1 352 ? 18.452 3.385 14.256 1.00 89.38 352 ARG A N 1
ATOM 2668 C CA . ARG A 1 352 ? 17.627 2.515 13.418 1.00 89.38 352 ARG A CA 1
ATOM 2669 C C . ARG A 1 352 ? 16.802 3.395 12.485 1.00 89.38 352 ARG A C 1
ATOM 2671 O O . ARG A 1 352 ? 15.771 3.923 12.873 1.00 89.38 352 ARG A O 1
ATOM 2678 N N . ILE A 1 353 ? 17.325 3.596 11.284 1.00 91.81 353 ILE A N 1
ATOM 2679 C CA . ILE A 1 353 ? 16.747 4.484 10.264 1.00 91.81 353 ILE A CA 1
ATOM 2680 C C . ILE A 1 353 ? 16.236 3.707 9.050 1.00 91.81 353 ILE A C 1
ATOM 2682 O O . ILE A 1 353 ? 15.503 4.252 8.236 1.00 91.81 353 ILE A O 1
ATOM 2686 N N . ASP A 1 354 ? 16.561 2.417 8.961 1.00 93.38 354 ASP A N 1
ATOM 2687 C CA . ASP A 1 354 ? 16.070 1.511 7.934 1.00 93.38 354 ASP A CA 1
ATOM 2688 C C . ASP A 1 354 ? 14.957 0.665 8.544 1.00 93.38 354 ASP A C 1
ATOM 2690 O O . ASP A 1 354 ? 15.206 -0.280 9.296 1.00 93.38 354 ASP A O 1
ATOM 2694 N N . TYR A 1 355 ? 13.711 1.020 8.250 1.00 93.94 355 TYR A N 1
ATOM 2695 C CA . TYR A 1 355 ? 12.558 0.281 8.749 1.00 93.94 355 TYR A CA 1
ATOM 2696 C C . TYR A 1 355 ? 11.358 0.347 7.812 1.00 93.94 355 TYR A C 1
ATOM 2698 O O . TYR A 1 355 ? 11.375 1.011 6.771 1.00 93.94 355 TYR A O 1
ATOM 2706 N N . ALA A 1 356 ? 10.320 -0.401 8.171 1.00 94.50 356 ALA A N 1
ATOM 2707 C CA . ALA A 1 356 ? 9.054 -0.432 7.466 1.00 94.50 356 ALA A CA 1
ATOM 2708 C C . ALA A 1 356 ? 7.906 0.004 8.377 1.00 94.50 356 ALA A C 1
ATOM 2710 O O . ALA A 1 356 ? 7.863 -0.334 9.559 1.00 94.50 356 ALA A O 1
ATOM 2711 N N . VAL A 1 357 ? 6.939 0.702 7.795 1.00 94.12 357 VAL A N 1
ATOM 2712 C CA . VAL A 1 357 ? 5.648 1.008 8.405 1.00 94.12 357 VAL A CA 1
ATOM 2713 C C . VAL A 1 357 ? 4.535 0.560 7.473 1.00 94.12 357 VAL A C 1
ATOM 2715 O O . VAL A 1 357 ? 4.674 0.526 6.249 1.00 94.12 357 VAL A O 1
ATOM 2718 N N . SER A 1 358 ? 3.408 0.207 8.066 1.00 91.88 358 SER A N 1
ATOM 2719 C CA . SER A 1 358 ? 2.231 -0.261 7.357 1.00 91.88 358 SER A CA 1
ATOM 2720 C C . SER A 1 358 ? 1.050 0.671 7.573 1.00 91.88 358 SER A C 1
ATOM 2722 O O . SER A 1 358 ? 0.879 1.235 8.651 1.00 91.88 358 SER A O 1
ATOM 2724 N N . ILE A 1 359 ? 0.209 0.816 6.551 1.00 86.75 359 ILE A N 1
ATOM 2725 C CA . ILE A 1 359 ? -1.055 1.553 6.636 1.00 86.75 359 ILE A CA 1
ATOM 2726 C C . ILE A 1 359 ? -2.197 0.589 6.353 1.00 86.75 359 ILE A C 1
ATOM 2728 O O . ILE A 1 359 ? -2.170 -0.180 5.386 1.00 86.75 359 ILE A O 1
ATOM 2732 N N . GLY A 1 360 ? -3.226 0.651 7.195 1.00 74.56 360 GLY A N 1
ATOM 2733 C CA . GLY A 1 360 ? -4.312 -0.316 7.186 1.00 74.56 360 GLY A CA 1
ATOM 2734 C C . GLY A 1 360 ? -3.919 -1.610 7.889 1.00 74.56 360 GLY A C 1
ATOM 2735 O O . GLY A 1 360 ? -3.110 -1.624 8.807 1.00 74.56 360 GLY A O 1
ATOM 2736 N N . ASP A 1 361 ? -4.521 -2.708 7.467 1.00 68.75 361 ASP A N 1
ATOM 2737 C CA . ASP A 1 361 ? -4.527 -4.002 8.143 1.00 68.75 361 ASP A CA 1
ATOM 2738 C C . ASP A 1 361 ? -3.455 -4.971 7.630 1.00 68.75 361 ASP A C 1
ATOM 2740 O O . ASP A 1 361 ? -3.699 -6.164 7.470 1.00 68.75 361 ASP A O 1
ATOM 2744 N N . PHE A 1 362 ? -2.272 -4.444 7.326 1.00 77.06 362 PHE A N 1
ATOM 2745 C CA . PHE A 1 362 ? -1.167 -5.211 6.768 1.00 77.06 362 PHE A CA 1
ATOM 2746 C C . PHE A 1 362 ? 0.019 -5.223 7.730 1.00 77.06 362 PHE A C 1
ATOM 2748 O O . PHE A 1 362 ? 0.836 -4.315 7.700 1.00 77.06 362 PHE A O 1
ATOM 2755 N N . ARG A 1 363 ? 0.095 -6.210 8.625 1.00 82.56 363 ARG A N 1
ATOM 2756 C CA . ARG A 1 363 ? 1.113 -6.258 9.688 1.00 82.56 363 ARG A CA 1
ATOM 2757 C C . ARG A 1 363 ? 2.241 -7.219 9.355 1.00 82.56 363 ARG A C 1
ATOM 2759 O O . ARG A 1 363 ? 1.992 -8.305 8.832 1.00 82.56 363 ARG A O 1
ATOM 2766 N N . ALA A 1 364 ? 3.458 -6.822 9.711 1.00 86.88 364 ALA A N 1
ATOM 2767 C CA . ALA A 1 364 ? 4.579 -7.745 9.741 1.00 86.88 364 ALA A CA 1
ATOM 2768 C C . ALA A 1 364 ? 4.372 -8.766 10.868 1.00 86.88 364 ALA A C 1
ATOM 2770 O O . ALA A 1 364 ? 3.893 -8.428 11.949 1.00 86.88 364 ALA A O 1
ATOM 2771 N N . THR A 1 365 ? 4.720 -10.016 10.598 1.00 83.75 365 THR A N 1
ATOM 2772 C CA . THR A 1 365 ? 4.678 -11.134 11.547 1.00 83.75 365 THR A CA 1
ATOM 2773 C C . THR A 1 365 ? 6.050 -11.450 12.123 1.00 83.75 365 THR A C 1
ATOM 2775 O O . THR A 1 365 ? 6.140 -12.037 13.196 1.00 83.75 365 THR A O 1
ATOM 2778 N N . ALA A 1 366 ? 7.118 -11.045 11.435 1.00 84.50 366 ALA A N 1
ATOM 2779 C CA . ALA A 1 366 ? 8.480 -11.105 11.945 1.00 84.50 366 ALA A CA 1
ATOM 2780 C C . ALA A 1 366 ? 9.337 -9.991 11.336 1.00 84.50 366 ALA A C 1
ATOM 2782 O O . ALA A 1 366 ? 9.055 -9.499 10.241 1.00 84.50 366 ALA A O 1
ATOM 2783 N N . VAL A 1 367 ? 10.423 -9.648 12.019 1.00 90.62 367 VAL A N 1
ATOM 2784 C CA . VAL A 1 367 ? 11.499 -8.790 11.515 1.00 90.62 367 VAL A CA 1
ATOM 2785 C C . VAL A 1 367 ? 12.827 -9.506 11.722 1.00 90.62 367 VAL A C 1
ATOM 2787 O O . VAL A 1 367 ? 13.016 -10.216 12.709 1.00 90.62 367 VAL A O 1
ATOM 2790 N N . GLY A 1 368 ? 13.748 -9.341 10.781 1.00 88.69 368 GLY A N 1
ATOM 2791 C CA . GLY A 1 368 ? 15.071 -9.934 10.858 1.00 88.69 368 GLY A CA 1
ATOM 2792 C C . GLY A 1 368 ? 16.129 -9.112 10.138 1.00 88.69 368 GLY A C 1
ATOM 2793 O O . GLY A 1 368 ? 15.852 -8.107 9.475 1.00 88.69 368 GLY A O 1
ATOM 2794 N N . HIS A 1 369 ? 17.369 -9.582 10.248 1.00 88.19 369 HIS A N 1
ATOM 2795 C CA . HIS A 1 369 ? 18.547 -8.961 9.650 1.00 88.19 369 HIS A CA 1
ATOM 2796 C C . HIS A 1 369 ? 19.346 -9.991 8.871 1.00 88.19 369 HIS A C 1
ATOM 2798 O O . HIS A 1 369 ? 19.374 -11.164 9.238 1.00 88.19 369 HIS A O 1
ATOM 2804 N N . VAL A 1 370 ? 20.016 -9.554 7.808 1.00 83.31 370 VAL A N 1
ATOM 2805 C CA . VAL A 1 370 ? 21.027 -10.393 7.150 1.00 83.31 370 VAL A CA 1
ATOM 2806 C C . VAL A 1 370 ? 22.387 -10.083 7.766 1.00 83.31 370 VAL A C 1
ATOM 2808 O O . VAL A 1 370 ? 22.681 -8.931 8.095 1.00 83.31 370 VAL A O 1
ATOM 2811 N N . ALA A 1 371 ? 23.194 -11.125 7.948 1.00 81.06 371 ALA A N 1
ATOM 2812 C CA . ALA A 1 371 ? 24.498 -11.032 8.583 1.00 81.06 371 ALA A CA 1
ATOM 2813 C C . ALA A 1 371 ? 25.453 -10.090 7.820 1.00 81.06 371 ALA A C 1
ATOM 2815 O O . ALA A 1 371 ? 25.428 -9.992 6.589 1.00 81.06 371 ALA A O 1
ATOM 2816 N N . GLU A 1 372 ? 26.286 -9.357 8.564 1.00 76.75 372 GLU A N 1
ATOM 2817 C CA . GLU A 1 372 ? 27.157 -8.315 7.999 1.00 76.75 372 GLU A CA 1
ATOM 2818 C C . GLU A 1 372 ? 28.275 -8.873 7.119 1.00 76.75 372 GLU A C 1
ATOM 2820 O O . GLU A 1 372 ? 28.724 -8.194 6.204 1.00 76.75 372 GLU A O 1
ATOM 2825 N N . ASP A 1 373 ? 28.707 -10.109 7.332 1.00 79.50 373 ASP A N 1
ATOM 2826 C CA . ASP A 1 373 ? 29.669 -10.791 6.466 1.00 79.50 373 ASP A CA 1
ATOM 2827 C C . ASP A 1 373 ? 29.094 -11.091 5.070 1.00 79.50 373 ASP A C 1
ATOM 2829 O O . ASP A 1 373 ? 29.836 -11.120 4.086 1.00 79.50 373 ASP A O 1
ATOM 2833 N N . GLU A 1 374 ? 27.772 -11.243 4.952 1.00 75.75 374 GLU A N 1
ATOM 2834 C CA . GLU A 1 374 ? 27.099 -11.455 3.668 1.00 75.75 374 GLU A CA 1
ATOM 2835 C C . GLU A 1 374 ? 26.887 -10.155 2.873 1.00 75.75 374 GLU A C 1
ATOM 2837 O O . GLU A 1 374 ? 26.914 -10.182 1.639 1.00 75.75 374 GLU A O 1
ATOM 2842 N N . VAL A 1 375 ? 26.657 -9.026 3.555 1.00 74.25 375 VAL A N 1
ATOM 2843 C CA . VAL A 1 375 ? 26.175 -7.772 2.930 1.00 74.25 375 VAL A CA 1
ATOM 2844 C C . VAL A 1 375 ? 27.129 -6.596 3.120 1.00 74.25 375 VAL A C 1
ATOM 2846 O O . VAL A 1 375 ? 27.060 -5.636 2.360 1.00 74.25 375 VAL A O 1
ATOM 2849 N N . GLY A 1 376 ? 28.060 -6.656 4.070 1.00 68.69 376 GLY A N 1
ATOM 2850 C CA . GLY A 1 376 ? 28.942 -5.543 4.442 1.00 68.69 376 GLY A CA 1
ATOM 2851 C C . GLY A 1 376 ? 29.897 -5.109 3.330 1.00 68.69 376 GLY A C 1
ATOM 2852 O O . GLY A 1 376 ? 30.386 -3.984 3.316 1.00 68.69 376 GLY A O 1
ATOM 2853 N N . VAL A 1 377 ? 30.122 -5.969 2.331 1.00 70.56 377 VAL A N 1
ATOM 2854 C CA . VAL A 1 377 ? 30.846 -5.590 1.108 1.00 70.56 377 VAL A CA 1
ATOM 2855 C C . VAL A 1 377 ? 29.970 -4.759 0.169 1.00 70.56 377 VAL A C 1
ATOM 2857 O O . VAL A 1 377 ? 30.511 -4.084 -0.694 1.00 70.56 377 VAL A O 1
ATOM 2860 N N . LEU A 1 378 ? 28.644 -4.791 0.296 1.00 73.88 378 LEU A N 1
ATOM 2861 C CA . LEU A 1 378 ? 27.677 -4.148 -0.601 1.00 73.88 378 LEU A CA 1
ATOM 2862 C C . LEU A 1 378 ? 27.036 -2.889 -0.018 1.00 73.88 378 LEU A C 1
ATOM 2864 O O . LEU A 1 378 ? 26.603 -2.045 -0.798 1.00 73.88 378 LEU A O 1
ATOM 2868 N N . SER A 1 379 ? 26.982 -2.773 1.307 1.00 83.94 379 SER A N 1
ATOM 2869 C CA . SER A 1 379 ? 26.366 -1.659 2.024 1.00 83.94 379 SER A CA 1
ATOM 2870 C C . SER A 1 379 ? 27.080 -1.408 3.346 1.00 83.94 379 SER A C 1
ATOM 2872 O O . SER A 1 379 ? 27.576 -2.336 3.982 1.00 83.94 379 SER A O 1
ATOM 2874 N N . ASP A 1 380 ? 27.124 -0.149 3.757 1.00 84.50 380 ASP A N 1
ATOM 2875 C CA . ASP A 1 380 ? 27.494 0.289 5.101 1.00 84.50 380 ASP A CA 1
ATOM 2876 C C . ASP A 1 380 ? 26.306 0.255 6.084 1.00 84.50 380 ASP A C 1
ATOM 2878 O O . ASP A 1 380 ? 26.515 0.219 7.305 1.00 84.50 380 ASP A O 1
ATOM 2882 N N . HIS A 1 381 ? 25.075 0.162 5.577 1.00 88.31 381 HIS A N 1
ATOM 2883 C CA . HIS A 1 381 ? 23.868 -0.065 6.367 1.00 88.31 381 HIS A CA 1
ATOM 2884 C C . HIS A 1 381 ? 23.663 -1.550 6.678 1.00 88.31 381 HIS A C 1
ATOM 2886 O O . HIS A 1 381 ? 24.068 -2.452 5.937 1.00 88.31 381 HIS A O 1
ATOM 2892 N N . ARG A 1 382 ? 22.982 -1.816 7.795 1.00 87.31 382 ARG A N 1
ATOM 2893 C CA . ARG A 1 382 ? 22.518 -3.159 8.128 1.00 87.31 382 ARG A CA 1
ATOM 2894 C C . ARG A 1 382 ? 21.224 -3.451 7.385 1.00 87.31 382 ARG A C 1
ATOM 2896 O O . ARG A 1 382 ? 20.250 -2.711 7.455 1.00 87.31 382 ARG A O 1
ATOM 2903 N N . LEU A 1 383 ? 21.218 -4.604 6.740 1.00 86.25 383 LEU A N 1
ATOM 2904 C CA . LEU A 1 383 ? 20.092 -5.126 5.992 1.00 86.25 383 LEU A CA 1
ATOM 2905 C C . LEU A 1 383 ? 18.930 -5.493 6.936 1.00 86.25 383 LEU A C 1
ATOM 2907 O O . LEU A 1 383 ? 19.122 -6.339 7.811 1.00 86.25 383 LEU A O 1
ATOM 2911 N N . VAL A 1 384 ? 17.734 -4.923 6.730 1.00 89.69 384 VAL A N 1
ATOM 2912 C CA . VAL A 1 384 ? 16.504 -5.277 7.473 1.00 89.69 384 VAL A CA 1
ATOM 2913 C C . VAL A 1 384 ? 15.468 -5.911 6.551 1.00 89.69 384 VAL A C 1
ATOM 2915 O O . VAL A 1 384 ? 15.203 -5.397 5.462 1.00 89.69 384 VAL A O 1
ATOM 2918 N N . HIS A 1 385 ? 14.847 -6.999 6.997 1.00 91.06 385 HIS A N 1
ATOM 2919 C CA . HIS A 1 385 ? 13.728 -7.628 6.304 1.00 91.06 385 HIS A CA 1
ATOM 2920 C C . HIS A 1 385 ? 12.551 -7.881 7.245 1.00 91.06 385 HIS A C 1
ATOM 2922 O O . HIS A 1 385 ? 12.721 -8.049 8.450 1.00 91.06 385 HIS A O 1
ATOM 2928 N N . TYR A 1 386 ? 11.358 -7.924 6.667 1.00 91.69 386 TYR A N 1
ATOM 2929 C CA . TYR A 1 386 ? 10.093 -8.128 7.355 1.00 91.69 386 TYR A CA 1
ATOM 2930 C C . TYR A 1 386 ? 9.350 -9.273 6.694 1.00 91.69 386 TYR A C 1
ATOM 2932 O O . TYR A 1 386 ? 9.277 -9.336 5.466 1.00 91.69 386 TYR A O 1
ATOM 2940 N N . THR A 1 387 ? 8.793 -10.157 7.512 1.00 88.81 387 THR A N 1
ATOM 2941 C CA . THR A 1 387 ? 7.916 -11.232 7.053 1.00 88.81 387 THR A CA 1
ATOM 2942 C C . THR A 1 387 ? 6.469 -10.806 7.235 1.00 88.81 387 THR A C 1
ATOM 2944 O O . THR A 1 387 ? 6.148 -10.150 8.225 1.00 88.81 387 THR A O 1
ATOM 2947 N N . PHE A 1 388 ? 5.597 -11.163 6.299 1.00 84.19 388 PHE A N 1
ATOM 2948 C CA . PHE A 1 388 ? 4.172 -10.852 6.351 1.00 84.19 388 PHE A CA 1
ATOM 2949 C C . PHE A 1 388 ? 3.352 -12.113 6.119 1.00 84.19 388 PHE A C 1
ATOM 2951 O O . PHE A 1 388 ? 3.755 -12.994 5.368 1.00 84.19 388 PHE A O 1
ATOM 2958 N N . ASP A 1 389 ? 2.172 -12.172 6.731 1.00 73.25 389 ASP A N 1
ATOM 2959 C CA . ASP A 1 389 ? 1.178 -13.194 6.420 1.00 73.25 389 ASP A CA 1
ATOM 2960 C C . ASP A 1 389 ? 0.048 -12.578 5.586 1.00 73.25 389 ASP A C 1
ATOM 2962 O O . ASP A 1 389 ? -0.913 -12.002 6.102 1.00 73.25 389 ASP A O 1
ATOM 2966 N N . ALA A 1 390 ? 0.154 -12.700 4.262 1.00 61.22 390 ALA A N 1
ATOM 2967 C CA . ALA A 1 390 ? -0.871 -12.223 3.331 1.00 61.22 390 ALA A CA 1
ATOM 2968 C C . ALA A 1 390 ? -2.207 -13.003 3.426 1.00 61.22 390 ALA A C 1
ATOM 2970 O O . ALA A 1 390 ? -3.213 -12.592 2.828 1.00 61.22 390 ALA A O 1
ATOM 2971 N N . SER A 1 391 ? -2.238 -14.121 4.160 1.00 54.91 391 SER A N 1
ATOM 2972 C CA . SER A 1 391 ? -3.438 -14.925 4.407 1.00 54.91 391 SER A CA 1
ATOM 2973 C C . SER A 1 391 ? -4.221 -14.491 5.653 1.00 54.91 391 SER A C 1
ATOM 2975 O O . SER A 1 391 ? -5.383 -14.884 5.800 1.00 54.91 391 SER A O 1
ATOM 2977 N N . ALA A 1 392 ? -3.644 -13.620 6.491 1.00 54.94 392 ALA A N 1
ATOM 2978 C CA . ALA A 1 392 ? -4.306 -13.093 7.676 1.00 54.94 392 ALA A CA 1
ATOM 2979 C C . ALA A 1 392 ? -5.619 -12.356 7.311 1.00 54.94 392 ALA A C 1
ATOM 2981 O O . ALA A 1 392 ? -5.667 -11.587 6.336 1.00 54.94 392 ALA A O 1
ATOM 2982 N N . PRO A 1 393 ? -6.721 -12.587 8.055 1.00 54.31 393 PRO A N 1
ATOM 2983 C CA . PRO A 1 393 ? -7.992 -11.923 7.794 1.00 54.31 393 PRO A CA 1
ATOM 2984 C C . PRO A 1 393 ? -7.854 -10.396 7.921 1.00 54.31 393 PRO A C 1
ATOM 2986 O O . PRO A 1 393 ? -7.036 -9.919 8.708 1.00 54.31 393 PRO A O 1
ATOM 2989 N N . PRO A 1 394 ? -8.653 -9.610 7.169 1.00 55.56 394 PRO A N 1
ATOM 2990 C CA . PRO A 1 394 ? -8.641 -8.161 7.289 1.00 55.56 394 PRO A CA 1
ATOM 2991 C C . PRO A 1 394 ? -8.885 -7.716 8.728 1.00 55.56 394 PRO A C 1
ATOM 2993 O O . PRO A 1 394 ? -9.773 -8.267 9.384 1.00 55.56 394 PRO A O 1
ATOM 2996 N N . ALA A 1 395 ? -8.155 -6.702 9.191 1.00 55.59 395 ALA A N 1
ATOM 2997 C CA . ALA A 1 395 ? -8.408 -6.146 10.513 1.00 55.59 395 ALA A CA 1
ATOM 2998 C C . ALA A 1 395 ? -9.817 -5.553 10.540 1.00 55.59 395 ALA A C 1
ATOM 3000 O O . ALA A 1 395 ? -10.276 -4.886 9.603 1.00 55.59 395 ALA A O 1
ATOM 3001 N N . LEU A 1 396 ? -10.516 -5.842 11.627 1.00 60.06 396 LEU A N 1
ATOM 3002 C CA . LEU A 1 396 ? -11.850 -5.330 11.865 1.00 60.06 396 LEU A CA 1
ATOM 3003 C C . LEU A 1 396 ? -11.737 -3.855 12.261 1.00 60.06 396 LEU A C 1
ATOM 3005 O O . LEU A 1 396 ? -10.770 -3.449 12.904 1.00 60.06 396 LEU A O 1
ATOM 3009 N N . ARG A 1 397 ? -12.706 -3.036 11.851 1.00 63.88 397 ARG A N 1
ATOM 3010 C CA . ARG A 1 397 ? -12.741 -1.614 12.213 1.00 63.88 397 ARG A CA 1
ATOM 3011 C C . ARG A 1 397 ? -13.706 -1.364 13.368 1.00 63.88 397 ARG A C 1
ATOM 3013 O O . ARG A 1 397 ? -14.763 -2.001 13.435 1.00 63.88 397 ARG A O 1
ATOM 3020 N N . GLY A 1 398 ? -13.367 -0.365 14.179 1.00 69.50 398 GLY A N 1
ATOM 3021 C CA . GLY A 1 398 ? -14.279 0.284 15.117 1.00 69.50 398 GLY A CA 1
ATOM 3022 C C . GLY A 1 398 ? -15.456 0.988 14.426 1.00 69.50 398 GLY A C 1
ATOM 3023 O O . GLY A 1 398 ? -15.423 1.231 13.209 1.00 69.50 398 GLY A O 1
ATOM 3024 N N . PRO A 1 399 ? -16.526 1.312 15.168 1.00 75.00 399 PRO A N 1
ATOM 3025 C CA . PRO A 1 399 ? -17.653 2.075 14.655 1.00 75.00 399 PRO A CA 1
ATOM 3026 C C . PRO A 1 399 ? -17.244 3.530 14.387 1.00 75.00 399 PRO A C 1
ATOM 3028 O O . PRO A 1 399 ? -16.249 4.028 14.908 1.00 75.00 399 PRO A O 1
ATOM 3031 N N . LYS A 1 400 ? -18.033 4.258 13.590 1.00 76.12 400 LYS A N 1
ATOM 3032 C CA . LYS A 1 400 ? -17.826 5.705 13.441 1.00 76.12 400 LYS A CA 1
ATOM 3033 C C . LYS A 1 400 ? -18.245 6.406 14.738 1.00 76.12 400 LYS A C 1
ATOM 3035 O O . LYS A 1 400 ? -19.399 6.285 15.147 1.00 76.12 400 LYS A O 1
ATOM 3040 N N . ARG A 1 401 ? -17.327 7.156 15.348 1.00 80.38 401 ARG A N 1
ATOM 3041 C CA . ARG A 1 401 ? -17.565 7.963 16.555 1.00 80.38 401 ARG A CA 1
ATOM 3042 C C . ARG A 1 401 ? -17.713 9.450 16.216 1.00 80.38 401 ARG A C 1
ATOM 3044 O O . ARG A 1 401 ? -17.345 9.888 15.120 1.00 80.38 401 ARG A O 1
ATOM 3051 N N . ARG A 1 402 ? -18.259 10.229 17.155 1.00 81.62 402 ARG A N 1
ATOM 3052 C CA . ARG A 1 402 ? -18.306 11.695 17.046 1.00 81.62 402 ARG A CA 1
ATOM 3053 C C . ARG A 1 402 ? -16.891 12.274 17.007 1.00 81.62 402 ARG A C 1
ATOM 3055 O O . ARG A 1 402 ? -15.975 11.742 17.630 1.00 81.62 402 ARG A O 1
ATOM 3062 N N . ARG A 1 403 ? -16.718 13.361 16.252 1.00 77.62 403 ARG A N 1
ATOM 3063 C CA . ARG A 1 403 ? -15.444 14.091 16.182 1.00 77.62 403 ARG A CA 1
ATOM 3064 C C . ARG A 1 403 ? -15.293 14.986 17.399 1.00 77.62 403 ARG A C 1
ATOM 3066 O O . ARG A 1 403 ? -16.281 15.552 17.849 1.00 77.62 403 ARG A O 1
ATOM 3073 N N . LEU A 1 404 ? -14.063 15.167 17.850 1.00 76.75 404 LEU A N 1
ATOM 3074 C CA . LEU A 1 404 ? -13.736 16.052 18.962 1.00 76.75 404 LEU A CA 1
ATOM 3075 C C . LEU A 1 404 ? -13.976 17.526 18.607 1.00 76.75 404 LEU A C 1
ATOM 3077 O O . LEU A 1 404 ? -13.942 17.916 17.430 1.00 76.75 404 LEU A O 1
ATOM 3081 N N . LEU A 1 405 ? -14.236 18.328 19.636 1.00 77.06 405 LEU A N 1
ATOM 3082 C CA . LEU A 1 405 ? -14.186 19.783 19.569 1.00 77.06 405 LEU A CA 1
ATOM 3083 C C . LEU A 1 405 ? -12.742 20.240 19.340 1.00 77.06 405 LEU A C 1
ATOM 3085 O O . LEU A 1 405 ? -11.786 19.573 19.736 1.00 77.06 405 LEU A O 1
ATOM 3089 N N . ASP A 1 406 ? -12.590 21.380 18.671 1.00 74.94 406 ASP A N 1
ATOM 3090 C CA . ASP A 1 406 ? -11.280 22.009 18.529 1.00 74.94 406 ASP A CA 1
ATOM 3091 C C . ASP A 1 406 ? -10.816 22.492 19.918 1.00 74.94 406 ASP A C 1
ATOM 3093 O O . ASP A 1 406 ? -11.654 22.846 20.749 1.00 74.94 406 ASP A O 1
ATOM 3097 N N . LYS A 1 407 ? -9.503 22.484 20.199 1.00 68.12 407 LYS A N 1
ATOM 3098 C CA . LYS A 1 407 ? -8.964 22.740 21.555 1.00 68.12 407 LYS A CA 1
ATOM 3099 C C . LYS A 1 407 ? -9.470 24.047 22.176 1.00 68.12 407 LYS A C 1
ATOM 3101 O O . LYS A 1 407 ? -9.732 24.089 23.373 1.00 68.12 407 LYS A O 1
ATOM 3106 N N . ASP A 1 408 ? -9.663 25.070 21.348 1.00 67.19 408 ASP A N 1
ATOM 3107 C CA . ASP A 1 408 ? -10.120 26.401 21.764 1.00 67.19 408 ASP A CA 1
ATOM 3108 C C . ASP A 1 408 ? -11.625 26.455 22.097 1.00 67.19 408 ASP A C 1
ATOM 3110 O O . ASP A 1 408 ? -12.098 27.429 22.676 1.00 67.19 408 ASP A O 1
ATOM 3114 N N . ALA A 1 409 ? -12.385 25.416 21.736 1.00 64.81 409 ALA A N 1
ATOM 3115 C CA . ALA A 1 409 ? -13.824 25.291 21.968 1.00 64.81 409 ALA A CA 1
ATOM 3116 C C . ALA A 1 409 ? -14.172 24.329 23.119 1.00 64.81 409 ALA A C 1
ATOM 3118 O O . ALA A 1 409 ? -15.353 24.074 23.363 1.00 64.81 409 ALA A O 1
ATOM 3119 N N . LEU A 1 410 ? -13.169 23.770 23.807 1.00 68.06 410 LEU A N 1
ATOM 3120 C CA . LEU A 1 410 ? -13.393 22.882 24.945 1.00 68.06 410 LEU A CA 1
ATOM 3121 C C . LEU A 1 410 ? -13.882 23.678 26.169 1.00 68.06 410 LEU A C 1
ATOM 3123 O O . LEU A 1 410 ? -13.404 24.793 26.408 1.00 68.06 410 LEU A O 1
ATOM 3127 N N . PRO A 1 411 ? -14.806 23.126 26.976 1.00 63.97 411 PRO A N 1
ATOM 3128 C CA . PRO A 1 411 ? -15.303 23.813 28.159 1.00 63.97 411 PRO A CA 1
ATOM 3129 C C . PRO A 1 411 ? -14.166 24.054 29.160 1.00 63.97 411 PRO A C 1
ATOM 3131 O O . PRO A 1 411 ? -13.541 23.117 29.646 1.00 63.97 411 PRO A O 1
ATOM 3134 N N . THR A 1 412 ? -13.896 25.319 29.479 1.00 60.44 412 THR A N 1
ATOM 3135 C CA . THR A 1 412 ? -12.907 25.723 30.498 1.00 60.44 412 THR A CA 1
ATOM 3136 C C . THR A 1 412 ? -13.538 26.023 31.859 1.00 60.44 412 THR A C 1
ATOM 3138 O O . THR A 1 412 ? -12.820 26.141 32.849 1.00 60.44 412 THR A O 1
ATOM 3141 N N . ALA A 1 413 ? -14.868 26.115 31.922 1.00 59.62 413 ALA A N 1
ATOM 3142 C CA . ALA A 1 413 ? -15.642 26.331 33.140 1.00 59.62 413 ALA A CA 1
ATOM 3143 C C . ALA A 1 413 ? -16.473 25.089 33.492 1.00 59.62 413 ALA A C 1
ATOM 3145 O O . ALA A 1 413 ? -16.827 24.304 32.608 1.00 59.62 413 ALA A O 1
ATOM 3146 N N . ASP A 1 414 ? -16.814 24.936 34.775 1.00 61.34 414 ASP A N 1
ATOM 3147 C CA . ASP A 1 414 ? -17.760 23.919 35.232 1.00 61.34 414 ASP A CA 1
ATOM 3148 C C . ASP A 1 414 ? -19.124 24.168 34.578 1.00 61.34 414 ASP A C 1
ATOM 3150 O O . ASP A 1 414 ? -19.882 25.066 34.949 1.00 61.34 414 ASP A O 1
ATOM 3154 N N . VAL A 1 415 ? -19.422 23.383 33.545 1.00 63.62 415 VAL A N 1
ATOM 3155 C CA . VAL A 1 415 ? -20.735 23.366 32.907 1.00 63.62 415 VAL A CA 1
ATOM 3156 C C . VAL A 1 415 ? -21.740 22.859 33.938 1.00 63.62 415 VAL A C 1
ATOM 3158 O O . VAL A 1 415 ? -21.588 21.756 34.463 1.00 63.62 415 VAL A O 1
ATOM 3161 N N . LEU A 1 416 ? -22.772 23.654 34.234 1.00 62.16 416 LEU A N 1
ATOM 3162 C CA . LEU A 1 416 ? -23.872 23.217 35.090 1.00 62.16 416 LEU A CA 1
ATOM 3163 C C . LEU A 1 416 ? -24.599 22.054 34.410 1.00 62.16 416 LEU A C 1
ATOM 3165 O O . LEU A 1 416 ? -25.302 22.241 33.415 1.00 62.16 416 LEU A O 1
ATOM 3169 N N . LEU A 1 417 ? -24.430 20.852 34.956 1.00 66.81 417 LEU A N 1
ATOM 3170 C CA . LEU A 1 417 ? -25.226 19.704 34.550 1.00 66.81 417 LEU A CA 1
ATOM 3171 C C . LEU A 1 417 ? -26.685 19.900 34.969 1.00 66.81 417 LEU A C 1
ATOM 3173 O O . LEU A 1 417 ? -26.947 20.384 36.075 1.00 66.81 417 LEU A O 1
ATOM 3177 N N . PRO A 1 418 ? -27.650 19.446 34.155 1.00 73.19 418 PRO A N 1
ATOM 3178 C CA . PRO A 1 418 ? -29.021 19.306 34.614 1.00 73.19 418 PRO A CA 1
ATOM 3179 C C . PRO A 1 418 ? -29.055 18.430 35.873 1.00 73.19 418 PRO A C 1
ATOM 3181 O O . PRO A 1 418 ? -28.597 17.287 35.851 1.00 73.19 418 PRO A O 1
ATOM 3184 N N . ALA A 1 419 ? -29.630 18.943 36.967 1.00 76.50 419 ALA A N 1
ATOM 3185 C CA . ALA A 1 419 ? -29.714 18.234 38.250 1.00 76.50 419 ALA A CA 1
ATOM 3186 C C . ALA A 1 419 ? -30.331 16.826 38.121 1.00 76.50 419 ALA A C 1
ATOM 3188 O O . ALA A 1 419 ? -29.988 15.918 38.875 1.00 76.50 419 ALA A O 1
ATOM 3189 N N . LEU A 1 420 ? -31.205 16.640 37.129 1.00 79.62 420 LEU A N 1
ATOM 3190 C CA . LEU A 1 420 ? -31.835 15.366 36.808 1.00 79.62 420 LEU A CA 1
ATOM 3191 C C . LEU A 1 420 ? -30.830 14.284 36.369 1.00 79.62 420 LEU A C 1
ATOM 3193 O O . LEU A 1 420 ? -30.954 13.147 36.810 1.00 79.62 420 LEU A O 1
ATOM 3197 N N . GLU A 1 421 ? -29.820 14.609 35.556 1.00 81.94 421 GLU A N 1
ATOM 3198 C CA . GLU A 1 421 ? -28.839 13.615 35.080 1.00 81.94 421 GLU A CA 1
ATOM 3199 C C . GLU A 1 421 ? -27.923 13.132 36.209 1.00 81.94 421 GLU A C 1
ATOM 3201 O O . GLU A 1 421 ? -27.650 11.938 36.332 1.00 81.94 421 GLU A O 1
ATOM 3206 N N . VAL A 1 422 ? -27.526 14.047 37.097 1.00 85.88 422 VAL A N 1
ATOM 3207 C CA . VAL A 1 422 ? -26.737 13.720 38.293 1.00 85.88 422 VAL A CA 1
ATOM 3208 C C . VAL A 1 422 ? -27.542 12.826 39.242 1.00 85.88 422 VAL A C 1
ATOM 3210 O O . VAL A 1 422 ? -27.033 11.819 39.730 1.00 85.88 422 VAL A O 1
ATOM 3213 N N . GLN A 1 423 ? -28.826 13.130 39.459 1.00 88.69 423 GLN A N 1
ATOM 3214 C CA . GLN A 1 423 ? -29.712 12.294 40.278 1.00 88.69 423 GLN A CA 1
ATOM 3215 C C . GLN A 1 423 ? -29.893 10.885 39.703 1.00 88.69 423 GLN A C 1
ATOM 3217 O O . GLN A 1 423 ? -29.872 9.912 40.457 1.00 88.69 423 GLN A O 1
ATOM 3222 N N . LEU A 1 424 ? -30.065 10.764 38.383 1.00 90.38 424 LEU A N 1
ATOM 3223 C CA . LEU A 1 424 ? -30.186 9.466 37.719 1.00 90.38 424 LEU A CA 1
ATOM 3224 C C . LEU A 1 424 ? -28.894 8.655 37.847 1.00 90.38 424 LEU A C 1
ATOM 3226 O O . LEU A 1 424 ? -28.959 7.476 38.178 1.00 90.38 424 LEU A O 1
ATOM 3230 N N . PHE A 1 425 ? -27.733 9.288 37.679 1.00 92.62 425 PHE A N 1
ATOM 3231 C CA . PHE A 1 425 ? -26.441 8.641 37.903 1.00 92.62 425 PHE A CA 1
ATOM 3232 C C . PHE A 1 425 ? -26.290 8.119 39.343 1.00 92.62 425 PHE A C 1
ATOM 3234 O O . PHE A 1 425 ? -25.943 6.954 39.540 1.00 92.62 425 PHE A O 1
ATOM 3241 N N . HIS A 1 426 ? -26.603 8.934 40.357 1.00 93.31 426 HIS A N 1
ATOM 3242 C CA . HIS A 1 426 ? -26.523 8.493 41.754 1.00 93.31 426 HIS A CA 1
ATOM 3243 C C . HIS A 1 426 ? -27.492 7.354 42.071 1.00 93.31 426 HIS A C 1
ATOM 3245 O O . HIS A 1 426 ? -27.142 6.468 42.848 1.00 93.31 426 HIS A O 1
ATOM 3251 N N . ARG A 1 427 ? -28.682 7.343 41.460 1.00 93.94 427 ARG A N 1
ATOM 3252 C CA . ARG A 1 427 ? -29.622 6.225 41.591 1.00 93.94 427 ARG A CA 1
ATOM 3253 C C . ARG A 1 427 ? -29.012 4.925 41.061 1.00 93.94 427 ARG A C 1
ATOM 3255 O O . ARG A 1 427 ? -29.052 3.925 41.768 1.00 93.94 427 ARG A O 1
ATOM 3262 N N . CYS A 1 428 ? -28.375 4.955 39.888 1.00 91.94 428 CYS A N 1
ATOM 3263 C CA . CYS A 1 428 ? -27.691 3.783 39.335 1.00 91.94 428 CYS A CA 1
ATOM 3264 C C . CYS A 1 428 ? -26.593 3.264 40.276 1.00 91.94 428 CYS A C 1
ATOM 3266 O O . CYS A 1 428 ? -26.496 2.060 40.497 1.00 91.94 428 CYS A O 1
ATOM 3268 N N . LEU A 1 429 ? -25.808 4.158 40.894 1.00 92.06 429 LEU A N 1
ATOM 3269 C CA . LEU A 1 429 ? -24.806 3.753 41.887 1.00 92.06 429 LEU A CA 1
ATOM 3270 C C . LEU A 1 429 ? -25.436 3.115 43.135 1.00 92.06 429 LEU A C 1
ATOM 3272 O O . LEU A 1 429 ? -24.932 2.103 43.614 1.00 92.06 429 LEU A O 1
ATOM 3276 N N . GLN A 1 430 ? -26.542 3.671 43.645 1.00 92.12 430 GLN A N 1
ATOM 3277 C CA . GLN A 1 430 ? -27.271 3.124 44.800 1.00 92.12 430 GLN A CA 1
ATOM 3278 C C . GLN A 1 430 ? -27.854 1.733 44.521 1.00 92.12 430 GLN A C 1
ATOM 3280 O O . GLN A 1 430 ? -27.881 0.885 45.410 1.00 92.12 430 GLN A O 1
ATOM 3285 N N . GLU A 1 431 ? -28.297 1.492 43.288 1.00 91.50 431 GLU A N 1
ATOM 3286 C CA . GLU A 1 431 ? -28.833 0.207 42.829 1.00 91.50 431 GLU A CA 1
ATOM 3287 C C . GLU A 1 431 ? -27.727 -0.807 42.467 1.00 91.50 431 GLU A C 1
ATOM 3289 O O . GLU A 1 431 ? -28.018 -1.969 42.186 1.00 91.50 431 GLU A O 1
ATOM 3294 N N . GLY A 1 432 ? -26.452 -0.395 42.482 1.00 87.31 432 GLY A N 1
ATOM 3295 C CA . GLY A 1 432 ? -25.322 -1.217 42.042 1.00 87.31 432 GLY A CA 1
ATOM 3296 C C . GLY A 1 432 ? -25.268 -1.436 40.523 1.00 87.31 432 GLY A C 1
ATOM 3297 O O . GLY A 1 432 ? -24.529 -2.306 40.051 1.00 87.31 432 GLY A O 1
ATOM 3298 N N . ASP A 1 433 ? -26.028 -0.657 39.746 1.00 90.25 433 ASP A N 1
ATOM 3299 C CA . ASP A 1 433 ? -26.041 -0.688 38.283 1.00 90.25 433 ASP A CA 1
ATOM 3300 C C . ASP A 1 433 ? -24.874 0.128 37.709 1.00 90.25 433 ASP A C 1
ATOM 3302 O O . ASP A 1 433 ? -25.006 1.249 37.207 1.00 90.25 433 ASP A O 1
ATOM 3306 N N . VAL A 1 434 ? -23.685 -0.464 37.813 1.00 90.38 434 VAL A N 1
ATOM 3307 C CA . VAL A 1 434 ? -22.437 0.111 37.295 1.00 90.38 434 VAL A CA 1
ATOM 3308 C C . VAL A 1 434 ? -22.425 0.254 35.768 1.00 90.38 434 VAL A C 1
ATOM 3310 O O . VAL A 1 434 ? -21.666 1.076 35.254 1.00 90.38 434 VAL A O 1
ATOM 3313 N N . ASP A 1 435 ? -23.260 -0.499 35.041 1.00 86.81 435 ASP A N 1
ATOM 3314 C CA . ASP A 1 435 ? -23.324 -0.462 33.575 1.00 86.81 435 ASP A CA 1
ATOM 3315 C C . ASP A 1 435 ? -24.036 0.813 33.109 1.00 86.81 435 ASP A C 1
ATOM 3317 O O . ASP A 1 435 ? -23.497 1.571 32.298 1.00 86.81 435 ASP A O 1
ATOM 3321 N N . GLU A 1 436 ? -25.219 1.094 33.661 1.00 89.62 436 GLU A N 1
ATOM 3322 C CA . GLU A 1 436 ? -25.981 2.307 33.349 1.00 89.62 436 GLU A CA 1
ATOM 3323 C C . GLU A 1 436 ? -25.283 3.567 33.886 1.00 89.62 436 GLU A C 1
ATOM 3325 O O . GLU A 1 436 ? -25.243 4.595 33.201 1.00 89.62 436 GLU A O 1
ATOM 3330 N N . ALA A 1 437 ? -24.663 3.484 35.070 1.00 90.31 437 ALA A N 1
ATOM 3331 C CA . ALA A 1 437 ? -23.859 4.575 35.619 1.00 90.31 437 ALA A CA 1
ATOM 3332 C C . ALA A 1 437 ? -22.668 4.919 34.703 1.00 90.31 437 ALA A C 1
ATOM 3334 O O . ALA A 1 437 ? -22.440 6.093 34.397 1.00 90.31 437 ALA A O 1
ATOM 3335 N N . TRP A 1 438 ? -21.943 3.908 34.203 1.00 89.50 438 TRP A N 1
ATOM 3336 C CA . TRP A 1 438 ? -20.878 4.103 33.215 1.00 89.50 438 TRP A CA 1
ATOM 3337 C C . TRP A 1 438 ? -21.413 4.669 31.901 1.00 89.50 438 TRP A C 1
ATOM 3339 O O . TRP A 1 438 ? -20.825 5.607 31.361 1.00 89.50 438 TRP A O 1
ATOM 3349 N N . ARG A 1 439 ? -22.541 4.146 31.399 1.00 88.75 439 ARG A N 1
ATOM 3350 C CA . ARG A 1 439 ? -23.147 4.604 30.144 1.00 88.75 439 ARG A CA 1
ATOM 3351 C C . ARG A 1 439 ? -23.427 6.104 30.186 1.00 88.75 439 ARG A C 1
ATOM 3353 O O . ARG A 1 439 ? -22.994 6.827 29.293 1.00 88.75 439 ARG A O 1
ATOM 3360 N N . ARG A 1 440 ? -24.070 6.574 31.259 1.00 89.88 440 ARG A N 1
ATOM 3361 C CA . ARG A 1 440 ? -24.378 7.996 31.483 1.00 89.88 440 ARG A CA 1
ATOM 3362 C C . ARG A 1 440 ? -23.127 8.855 31.584 1.00 89.88 440 ARG A C 1
ATOM 3364 O O . ARG A 1 440 ? -23.051 9.897 30.942 1.00 89.88 440 ARG A O 1
ATOM 3371 N N . LEU A 1 441 ? -22.140 8.413 32.361 1.00 89.00 441 LEU A N 1
ATOM 3372 C CA . LEU A 1 441 ? -20.895 9.157 32.546 1.00 89.00 441 LEU A CA 1
ATOM 3373 C C . LEU A 1 441 ? -20.070 9.248 31.248 1.00 89.00 441 LEU A C 1
ATOM 3375 O O . LEU A 1 441 ? -19.441 10.275 30.985 1.00 89.00 441 LEU A O 1
ATOM 3379 N N . SER A 1 442 ? -20.089 8.188 30.435 1.00 88.12 442 SER A N 1
ATOM 3380 C CA . SER A 1 442 ? -19.422 8.110 29.132 1.00 88.12 442 SER A CA 1
ATOM 3381 C C . SER A 1 442 ? -20.127 8.963 28.070 1.00 88.12 442 SER A C 1
ATOM 3383 O O . SER A 1 442 ? -19.462 9.726 27.370 1.00 88.12 442 SER A O 1
ATOM 3385 N N . ASP A 1 443 ? -21.461 8.904 27.991 1.00 88.06 443 ASP A N 1
ATOM 3386 C CA . ASP A 1 443 ? -22.258 9.752 27.090 1.00 88.06 443 ASP A CA 1
ATOM 3387 C C . ASP A 1 443 ? -22.054 11.235 27.412 1.00 88.06 443 ASP A C 1
ATOM 3389 O O . ASP A 1 443 ? -21.817 12.047 26.516 1.00 88.06 443 ASP A O 1
ATOM 3393 N N . LEU A 1 444 ? -22.037 11.568 28.705 1.00 87.50 444 LEU A N 1
ATOM 3394 C CA . LEU A 1 444 ? -21.766 12.918 29.169 1.00 87.50 444 LEU A CA 1
ATOM 3395 C C . LEU A 1 444 ? -20.356 13.393 28.799 1.00 87.50 444 LEU A C 1
ATOM 3397 O O . LEU A 1 444 ? -20.184 14.536 28.380 1.00 87.50 444 LEU A O 1
ATOM 3401 N N . ALA A 1 445 ? -19.345 12.529 28.933 1.00 87.06 445 ALA A N 1
ATOM 3402 C CA . ALA A 1 445 ? -17.991 12.861 28.499 1.00 87.06 445 ALA A CA 1
ATOM 3403 C C . ALA A 1 445 ? -17.972 13.211 27.007 1.00 87.06 445 ALA A C 1
ATOM 3405 O O . ALA A 1 445 ? -17.405 14.234 26.626 1.00 87.06 445 ALA A O 1
ATOM 3406 N N . GLU A 1 446 ? -18.626 12.400 26.168 1.00 85.56 446 GLU A N 1
ATOM 3407 C CA . GLU A 1 446 ? -18.711 12.675 24.736 1.00 85.56 446 GLU A CA 1
ATOM 3408 C C . GLU A 1 446 ? -19.443 13.983 24.423 1.00 85.56 446 GLU A C 1
ATOM 3410 O O . GLU A 1 446 ? -18.994 14.716 23.547 1.00 85.56 446 GLU A O 1
ATOM 3415 N N . ASP A 1 447 ? -20.542 14.291 25.110 1.00 85.19 447 ASP A N 1
ATOM 3416 C CA . ASP A 1 447 ? -21.296 15.531 24.892 1.00 85.19 447 ASP A CA 1
ATOM 3417 C C . ASP A 1 447 ? -20.469 16.782 25.217 1.00 85.19 447 ASP A C 1
ATOM 3419 O O . ASP A 1 447 ? -20.636 17.818 24.573 1.00 85.19 447 ASP A O 1
ATOM 3423 N N . LEU A 1 448 ? -19.545 16.679 26.176 1.00 84.12 448 LEU A N 1
ATOM 3424 C CA . LEU A 1 448 ? -18.676 17.780 26.592 1.00 84.12 448 LEU A CA 1
ATOM 3425 C C . LEU A 1 448 ? -17.472 17.986 25.665 1.00 84.12 448 LEU A C 1
ATOM 3427 O O . LEU A 1 448 ? -17.014 19.117 25.511 1.00 84.12 448 LEU A O 1
ATOM 3431 N N . VAL A 1 449 ? -16.935 16.914 25.073 1.00 82.38 449 VAL A N 1
ATOM 3432 C CA . VAL A 1 449 ? -15.669 16.964 24.311 1.00 82.38 449 VAL A CA 1
ATOM 3433 C C . VAL A 1 449 ? -15.839 16.756 22.807 1.00 82.38 449 VAL A C 1
ATOM 3435 O O . VAL A 1 449 ? -14.893 16.982 22.051 1.00 82.38 449 VAL A O 1
ATOM 3438 N N . CYS A 1 450 ? -17.018 16.339 22.337 1.00 83.50 450 CYS A N 1
ATOM 3439 C CA . CYS A 1 450 ? -17.287 16.078 20.924 1.00 83.50 450 CYS A CA 1
ATOM 3440 C C . CYS A 1 450 ? -18.238 17.103 20.294 1.00 83.50 450 CYS A C 1
ATOM 3442 O O . CYS A 1 450 ? -19.141 17.645 20.922 1.00 83.50 450 CYS A O 1
ATOM 3444 N N . LYS A 1 451 ? -18.070 17.320 18.987 1.00 80.19 451 LYS A N 1
ATOM 3445 C CA . LYS A 1 451 ? -18.999 18.085 18.152 1.00 80.19 451 LYS A CA 1
ATOM 3446 C C . LYS A 1 451 ? -20.387 17.423 18.190 1.00 80.19 451 LYS A C 1
ATOM 3448 O O . LYS A 1 451 ? -20.459 16.186 18.191 1.00 80.19 451 LYS A O 1
ATOM 3453 N N . PRO A 1 452 ? -21.481 18.210 18.157 1.00 77.00 452 PRO A N 1
ATOM 3454 C CA . PRO A 1 452 ? -22.830 17.665 18.084 1.00 77.00 452 PRO A CA 1
ATOM 3455 C C . PRO A 1 452 ? -22.944 16.666 16.933 1.00 77.00 452 PRO A C 1
ATOM 3457 O O . PRO A 1 452 ? -22.442 16.913 15.829 1.00 77.00 452 PRO A O 1
ATOM 3460 N N . ALA A 1 453 ? -23.596 15.531 17.184 1.00 64.88 453 ALA A N 1
ATOM 3461 C CA . ALA A 1 453 ? -23.985 14.627 16.115 1.00 64.88 453 ALA A CA 1
ATOM 3462 C C . ALA A 1 453 ? -24.997 15.378 15.242 1.00 64.88 453 ALA A C 1
ATOM 3464 O O . ALA A 1 453 ? -26.149 15.528 15.628 1.00 64.88 453 ALA A O 1
ATOM 3465 N N . GLY A 1 454 ? -24.571 15.917 14.097 1.00 64.44 454 GLY A N 1
ATOM 3466 C CA . GLY A 1 454 ? -25.518 16.381 13.078 1.00 64.44 454 GLY A CA 1
ATOM 3467 C C . GLY A 1 454 ? -26.379 15.217 12.558 1.00 64.44 454 GLY A C 1
ATOM 3468 O O . GLY A 1 454 ? -26.359 14.123 13.118 1.00 64.44 454 GLY A O 1
ATOM 3469 N N . ASP A 1 455 ? -27.052 15.396 11.421 1.00 53.44 455 ASP A N 1
ATOM 3470 C CA . ASP A 1 455 ? -27.908 14.371 10.786 1.00 53.44 455 ASP A CA 1
ATOM 3471 C C . ASP A 1 455 ? -27.145 13.141 10.229 1.00 53.44 455 ASP A C 1
ATOM 3473 O O . ASP A 1 455 ? -27.522 12.575 9.206 1.00 53.44 455 ASP A O 1
ATOM 3477 N N . ALA A 1 456 ? -26.027 12.725 10.829 1.00 59.44 456 ALA A N 1
ATOM 3478 C CA . ALA A 1 456 ? -25.258 11.557 10.423 1.00 59.44 456 ALA A CA 1
ATOM 3479 C C . ALA A 1 456 ? -25.823 10.287 11.100 1.00 59.44 456 ALA A C 1
ATOM 3481 O O . ALA A 1 456 ? -25.496 10.025 12.258 1.00 59.44 456 ALA A O 1
ATOM 3482 N N . PRO A 1 457 ? -26.601 9.444 10.390 1.00 58.62 457 PRO A N 1
ATOM 3483 C CA . PRO A 1 457 ? -27.311 8.304 10.984 1.00 58.62 457 PRO A CA 1
ATOM 3484 C C . PRO A 1 457 ? -26.400 7.139 11.423 1.00 58.62 457 PRO A C 1
ATOM 3486 O O . PRO A 1 457 ? -26.874 6.192 12.041 1.00 58.62 457 PRO A O 1
ATOM 3489 N N . ASP A 1 458 ? -25.101 7.192 11.110 1.00 76.31 458 ASP A N 1
ATOM 3490 C CA . ASP A 1 458 ? -24.143 6.091 11.306 1.00 76.31 458 ASP A CA 1
ATOM 3491 C C . ASP A 1 458 ? -23.272 6.229 12.576 1.00 76.31 458 ASP A C 1
ATOM 3493 O O . ASP A 1 458 ? -22.333 5.447 12.756 1.00 76.31 458 ASP A O 1
ATOM 3497 N N . LEU A 1 459 ? -23.479 7.259 13.402 1.00 81.19 459 LEU A N 1
ATOM 3498 C CA . LEU A 1 459 ? -22.627 7.516 14.568 1.00 81.19 459 LEU A CA 1
ATOM 3499 C C . LEU A 1 459 ? -23.030 6.626 15.750 1.00 81.19 459 LEU A C 1
ATOM 3501 O O . LEU A 1 459 ? -24.193 6.592 16.145 1.00 81.19 459 LEU A O 1
ATOM 3505 N N . VAL A 1 460 ? -22.060 5.915 16.331 1.00 82.19 460 VAL A N 1
ATOM 3506 C CA . VAL A 1 460 ? -22.270 5.060 17.510 1.00 82.19 460 VAL A CA 1
ATOM 3507 C C . VAL A 1 460 ? -21.657 5.753 18.737 1.00 82.19 460 VAL A C 1
ATOM 3509 O O . VAL A 1 460 ? -20.455 6.027 18.703 1.00 82.19 460 VAL A O 1
ATOM 3512 N N . PRO A 1 461 ? -22.414 6.013 19.821 1.00 82.81 461 PRO A N 1
ATOM 3513 C CA . PRO A 1 461 ? -21.877 6.558 21.078 1.00 82.81 461 PRO A CA 1
ATOM 3514 C C . PRO A 1 461 ? -20.912 5.589 21.767 1.00 82.81 461 PRO A C 1
ATOM 3516 O O . PRO A 1 461 ? -21.149 4.379 21.724 1.00 82.81 461 PRO A O 1
ATOM 3519 N N . ARG A 1 462 ? -19.832 6.077 22.393 1.00 82.12 462 ARG A N 1
ATOM 3520 C CA . ARG A 1 462 ? -18.816 5.245 23.083 1.00 82.12 462 ARG A CA 1
ATOM 3521 C C . ARG A 1 462 ? -19.380 4.322 24.151 1.00 82.12 462 ARG A C 1
ATOM 3523 O O . ARG A 1 462 ? -18.905 3.198 24.276 1.00 82.12 462 ARG A O 1
ATOM 3530 N N . SER A 1 463 ? -20.428 4.760 24.834 1.00 82.75 463 SER A N 1
ATOM 3531 C CA . SER A 1 463 ? -21.146 3.969 25.828 1.00 82.75 463 SER A CA 1
ATOM 3532 C C . SER A 1 463 ? -21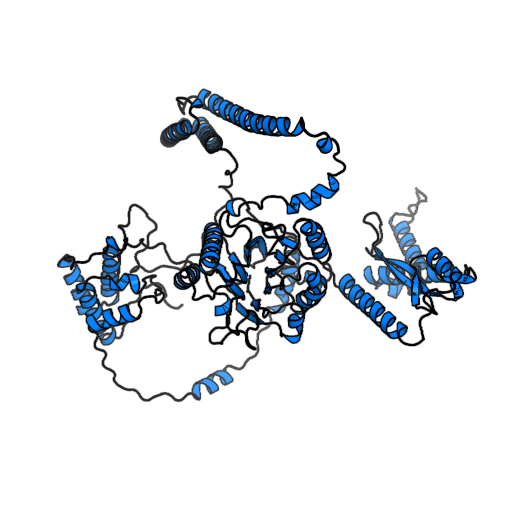.867 2.745 25.240 1.00 82.75 463 SER A C 1
ATOM 3534 O O . SER A 1 463 ? -22.143 1.774 25.945 1.00 82.75 463 SER A O 1
ATOM 3536 N N . ARG A 1 464 ? -22.175 2.773 23.935 1.00 81.19 464 ARG A N 1
ATOM 3537 C CA . ARG A 1 464 ? -22.919 1.725 23.239 1.00 81.19 464 ARG A CA 1
ATOM 3538 C C . ARG A 1 464 ? -21.981 0.635 22.735 1.00 81.19 464 ARG A C 1
ATOM 3540 O O . ARG A 1 464 ? -20.944 0.905 22.120 1.00 81.19 464 ARG A O 1
ATOM 3547 N N . ALA A 1 465 ? -22.420 -0.607 22.918 1.00 74.38 465 ALA A N 1
ATOM 3548 C CA . ALA A 1 465 ? -21.768 -1.767 22.341 1.00 74.38 465 ALA A CA 1
ATOM 3549 C C . ALA A 1 465 ? -21.681 -1.678 20.816 1.00 74.38 465 ALA A C 1
ATOM 3551 O O . ALA A 1 465 ? -22.560 -1.138 20.135 1.00 74.38 465 ALA A O 1
ATOM 3552 N N . TRP A 1 466 ? -20.597 -2.227 20.285 1.00 70.88 466 TRP A N 1
ATOM 3553 C CA . TRP A 1 466 ? -20.333 -2.285 18.861 1.00 70.88 466 TRP A CA 1
ATOM 3554 C C . TRP A 1 466 ? -19.738 -3.638 18.507 1.00 70.88 466 TRP A C 1
ATOM 3556 O O . TRP A 1 466 ? -19.027 -4.252 19.299 1.00 70.88 466 TRP A O 1
ATOM 3566 N N . GLU A 1 467 ? -20.018 -4.075 17.287 1.00 66.75 467 GLU A N 1
ATOM 3567 C CA . GLU A 1 467 ? -19.386 -5.249 16.709 1.00 66.75 467 GLU A CA 1
ATOM 3568 C C . GLU A 1 467 ? -18.311 -4.802 15.724 1.00 66.75 467 GLU A C 1
ATOM 3570 O O . GLU A 1 467 ? -18.572 -3.915 14.896 1.00 66.75 467 GLU A O 1
ATOM 3575 N N . PRO A 1 468 ? -17.110 -5.395 15.775 1.00 63.44 468 PRO A N 1
ATOM 3576 C CA . PRO A 1 468 ? -16.085 -5.083 14.805 1.00 63.44 468 PRO A CA 1
ATOM 3577 C C . PRO A 1 468 ? -16.536 -5.424 13.390 1.00 63.44 468 PRO A C 1
ATOM 3579 O O . PRO A 1 468 ? -16.853 -6.566 13.064 1.00 63.44 468 PRO A O 1
ATOM 3582 N N . GLN A 1 469 ? -16.574 -4.409 12.527 1.00 60.94 469 GLN A N 1
ATOM 3583 C CA . GLN A 1 469 ? -17.071 -4.573 11.165 1.00 60.94 469 GLN A CA 1
ATOM 3584 C C . GLN A 1 469 ? -15.918 -4.823 10.190 1.00 60.94 469 GLN A C 1
ATOM 3586 O O . GLN A 1 469 ? -14.854 -4.212 10.315 1.00 60.94 469 GLN A O 1
ATOM 3591 N N . PRO A 1 470 ? -16.114 -5.644 9.147 1.00 53.47 470 PRO A N 1
ATOM 3592 C CA . PRO A 1 470 ? -15.190 -5.676 8.027 1.00 53.47 470 PRO A CA 1
ATOM 3593 C C . PRO A 1 470 ? -15.224 -4.337 7.273 1.00 53.47 470 PRO A C 1
ATOM 3595 O O . PRO A 1 470 ? -16.269 -3.698 7.106 1.00 53.47 470 PRO A O 1
ATOM 3598 N N . ARG A 1 471 ? -14.064 -3.883 6.793 1.00 54.06 471 ARG A N 1
ATOM 3599 C CA . ARG A 1 471 ? -13.952 -2.641 6.016 1.00 54.06 471 ARG A CA 1
ATOM 3600 C C . ARG A 1 471 ? -14.697 -2.792 4.679 1.00 54.06 471 ARG A C 1
ATOM 3602 O O . ARG A 1 471 ? -14.431 -3.723 3.924 1.00 54.06 471 ARG A O 1
ATOM 3609 N N . LYS A 1 472 ? -15.617 -1.868 4.359 1.00 51.22 472 LYS A N 1
ATOM 3610 C CA . LYS A 1 472 ? -16.283 -1.829 3.041 1.00 51.22 472 LYS A CA 1
ATOM 3611 C C . LYS A 1 472 ? -15.245 -1.517 1.956 1.00 51.22 472 LYS A C 1
ATOM 3613 O O . LYS A 1 472 ? -14.664 -0.432 1.962 1.00 51.22 472 LYS A O 1
ATOM 3618 N N . VAL A 1 473 ? -15.027 -2.453 1.037 1.00 43.50 473 VAL A N 1
ATOM 3619 C CA . VAL A 1 473 ? -14.209 -2.249 -0.167 1.00 43.50 473 VAL A CA 1
ATOM 3620 C C . VAL A 1 473 ? -14.960 -1.283 -1.091 1.00 43.50 473 VAL A C 1
ATOM 3622 O O . VAL A 1 473 ? -16.146 -1.480 -1.355 1.00 43.50 473 VAL A O 1
ATOM 3625 N N . ARG A 1 474 ? -14.306 -0.209 -1.553 1.00 43.38 474 ARG A N 1
ATOM 3626 C CA . ARG A 1 474 ? -14.889 0.696 -2.560 1.00 43.38 474 ARG A CA 1
ATOM 3627 C C . ARG A 1 474 ? -15.139 -0.092 -3.849 1.00 43.38 474 ARG A C 1
ATOM 3629 O O . ARG A 1 474 ? -14.212 -0.676 -4.394 1.00 43.38 474 ARG A O 1
ATOM 3636 N N . THR A 1 475 ? -16.378 -0.099 -4.329 1.00 39.75 475 THR A N 1
ATOM 3637 C CA . THR A 1 475 ? -16.764 -0.732 -5.598 1.00 39.75 475 THR A CA 1
ATOM 3638 C C . THR A 1 475 ? -16.386 0.148 -6.793 1.00 39.75 475 THR A C 1
ATOM 3640 O O . THR A 1 475 ? -16.576 1.361 -6.756 1.00 39.75 475 THR A O 1
ATOM 3643 N N . ASP A 1 476 ? -15.927 -0.479 -7.875 1.00 42.06 476 ASP A N 1
ATOM 3644 C CA . ASP A 1 476 ? -15.310 0.073 -9.097 1.00 42.06 476 ASP A CA 1
ATOM 3645 C C . ASP A 1 476 ? -16.077 1.134 -9.923 1.00 42.06 476 ASP A C 1
ATOM 3647 O O . ASP A 1 476 ? -15.582 1.571 -10.971 1.00 42.06 476 ASP A O 1
ATOM 3651 N N . PHE A 1 477 ? -17.266 1.562 -9.495 1.00 39.06 477 PHE A N 1
ATOM 3652 C CA . PHE A 1 477 ? -18.188 2.386 -10.289 1.00 39.06 477 PHE A CA 1
ATOM 3653 C C . PHE A 1 477 ? -17.865 3.893 -10.333 1.00 39.06 477 PHE A C 1
ATOM 3655 O O . PHE A 1 477 ? -18.425 4.606 -11.160 1.00 39.06 477 PHE A O 1
ATOM 3662 N N . GLU A 1 478 ? -16.933 4.400 -9.520 1.00 45.28 478 GLU A N 1
ATOM 3663 C CA . GLU A 1 478 ? -16.554 5.831 -9.500 1.00 45.28 478 GLU A CA 1
ATOM 3664 C C . GLU A 1 478 ? -15.344 6.178 -10.395 1.00 45.28 478 GLU A C 1
ATOM 3666 O O . GLU A 1 478 ? -14.706 7.212 -10.228 1.00 45.28 478 GLU A O 1
ATOM 3671 N N . ALA A 1 479 ? -15.039 5.342 -11.389 1.00 39.44 479 ALA A N 1
ATOM 3672 C CA . ALA A 1 479 ? -13.876 5.477 -12.277 1.00 39.44 479 ALA A CA 1
ATOM 3673 C C . ALA A 1 479 ? -14.013 6.517 -13.412 1.00 39.44 479 ALA A C 1
ATOM 3675 O O . ALA A 1 479 ? -13.226 6.526 -14.353 1.00 39.44 479 ALA A O 1
ATOM 3676 N N . GLU A 1 480 ? -15.003 7.404 -13.350 1.00 42.06 480 GLU A N 1
ATOM 3677 C CA . GLU A 1 480 ? -15.221 8.465 -14.342 1.00 42.06 480 GLU A CA 1
ATOM 3678 C C . GLU A 1 480 ? -14.499 9.766 -13.937 1.00 42.06 480 GLU A C 1
ATOM 3680 O O . GLU A 1 480 ? -15.128 10.801 -13.697 1.00 42.06 480 GLU A O 1
ATOM 3685 N N . MET A 1 481 ? -13.168 9.734 -13.801 1.00 40.88 481 MET A N 1
ATOM 3686 C CA . MET A 1 481 ? -12.407 10.879 -13.270 1.00 40.88 481 MET A CA 1
ATOM 3687 C C . MET A 1 481 ? -11.437 11.593 -14.227 1.00 40.88 481 MET A C 1
ATOM 3689 O O . MET A 1 481 ? -10.980 12.671 -13.857 1.00 40.88 481 MET A O 1
ATOM 3693 N N . ASP A 1 482 ? -11.252 11.138 -15.470 1.00 42.62 482 ASP A N 1
ATOM 3694 C CA . ASP A 1 482 ? -10.240 11.703 -16.395 1.00 42.62 482 ASP A CA 1
ATOM 3695 C C . ASP A 1 482 ? -10.743 12.780 -17.382 1.00 42.62 482 ASP A C 1
ATOM 3697 O O . ASP A 1 482 ? -10.065 13.115 -18.348 1.00 42.62 482 ASP A O 1
ATOM 3701 N N . LYS A 1 483 ? -11.937 13.344 -17.182 1.00 57.06 483 LYS A N 1
ATOM 3702 C CA . LYS A 1 483 ? -12.498 14.399 -18.054 1.00 57.06 483 LYS A CA 1
ATOM 3703 C C . LYS A 1 483 ? -12.696 15.699 -17.286 1.00 57.06 483 LYS A C 1
ATOM 3705 O O . LYS A 1 483 ? -12.838 15.674 -16.055 1.00 57.06 483 LYS A O 1
ATOM 3710 N N . SER A 1 484 ? -12.734 16.834 -17.993 1.00 69.50 484 SER A N 1
ATOM 3711 C CA . SER A 1 484 ? -12.947 18.136 -17.354 1.00 69.50 484 SER A CA 1
ATOM 3712 C C . SER A 1 484 ? -14.167 18.095 -16.415 1.00 69.50 484 SER A C 1
ATOM 3714 O O . SER A 1 484 ? -15.133 17.353 -16.647 1.00 69.50 484 SER A O 1
ATOM 3716 N N . PRO A 1 485 ? -14.153 18.848 -15.297 1.00 67.50 485 PRO A N 1
ATOM 3717 C CA . PRO A 1 485 ? -15.288 18.904 -14.376 1.00 67.50 485 PRO A CA 1
ATOM 3718 C C . PRO A 1 485 ? -16.624 19.223 -15.068 1.00 67.50 485 PRO A C 1
ATOM 3720 O O . PRO A 1 485 ? -17.665 18.765 -14.595 1.00 67.50 485 PRO A O 1
ATOM 3723 N N . GLY A 1 486 ? -16.582 19.970 -16.179 1.00 77.38 486 GLY A N 1
ATOM 3724 C CA . GLY A 1 486 ? -17.730 20.274 -17.030 1.00 77.38 486 GLY A CA 1
ATOM 3725 C C . GLY A 1 486 ? -18.234 19.063 -17.817 1.00 77.38 486 GLY A C 1
ATOM 3726 O O . GLY A 1 486 ? -19.408 18.711 -17.699 1.00 77.38 486 GLY A O 1
ATOM 3727 N N . LEU A 1 487 ? -17.355 18.352 -18.529 1.00 77.25 487 LEU A N 1
ATOM 3728 C CA . LEU A 1 487 ? -17.729 17.183 -19.332 1.00 77.25 487 LEU A CA 1
ATOM 3729 C C . LEU A 1 487 ? -18.255 16.014 -18.476 1.00 77.25 487 LEU A C 1
ATOM 3731 O O . LEU A 1 487 ? -19.219 15.340 -18.845 1.00 77.25 487 LEU A O 1
ATOM 3735 N N . ARG A 1 488 ? -17.692 15.816 -17.275 1.00 75.31 488 ARG A N 1
ATOM 3736 C CA . ARG A 1 488 ? -18.217 14.848 -16.291 1.00 75.31 488 ARG A CA 1
ATOM 3737 C C . ARG A 1 488 ? -19.614 15.219 -15.802 1.00 75.31 488 ARG A C 1
ATOM 3739 O O . ARG A 1 488 ? -20.480 14.353 -15.676 1.00 75.31 488 ARG A O 1
ATOM 3746 N N . ALA A 1 489 ? -19.839 16.500 -15.517 1.00 80.50 489 ALA A N 1
ATOM 3747 C CA . ALA A 1 489 ? -21.139 16.980 -15.069 1.00 80.50 489 ALA A CA 1
ATOM 3748 C C . ALA A 1 489 ? -22.200 16.841 -16.178 1.00 80.50 489 ALA A C 1
ATOM 3750 O O . ALA A 1 489 ? -23.299 16.367 -15.895 1.00 80.50 489 ALA A O 1
ATOM 3751 N N . LEU A 1 490 ? -21.848 17.129 -17.438 1.00 83.00 490 LEU A N 1
ATOM 3752 C CA . LEU A 1 490 ? -22.732 16.931 -18.591 1.00 83.00 490 LEU A CA 1
ATOM 3753 C C . LEU A 1 490 ? -23.084 15.460 -18.833 1.00 83.00 490 LEU A C 1
ATOM 3755 O O . LEU A 1 490 ? -24.247 15.160 -19.070 1.00 83.00 490 LEU A O 1
ATOM 3759 N N . ARG A 1 491 ? -22.135 14.524 -18.719 1.00 82.44 491 ARG A N 1
ATOM 3760 C CA . ARG A 1 491 ? -22.404 13.081 -18.893 1.00 82.44 491 ARG A CA 1
ATOM 3761 C C . ARG A 1 491 ? -23.316 12.509 -17.809 1.00 82.44 491 ARG A C 1
ATOM 3763 O O . ARG A 1 491 ? -24.243 11.760 -18.116 1.00 82.44 491 ARG A O 1
ATOM 3770 N N . ARG A 1 492 ? -23.113 12.916 -16.550 1.00 82.75 492 ARG A N 1
ATOM 3771 C CA . ARG A 1 492 ? -24.025 12.570 -15.444 1.00 82.75 492 ARG A CA 1
ATOM 3772 C C . ARG A 1 492 ? -25.415 13.163 -15.662 1.00 82.75 492 ARG A C 1
ATOM 3774 O O . ARG A 1 492 ? -26.412 12.487 -15.409 1.00 82.75 492 ARG A O 1
ATOM 3781 N N . LEU A 1 493 ? -25.482 14.401 -16.155 1.00 87.00 493 LEU A N 1
ATOM 3782 C CA . LEU A 1 493 ? -26.739 15.043 -16.520 1.00 87.00 493 LEU A CA 1
ATOM 3783 C C . LEU A 1 493 ? -27.435 14.309 -17.671 1.00 87.00 493 LEU A C 1
ATOM 3785 O O . LEU A 1 493 ? -28.608 13.991 -17.538 1.00 87.00 493 LEU A O 1
ATOM 3789 N N . HIS A 1 494 ? -26.713 13.947 -18.730 1.00 87.50 494 HIS A N 1
ATOM 3790 C CA . HIS A 1 494 ? -27.221 13.174 -19.862 1.00 87.50 494 HIS A CA 1
ATOM 3791 C C . HIS A 1 494 ? -27.783 11.814 -19.428 1.00 87.50 494 HIS A C 1
ATOM 3793 O O . HIS A 1 494 ? -28.907 11.469 -19.780 1.00 87.50 494 HIS A O 1
ATOM 3799 N N . ALA A 1 495 ? -27.051 11.064 -18.597 1.00 82.19 495 ALA A N 1
ATOM 3800 C CA . ALA A 1 495 ? -27.506 9.772 -18.085 1.00 82.19 495 ALA A CA 1
ATOM 3801 C C . ALA A 1 495 ? -28.794 9.889 -17.252 1.00 82.19 495 ALA A C 1
ATOM 3803 O O . ALA A 1 495 ? -29.690 9.054 -17.377 1.00 82.19 495 ALA A O 1
ATOM 3804 N N . ARG A 1 496 ? -28.924 10.941 -16.430 1.00 85.00 496 ARG A N 1
ATOM 3805 C CA . ARG A 1 496 ? -30.173 11.187 -15.696 1.00 85.00 496 ARG A CA 1
ATOM 3806 C C . ARG A 1 496 ? -31.295 11.704 -16.582 1.00 85.00 496 ARG A C 1
ATOM 3808 O O . ARG A 1 496 ? -32.419 11.277 -16.376 1.00 85.00 496 ARG A O 1
ATOM 3815 N N . LEU A 1 497 ? -31.022 12.554 -17.569 1.00 85.31 497 LEU A N 1
ATOM 3816 C CA . LEU A 1 497 ? -32.033 12.987 -18.536 1.00 85.31 497 LEU A CA 1
ATOM 3817 C C . LEU A 1 497 ? -32.557 11.802 -19.362 1.00 85.31 497 LEU A C 1
ATOM 3819 O O . LEU A 1 497 ? -33.753 11.727 -19.612 1.00 85.31 497 LEU A O 1
ATOM 3823 N N . LEU A 1 498 ? -31.707 10.822 -19.698 1.00 82.75 498 LEU A N 1
ATOM 3824 C CA . LEU A 1 498 ? -32.134 9.574 -20.345 1.00 82.75 498 LEU A CA 1
ATOM 3825 C C . LEU A 1 498 ? -33.053 8.765 -19.430 1.00 82.75 498 LEU A C 1
ATOM 3827 O O . LEU A 1 498 ? -34.023 8.165 -19.890 1.00 82.75 498 LEU A O 1
ATOM 3831 N N . LEU A 1 499 ? -32.757 8.749 -18.129 1.00 82.44 499 LEU A N 1
ATOM 3832 C CA . LEU A 1 499 ? -33.610 8.104 -17.140 1.00 82.44 499 LEU A CA 1
ATOM 3833 C C . LEU A 1 499 ? -34.945 8.847 -16.976 1.00 82.44 499 LEU A C 1
ATOM 3835 O O . LEU A 1 499 ? -35.977 8.186 -16.930 1.00 82.44 499 LEU A O 1
ATOM 3839 N N . CYS A 1 500 ? -34.940 10.185 -16.963 1.00 81.81 500 CYS A N 1
ATOM 3840 C CA . CYS A 1 500 ? -36.148 11.017 -16.962 1.00 81.81 500 CYS A CA 1
ATOM 3841 C C . CYS A 1 500 ? -37.002 10.771 -18.210 1.00 81.81 500 CYS A C 1
ATOM 3843 O O . CYS A 1 500 ? -38.206 10.588 -18.090 1.00 81.81 500 CYS A O 1
ATOM 3845 N N . ALA A 1 501 ? -36.394 10.677 -19.395 1.00 81.81 501 ALA A N 1
ATOM 3846 C CA . ALA A 1 501 ? -37.109 10.379 -20.637 1.00 81.81 501 ALA A CA 1
ATOM 3847 C C . ALA A 1 501 ? -37.745 8.979 -20.632 1.00 81.81 501 ALA A C 1
ATOM 3849 O O . ALA A 1 501 ? -38.811 8.774 -21.204 1.00 81.81 501 ALA A O 1
ATOM 3850 N N . ARG A 1 502 ? -37.119 8.010 -19.950 1.00 80.00 502 ARG A N 1
ATOM 3851 C CA . ARG A 1 502 ? -37.683 6.665 -19.735 1.00 80.00 502 ARG A CA 1
ATOM 3852 C C . ARG A 1 502 ? -38.730 6.618 -18.619 1.00 80.00 502 ARG A C 1
ATOM 3854 O O . ARG A 1 502 ? -39.457 5.633 -18.529 1.00 80.00 502 ARG A O 1
ATOM 3861 N N . ARG A 1 503 ? -38.765 7.627 -17.744 1.00 81.94 503 ARG A N 1
ATOM 3862 C CA . ARG A 1 503 ? -39.647 7.717 -16.570 1.00 81.94 503 ARG A CA 1
ATOM 3863 C C . ARG A 1 503 ? -40.220 9.134 -16.407 1.00 81.94 503 ARG A C 1
ATOM 3865 O O . ARG A 1 503 ? -39.972 9.769 -15.381 1.00 81.94 503 ARG A O 1
ATOM 3872 N N . PRO A 1 504 ? -40.998 9.642 -17.380 1.00 78.50 504 PRO A N 1
ATOM 3873 C CA . PRO A 1 504 ? -41.517 11.012 -17.339 1.00 78.50 504 PRO A CA 1
ATOM 3874 C C . PRO A 1 504 ? -42.494 11.264 -16.179 1.00 78.50 504 PRO A C 1
ATOM 3876 O O . PRO A 1 504 ? -42.726 12.405 -15.805 1.00 78.50 504 PRO A O 1
ATOM 3879 N N . TRP A 1 505 ? -43.042 10.208 -15.575 1.00 79.44 505 TRP A N 1
ATOM 3880 C CA . TRP A 1 505 ? -43.942 10.285 -14.420 1.00 79.44 505 TRP A CA 1
ATOM 3881 C C . TRP A 1 505 ? -43.221 10.409 -13.060 1.00 79.44 505 TRP A C 1
ATOM 3883 O O . TRP A 1 505 ? -43.874 10.634 -12.044 1.00 79.44 505 TRP A O 1
ATOM 3893 N N . ASP A 1 506 ? -41.892 10.257 -12.998 1.00 84.12 506 ASP A N 1
ATOM 3894 C CA . ASP A 1 506 ? -41.116 10.303 -11.747 1.00 84.12 506 ASP A CA 1
ATOM 3895 C C . ASP A 1 506 ? -40.760 11.758 -11.374 1.00 84.12 506 ASP A C 1
ATOM 3897 O O . ASP A 1 506 ? -39.665 12.265 -11.638 1.00 84.12 506 ASP A O 1
ATOM 3901 N N . SER A 1 507 ? -41.717 12.473 -10.770 1.00 80.81 507 SER A N 1
ATOM 3902 C CA . SER A 1 507 ? -41.541 13.881 -10.380 1.00 80.81 507 SER A CA 1
ATOM 3903 C C . SER A 1 507 ? -40.360 14.131 -9.419 1.00 80.81 507 SER A C 1
ATOM 3905 O O . SER A 1 507 ? -39.681 15.152 -9.572 1.00 80.81 507 SER A O 1
ATOM 3907 N N . PRO A 1 508 ? -40.060 13.257 -8.431 1.00 84.94 508 PRO A N 1
ATOM 3908 C CA . PRO A 1 508 ? -38.842 13.369 -7.625 1.00 84.94 508 PRO A CA 1
ATOM 3909 C C . PRO A 1 508 ? -37.555 13.312 -8.457 1.00 84.94 508 PRO A C 1
ATOM 3911 O O . PRO A 1 508 ? -36.659 14.140 -8.256 1.00 84.94 508 PRO A O 1
ATOM 3914 N N . LEU A 1 509 ? -37.470 12.390 -9.420 1.00 81.88 509 LEU A N 1
ATOM 3915 C CA . LEU A 1 509 ? -36.336 12.286 -10.338 1.00 81.88 509 LEU A CA 1
ATOM 3916 C C . LEU A 1 509 ? -36.194 13.541 -11.213 1.00 81.88 509 LEU A C 1
ATOM 3918 O O . LEU A 1 509 ? -35.077 14.044 -11.374 1.00 81.88 509 LEU A O 1
ATOM 3922 N N . LEU A 1 510 ? -37.302 14.085 -11.727 1.00 81.12 510 LEU A N 1
ATOM 3923 C CA . LEU A 1 510 ? -37.307 15.321 -12.517 1.00 81.12 510 LEU A CA 1
ATOM 3924 C C . LEU A 1 510 ? -36.783 16.517 -11.708 1.00 81.12 510 LEU A C 1
ATOM 3926 O O . LEU A 1 510 ? -35.891 17.231 -12.173 1.00 81.12 510 LEU A O 1
ATOM 3930 N N . ARG A 1 511 ? -37.234 16.689 -10.456 1.00 82.75 511 ARG A N 1
ATOM 3931 C CA . ARG A 1 511 ? -36.741 17.750 -9.553 1.00 82.75 511 ARG A CA 1
ATOM 3932 C C . ARG A 1 511 ? -35.254 17.597 -9.228 1.00 82.75 511 ARG A C 1
ATOM 3934 O O . ARG A 1 511 ? -34.492 18.563 -9.320 1.00 82.75 511 ARG A O 1
ATOM 3941 N N . ALA A 1 512 ? -34.815 16.384 -8.889 1.00 82.62 512 ALA A N 1
ATOM 3942 C CA . ALA A 1 512 ? -33.411 16.103 -8.585 1.00 82.62 512 ALA A CA 1
ATOM 3943 C C . ALA A 1 512 ? -32.495 16.317 -9.804 1.00 82.62 512 ALA A C 1
ATOM 3945 O O . ALA A 1 512 ? -31.342 16.741 -9.662 1.00 82.62 512 ALA A O 1
ATOM 3946 N N . THR A 1 513 ? -33.005 16.037 -11.004 1.00 86.94 513 THR A N 1
ATOM 3947 C CA . THR A 1 513 ? -32.300 16.267 -12.270 1.00 86.94 513 THR A CA 1
ATOM 3948 C C . THR A 1 513 ? -32.248 17.755 -12.612 1.00 86.94 513 THR A C 1
ATOM 3950 O O . THR A 1 513 ? -31.181 18.233 -12.990 1.00 86.94 513 THR A O 1
ATOM 3953 N N . GLY A 1 514 ? -33.308 18.523 -12.337 1.00 85.62 514 GLY A N 1
ATOM 3954 C CA . GLY A 1 514 ? -33.314 19.986 -12.464 1.00 85.62 514 GLY A CA 1
ATOM 3955 C C . GLY A 1 514 ? -32.272 20.676 -11.577 1.00 85.62 514 GLY A C 1
ATOM 3956 O O . GLY A 1 514 ? -31.481 21.492 -12.057 1.00 85.62 514 GLY A O 1
ATOM 3957 N N . ALA A 1 515 ? -32.169 20.281 -10.303 1.00 84.44 515 ALA A N 1
ATOM 3958 C CA . ALA A 1 515 ? -31.130 20.791 -9.399 1.00 84.44 515 ALA A CA 1
ATOM 3959 C C . ALA A 1 51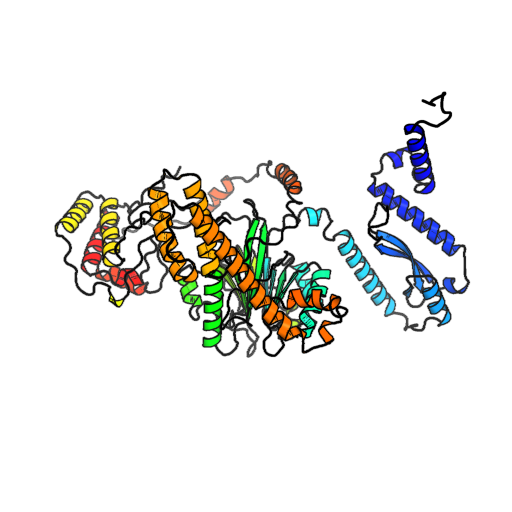5 ? -29.707 20.441 -9.881 1.00 84.44 515 ALA A C 1
ATOM 3961 O O . ALA A 1 515 ? -28.754 21.207 -9.720 1.00 84.44 515 ALA A O 1
ATOM 3962 N N . MET A 1 516 ? -29.543 19.272 -10.502 1.00 87.44 516 MET A N 1
ATOM 3963 C CA . MET A 1 516 ? -28.273 18.861 -11.092 1.00 87.44 516 MET A CA 1
ATOM 3964 C C . MET A 1 516 ? -27.949 19.620 -12.386 1.00 87.44 516 MET A C 1
ATOM 3966 O O . MET A 1 516 ? -26.779 19.935 -12.610 1.00 87.44 516 MET A O 1
ATOM 3970 N N . ALA A 1 517 ? -28.951 19.965 -13.198 1.00 87.94 517 ALA A N 1
ATOM 3971 C CA . ALA A 1 517 ? -28.781 20.806 -14.380 1.00 87.94 517 ALA A CA 1
ATOM 3972 C C . ALA A 1 517 ? -28.259 22.201 -13.996 1.00 87.94 517 ALA A C 1
ATOM 3974 O O . ALA A 1 517 ? -27.306 22.685 -14.604 1.00 87.94 517 ALA A O 1
ATOM 3975 N N . ALA A 1 518 ? -28.786 22.797 -12.919 1.00 85.12 518 ALA A N 1
ATOM 3976 C CA . ALA A 1 518 ? -28.296 24.072 -12.387 1.00 85.12 518 ALA A CA 1
ATOM 3977 C C . ALA A 1 518 ? -26.816 24.004 -11.957 1.00 85.12 518 ALA A C 1
ATOM 3979 O O . ALA A 1 518 ? -26.011 24.851 -12.343 1.00 85.12 518 ALA A O 1
ATOM 3980 N N . ARG A 1 519 ? -26.420 22.946 -11.232 1.00 83.06 519 ARG A N 1
ATOM 3981 C CA . ARG A 1 519 ? -25.011 22.721 -10.843 1.00 83.06 519 ARG A CA 1
ATOM 3982 C C . ARG A 1 519 ? -24.089 22.447 -12.032 1.00 83.06 519 ARG A C 1
ATOM 3984 O O . ARG A 1 519 ? -22.910 22.782 -11.982 1.00 83.06 519 ARG A O 1
ATOM 3991 N N . THR A 1 520 ? -24.608 21.820 -13.085 1.00 86.94 520 THR A N 1
ATOM 3992 C CA . THR A 1 520 ? -23.850 21.540 -14.313 1.00 86.94 520 THR A CA 1
ATOM 3993 C C . THR A 1 520 ? -23.619 22.821 -15.109 1.00 86.94 520 THR A C 1
ATOM 3995 O O . THR A 1 520 ? -22.506 23.046 -15.575 1.00 86.94 520 THR A O 1
ATOM 3998 N N . ARG A 1 521 ? -24.614 23.716 -15.168 1.00 89.50 521 ARG A N 1
ATOM 3999 C CA . ARG A 1 521 ? -24.504 25.033 -15.815 1.00 89.50 521 ARG A CA 1
ATOM 4000 C C . ARG A 1 521 ? -23.417 25.911 -15.202 1.00 89.50 521 ARG A C 1
ATOM 4002 O O . ARG A 1 521 ? -22.704 26.581 -15.933 1.00 89.50 521 ARG A O 1
ATOM 4009 N N . ALA A 1 522 ? -23.232 25.857 -13.883 1.00 84.00 522 ALA A N 1
ATOM 4010 C CA . ALA A 1 522 ? -22.142 26.577 -13.219 1.00 84.00 522 ALA A CA 1
ATOM 4011 C C . ALA A 1 522 ? -20.742 26.149 -13.713 1.00 84.00 522 ALA A C 1
ATOM 4013 O O . ALA A 1 522 ? -19.791 26.912 -13.599 1.00 84.00 522 ALA A O 1
ATOM 4014 N N . LYS A 1 523 ? -20.611 24.932 -14.263 1.00 83.62 523 LYS A N 1
ATOM 4015 C CA . LYS A 1 523 ? -19.354 24.381 -14.798 1.00 83.62 523 LYS A CA 1
ATOM 4016 C C . LYS A 1 523 ? -19.263 24.453 -16.321 1.00 83.62 523 LYS A C 1
ATOM 4018 O O . LYS A 1 523 ? -18.163 24.465 -16.856 1.00 83.62 523 LYS A O 1
ATOM 4023 N N . VAL A 1 524 ? -20.406 24.464 -17.003 1.00 88.56 524 VAL A N 1
ATOM 4024 C CA . VAL A 1 524 ? -20.526 24.628 -18.455 1.00 88.56 524 VAL A CA 1
ATOM 4025 C C . VAL A 1 524 ? -21.597 25.687 -18.722 1.00 88.56 524 VAL A C 1
ATOM 4027 O O . VAL A 1 524 ? -22.768 25.338 -18.892 1.00 88.56 524 VAL A O 1
ATOM 4030 N N . PRO A 1 525 ? -21.228 26.982 -18.747 1.00 86.25 525 PRO A N 1
ATOM 4031 C CA . PRO A 1 525 ? -22.185 28.068 -18.970 1.00 86.25 525 PRO A CA 1
ATOM 4032 C C . PRO A 1 525 ? -22.969 27.928 -20.284 1.00 86.25 525 PRO A C 1
ATOM 4034 O O . PRO A 1 525 ? -24.149 28.271 -20.333 1.00 86.25 525 PRO A O 1
ATOM 4037 N N . ALA A 1 526 ? -22.350 27.323 -21.306 1.00 85.19 526 ALA A N 1
ATOM 4038 C CA . ALA A 1 526 ? -22.957 27.025 -22.606 1.00 85.19 526 ALA A CA 1
ATOM 4039 C C . ALA A 1 526 ? -24.174 26.075 -22.548 1.00 85.19 526 ALA A C 1
ATOM 4041 O O . ALA A 1 526 ? -24.898 25.970 -23.529 1.00 85.19 526 ALA A O 1
ATOM 4042 N N . LEU A 1 527 ? -24.429 25.409 -21.410 1.00 86.00 527 LEU A N 1
ATOM 4043 C CA . LEU A 1 527 ? -25.589 24.532 -21.214 1.00 86.00 527 LEU A CA 1
ATOM 4044 C C . LEU A 1 527 ? -26.939 25.269 -21.228 1.00 86.00 527 LEU A C 1
ATOM 4046 O O . LEU A 1 527 ? -27.961 24.656 -21.522 1.00 86.00 527 LEU A O 1
ATOM 4050 N N . GLY A 1 528 ? -26.970 26.554 -20.863 1.00 84.31 528 GLY A N 1
ATOM 4051 C CA . GLY A 1 528 ? -28.219 27.321 -20.814 1.00 84.31 528 GLY A CA 1
ATOM 4052 C C . GLY A 1 528 ? -29.289 26.732 -19.878 1.00 84.31 528 GLY A C 1
ATOM 4053 O O . GLY A 1 528 ? -29.030 25.831 -19.064 1.00 84.31 528 GLY A O 1
ATOM 4054 N N . PHE A 1 529 ? -30.507 27.285 -19.925 1.00 85.81 529 PHE A N 1
ATOM 4055 C CA . PHE A 1 529 ? -31.629 26.756 -19.145 1.00 85.81 529 PHE A CA 1
ATOM 4056 C C . PHE A 1 529 ? -32.199 25.486 -19.776 1.00 85.81 529 PHE A C 1
ATOM 4058 O O . PHE A 1 529 ? -32.571 25.492 -20.941 1.00 85.81 529 PHE A O 1
ATOM 4065 N N . VAL A 1 530 ? -32.285 24.405 -18.995 1.00 83.12 530 VAL A N 1
ATOM 4066 C CA . VAL A 1 530 ? -32.706 23.087 -19.484 1.00 83.12 530 VAL A CA 1
ATOM 4067 C C . VAL A 1 530 ? -33.962 22.644 -18.749 1.00 83.12 530 VAL A C 1
ATOM 4069 O O . VAL A 1 530 ? -33.953 22.502 -17.523 1.00 83.12 530 VAL A O 1
ATOM 4072 N N . ARG A 1 531 ? -35.032 22.385 -19.503 1.00 84.31 531 ARG A N 1
ATOM 4073 C CA . ARG A 1 531 ? -36.251 21.752 -18.989 1.00 84.31 531 ARG A CA 1
ATOM 4074 C C . ARG A 1 531 ? -36.065 20.237 -19.057 1.00 84.31 531 ARG A C 1
ATOM 4076 O O . ARG A 1 531 ? -35.912 19.686 -20.134 1.00 84.31 531 ARG A O 1
ATOM 4083 N N . CYS A 1 532 ? -36.044 19.562 -17.907 1.00 81.44 532 CYS A N 1
ATOM 4084 C CA . CYS A 1 532 ? -35.695 18.132 -17.827 1.00 81.44 532 CYS A CA 1
ATOM 4085 C C . CYS A 1 532 ? -36.737 17.189 -18.456 1.00 81.44 532 CYS A C 1
ATOM 4087 O O . CYS A 1 532 ? -36.441 16.017 -18.665 1.00 81.44 532 CYS A O 1
ATOM 4089 N N . GLU A 1 533 ? -37.936 17.703 -18.719 1.00 77.75 533 GLU A N 1
ATOM 4090 C CA . GLU A 1 533 ? -39.051 17.005 -19.370 1.00 77.75 533 GLU A CA 1
ATOM 4091 C C . GLU A 1 533 ? -38.993 17.120 -20.898 1.00 77.75 533 GLU A C 1
ATOM 4093 O O . GLU A 1 533 ? -39.665 16.370 -21.598 1.00 77.75 533 GLU A O 1
ATOM 4098 N N . ASP A 1 534 ? -38.203 18.061 -21.417 1.00 81.88 534 ASP A N 1
ATOM 4099 C CA . ASP A 1 534 ? -38.116 18.343 -22.842 1.00 81.88 534 ASP A CA 1
ATOM 4100 C C . ASP A 1 534 ? -37.142 17.361 -23.518 1.00 81.88 534 ASP A C 1
ATOM 4102 O O . ASP A 1 534 ? -35.957 17.343 -23.170 1.00 81.88 534 ASP A O 1
ATOM 4106 N N . PRO A 1 535 ? -37.576 16.559 -24.505 1.00 77.50 535 PRO A N 1
ATOM 4107 C CA . PRO A 1 535 ? -36.682 15.690 -25.267 1.00 77.50 535 PRO A CA 1
ATOM 4108 C C . PRO A 1 535 ? -35.540 16.453 -25.957 1.00 77.50 535 PRO A C 1
ATOM 4110 O O . PRO A 1 535 ? -34.452 15.902 -26.130 1.00 77.50 535 PRO A O 1
ATOM 4113 N N . ALA A 1 536 ? -35.737 17.735 -26.290 1.00 81.69 536 ALA A N 1
ATOM 4114 C CA . ALA A 1 536 ? -34.697 18.576 -26.876 1.00 81.69 536 ALA A CA 1
ATOM 4115 C C . ALA A 1 536 ? -33.525 18.825 -25.908 1.00 81.69 536 ALA A C 1
ATOM 4117 O O . ALA A 1 536 ? -32.391 19.020 -26.352 1.00 81.69 536 ALA A O 1
ATOM 4118 N N . ALA A 1 537 ? -33.755 18.733 -24.591 1.00 84.06 537 ALA A N 1
ATOM 4119 C CA . ALA A 1 537 ? -32.710 18.828 -23.574 1.00 84.06 537 ALA A CA 1
ATOM 4120 C C . ALA A 1 537 ? -31.646 17.737 -23.723 1.00 84.06 537 ALA A C 1
ATOM 4122 O O . ALA A 1 537 ? -30.458 17.997 -23.530 1.00 84.06 537 ALA A O 1
ATOM 4123 N N . LEU A 1 538 ? -32.063 16.516 -24.071 1.00 83.19 538 LEU A N 1
ATOM 4124 C CA . LEU A 1 538 ? -31.154 15.392 -24.279 1.00 83.19 538 LEU A CA 1
ATOM 4125 C C . LEU A 1 538 ? -30.247 15.636 -25.475 1.00 83.19 538 LEU A C 1
ATOM 4127 O O . LEU A 1 538 ? -29.029 15.539 -25.340 1.00 83.19 538 LEU A O 1
ATOM 4131 N N . CYS A 1 539 ? -30.835 16.017 -26.609 1.00 84.81 539 CYS A N 1
ATOM 4132 C CA . CYS A 1 539 ? -30.087 16.329 -27.822 1.00 84.81 539 CYS A CA 1
ATOM 4133 C C . CYS A 1 539 ? -29.130 17.506 -27.603 1.00 84.81 539 CYS A C 1
ATOM 4135 O O . CYS A 1 539 ? -27.982 17.445 -28.034 1.00 84.81 539 CYS A O 1
ATOM 4137 N N . HIS A 1 540 ? -29.561 18.541 -26.879 1.00 86.88 540 HIS A N 1
ATOM 4138 C CA . HIS A 1 540 ? -28.725 19.695 -26.566 1.00 86.88 540 HIS A CA 1
ATOM 4139 C C . HIS A 1 540 ? -27.537 19.332 -25.658 1.00 86.88 540 HIS A C 1
ATOM 4141 O O . HIS A 1 540 ? -26.397 19.685 -25.960 1.00 86.88 540 HIS A O 1
ATOM 4147 N N . VAL A 1 541 ? -27.764 18.560 -24.587 1.00 88.12 541 VAL A N 1
ATOM 4148 C CA . VAL A 1 541 ? -26.685 18.079 -23.704 1.00 88.12 541 VAL A CA 1
ATOM 4149 C C . VAL A 1 541 ? -25.741 17.135 -24.447 1.00 88.12 541 VAL A C 1
ATOM 4151 O O . VAL A 1 541 ? -24.530 17.226 -24.270 1.00 88.12 541 VAL A O 1
ATOM 4154 N N . GLN A 1 542 ? -26.267 16.247 -25.291 1.00 89.12 542 GLN A N 1
ATOM 4155 C CA . GLN A 1 542 ? -25.461 15.336 -26.101 1.00 89.12 542 GLN A CA 1
ATOM 4156 C C . GLN A 1 542 ? -24.604 16.093 -27.122 1.00 89.12 542 GLN A C 1
ATOM 4158 O O . GLN A 1 542 ? -23.435 15.758 -27.302 1.00 89.12 542 GLN A O 1
ATOM 4163 N N . HIS A 1 543 ? -25.154 17.141 -27.738 1.00 87.56 543 HIS A N 1
ATOM 4164 C CA . HIS A 1 543 ? -24.409 18.022 -28.628 1.00 87.56 543 HIS A CA 1
ATOM 4165 C C . HIS A 1 543 ? -23.287 18.745 -27.878 1.00 87.56 543 HIS A C 1
ATOM 4167 O O . HIS A 1 543 ? -22.150 18.704 -28.318 1.00 87.56 543 HIS A O 1
ATOM 4173 N N . LEU A 1 544 ? -23.558 19.303 -26.695 1.00 87.69 544 LEU A N 1
ATOM 4174 C CA . LEU A 1 544 ? -22.530 19.945 -25.868 1.00 87.69 544 LEU A CA 1
ATOM 4175 C C . LEU A 1 544 ? -21.447 18.976 -25.382 1.00 87.69 544 LEU A C 1
ATOM 4177 O O . LEU A 1 544 ? -20.290 19.371 -25.270 1.00 87.69 544 LEU A O 1
ATOM 4181 N N . ILE A 1 545 ? -21.802 17.716 -25.105 1.00 86.88 545 ILE A N 1
ATOM 4182 C CA . ILE A 1 545 ? -20.827 16.653 -24.823 1.00 86.88 545 ILE A CA 1
ATOM 4183 C C . ILE A 1 545 ? -19.928 16.446 -26.039 1.00 86.88 545 ILE A C 1
ATOM 4185 O O . ILE A 1 545 ? -18.714 16.444 -25.877 1.00 86.88 545 ILE A O 1
ATOM 4189 N N . ALA A 1 546 ? -20.504 16.311 -27.235 1.00 84.69 546 ALA A N 1
ATOM 4190 C CA . ALA A 1 546 ? -19.738 16.113 -28.461 1.00 84.69 546 ALA A CA 1
ATOM 4191 C C . ALA A 1 546 ? -18.849 17.324 -28.789 1.00 84.69 546 ALA A C 1
ATOM 4193 O O . ALA A 1 546 ? -17.687 17.140 -29.132 1.00 84.69 546 ALA A O 1
ATOM 4194 N N . THR A 1 547 ? -19.358 18.547 -28.623 1.00 83.19 547 THR A N 1
ATOM 4195 C CA . THR A 1 547 ? -18.609 19.789 -28.854 1.00 83.19 547 THR A CA 1
ATOM 4196 C C . THR A 1 547 ? -17.453 19.928 -27.873 1.00 83.19 547 THR A C 1
ATOM 4198 O O . THR A 1 547 ? -16.329 20.114 -28.306 1.00 83.19 547 THR A O 1
ATOM 4201 N N . LEU A 1 548 ? -17.675 19.741 -26.567 1.00 80.25 548 LEU A N 1
ATOM 4202 C CA . LEU A 1 548 ? -16.583 19.794 -25.586 1.00 80.25 548 LEU A CA 1
ATOM 4203 C C . LEU A 1 548 ? -15.584 18.645 -25.753 1.00 80.25 548 LEU A C 1
ATOM 4205 O O . LEU A 1 548 ? -14.403 18.824 -25.475 1.00 80.25 548 LEU A O 1
ATOM 4209 N N . GLU A 1 549 ? -16.028 17.472 -26.206 1.00 80.75 549 GLU A N 1
ATOM 4210 C CA . GLU A 1 549 ? -15.122 16.375 -26.554 1.00 80.75 549 GLU A CA 1
ATOM 4211 C C . GLU A 1 549 ? -14.269 16.694 -27.775 1.00 80.75 549 GLU A C 1
ATOM 4213 O O . GLU A 1 549 ? -13.079 16.379 -27.772 1.00 80.75 549 GLU A O 1
ATOM 4218 N N . GLU A 1 550 ? -14.851 17.322 -28.795 1.00 78.25 550 GLU A N 1
ATOM 4219 C CA . GLU A 1 550 ? -14.124 17.723 -29.992 1.00 78.25 550 GLU A CA 1
ATOM 4220 C C . GLU A 1 550 ? -13.218 18.927 -29.721 1.00 78.25 550 GLU A C 1
ATOM 4222 O O . GLU A 1 550 ? -12.086 18.910 -30.178 1.00 78.25 550 GLU A O 1
ATOM 4227 N N . ASP A 1 551 ? -13.630 19.898 -28.906 1.00 74.12 551 ASP A N 1
ATOM 4228 C CA . ASP A 1 551 ? -12.813 21.045 -28.500 1.00 74.12 551 ASP A CA 1
ATOM 4229 C C . ASP A 1 551 ? -11.632 20.607 -27.624 1.00 74.12 551 ASP A C 1
ATOM 4231 O O . ASP A 1 551 ? -10.494 21.003 -27.872 1.00 74.12 551 ASP A O 1
ATOM 4235 N N . GLU A 1 552 ? -11.855 19.733 -26.631 1.00 72.69 552 GLU A N 1
ATOM 4236 C CA . GLU A 1 552 ? -10.770 19.161 -25.821 1.00 72.69 552 GLU A CA 1
ATOM 4237 C C . GLU A 1 552 ? -9.801 18.359 -26.700 1.00 72.69 552 GLU A C 1
ATOM 4239 O O . GLU A 1 552 ? -8.584 18.452 -26.528 1.00 72.69 552 GLU A O 1
ATOM 4244 N N . LYS A 1 553 ? -10.323 17.611 -27.681 1.00 68.38 553 LYS A N 1
ATOM 4245 C CA . LYS A 1 553 ? -9.531 16.849 -28.653 1.00 68.38 553 LYS A CA 1
ATOM 4246 C C . LYS A 1 553 ? -8.768 17.760 -29.611 1.00 68.38 553 LYS A C 1
ATOM 4248 O O . LYS A 1 553 ? -7.593 17.505 -29.861 1.00 68.38 553 LYS A O 1
ATOM 4253 N N . GLN A 1 554 ? -9.388 18.822 -30.106 1.00 64.69 554 GLN A N 1
ATOM 4254 C CA . GLN A 1 554 ? -8.825 19.756 -31.070 1.00 64.69 554 GLN A CA 1
ATOM 4255 C C . GLN A 1 554 ? -7.759 20.638 -30.422 1.00 64.69 554 GLN A C 1
ATOM 4257 O O . GLN A 1 554 ? -6.681 20.785 -30.984 1.00 64.69 554 GLN A O 1
ATOM 4262 N N . LEU A 1 555 ? -7.975 21.107 -29.193 1.00 62.81 555 LEU A N 1
ATOM 4263 C CA . LEU A 1 555 ? -6.986 21.854 -28.414 1.00 62.81 555 LEU A CA 1
ATOM 4264 C C . LEU A 1 555 ? -5.763 20.982 -28.082 1.00 62.81 555 LEU A C 1
ATOM 4266 O O . LEU A 1 555 ? -4.618 21.440 -28.114 1.00 62.81 555 LEU A O 1
ATOM 4270 N N . HIS A 1 556 ? -5.983 19.685 -27.847 1.00 49.38 556 HIS A N 1
ATOM 4271 C CA . HIS A 1 556 ? -4.912 18.698 -27.715 1.00 49.38 556 HIS A CA 1
ATOM 4272 C C . HIS A 1 556 ? -4.168 18.473 -29.040 1.00 49.38 556 HIS A C 1
ATOM 4274 O O . HIS A 1 556 ? -2.941 18.364 -29.063 1.00 49.38 556 HIS A O 1
ATOM 4280 N N . LEU A 1 557 ? -4.903 18.432 -30.151 1.00 54.16 557 LEU A N 1
ATOM 4281 C CA . LEU A 1 557 ? -4.398 18.191 -31.500 1.00 54.16 557 LEU A CA 1
ATOM 4282 C C . LEU A 1 557 ? -3.651 19.410 -32.069 1.00 54.16 557 LEU A C 1
ATOM 4284 O O . LEU A 1 557 ? -2.663 19.240 -32.775 1.00 54.16 557 LEU A O 1
ATOM 4288 N N . GLU A 1 558 ? -4.053 20.628 -31.719 1.00 57.50 558 GLU A N 1
ATOM 4289 C CA . GLU A 1 558 ? -3.398 21.895 -32.066 1.00 57.50 558 GLU A CA 1
ATOM 4290 C C . GLU A 1 558 ? -2.116 22.099 -31.259 1.00 57.50 558 GLU A C 1
ATOM 4292 O O . GLU A 1 558 ? -1.066 22.395 -31.832 1.00 57.50 558 GLU A O 1
ATOM 4297 N N . LYS A 1 559 ? -2.152 21.798 -29.956 1.00 49.94 559 LYS A N 1
ATOM 4298 C CA . LYS A 1 559 ? -0.956 21.735 -29.101 1.00 49.94 559 LYS A CA 1
ATOM 4299 C C . LYS A 1 559 ? 0.033 20.668 -29.582 1.00 49.94 559 LYS A C 1
ATOM 4301 O O . LYS A 1 559 ? 1.245 20.842 -29.497 1.00 49.94 559 LYS A O 1
ATOM 4306 N N . TRP A 1 560 ? -0.473 19.570 -30.135 1.00 45.50 560 TRP A N 1
ATOM 4307 C CA . TRP A 1 560 ? 0.329 18.505 -30.734 1.00 45.50 560 TRP A CA 1
ATOM 4308 C C . TRP A 1 560 ? 0.905 18.883 -32.113 1.00 45.50 560 TRP A C 1
ATOM 4310 O O . TRP A 1 560 ? 2.072 18.575 -32.383 1.00 45.50 560 TRP A O 1
ATOM 4320 N N . LYS A 1 561 ? 0.128 19.585 -32.953 1.00 48.31 561 LYS A N 1
ATOM 4321 C CA . LYS A 1 561 ? 0.517 20.087 -34.285 1.00 48.31 561 LYS A CA 1
ATOM 4322 C C . LYS A 1 561 ? 1.571 21.192 -34.212 1.00 48.31 561 LYS A C 1
ATOM 4324 O O . LYS A 1 561 ? 2.530 21.126 -34.980 1.00 48.31 561 LYS A O 1
ATOM 4329 N N . SER A 1 562 ? 1.462 22.142 -33.276 1.00 51.22 562 SER A N 1
ATOM 4330 C CA . SER A 1 562 ? 2.471 23.206 -33.123 1.00 51.22 562 SER A CA 1
ATOM 4331 C C . SER A 1 562 ? 3.844 22.646 -32.725 1.00 51.22 562 SER A C 1
ATOM 4333 O O . SER A 1 562 ? 4.875 23.113 -33.196 1.00 51.22 562 SER A O 1
ATOM 4335 N N . LEU A 1 563 ? 3.870 21.542 -31.972 1.00 44.00 563 LEU A N 1
ATOM 4336 C CA . LEU A 1 563 ? 5.095 20.818 -31.619 1.00 44.00 563 LEU A CA 1
ATOM 4337 C C . LEU A 1 563 ? 5.675 19.976 -32.778 1.00 44.00 563 LEU A C 1
ATOM 4339 O O . LEU A 1 563 ? 6.794 19.479 -32.678 1.00 44.00 563 LEU A O 1
ATOM 4343 N N . LEU A 1 564 ? 4.904 19.717 -33.843 1.00 44.00 564 LEU A N 1
ATOM 4344 C CA . LEU A 1 564 ? 5.262 18.836 -34.971 1.00 44.00 564 LEU A CA 1
ATOM 4345 C C . LEU A 1 564 ? 5.871 19.606 -36.149 1.00 44.00 564 LEU A C 1
ATOM 4347 O O . LEU A 1 564 ? 6.605 19.016 -36.937 1.00 44.00 564 LEU A O 1
ATOM 4351 N N . GLN A 1 565 ? 5.581 20.904 -36.252 1.00 46.31 565 GLN A N 1
ATOM 4352 C CA . GLN A 1 565 ? 6.062 21.781 -37.323 1.00 46.31 565 GLN A CA 1
ATOM 4353 C C . GLN A 1 565 ? 7.522 22.236 -37.138 1.00 46.31 565 GLN A C 1
ATOM 4355 O O . GLN A 1 565 ? 8.142 22.658 -38.108 1.00 46.31 565 GLN A O 1
ATOM 4360 N N . CYS A 1 566 ? 8.093 22.096 -35.936 1.00 47.41 566 CYS A N 1
ATOM 4361 C CA . CYS A 1 566 ? 9.428 22.608 -35.603 1.00 47.41 566 CYS A CA 1
ATOM 4362 C C . CYS A 1 566 ? 10.563 21.565 -35.641 1.00 47.41 566 CYS A C 1
ATOM 4364 O O . CYS A 1 566 ? 11.696 21.928 -35.339 1.00 47.41 566 CYS A O 1
ATOM 4366 N N . ASP A 1 567 ? 10.307 20.285 -35.960 1.00 45.97 567 ASP A N 1
ATOM 4367 C CA . ASP A 1 567 ? 11.362 19.260 -35.856 1.00 45.97 567 ASP A CA 1
ATOM 4368 C C . ASP A 1 567 ? 11.196 18.039 -36.804 1.00 45.97 567 ASP A C 1
ATOM 4370 O O . ASP A 1 567 ? 10.392 17.131 -36.539 1.00 45.97 567 ASP A O 1
ATOM 4374 N N . PRO A 1 568 ? 12.013 17.945 -37.877 1.00 45.00 568 PRO A N 1
ATOM 4375 C CA . PRO A 1 568 ? 12.102 16.792 -38.780 1.00 45.00 568 PRO A CA 1
ATOM 4376 C C . PRO A 1 568 ? 12.562 15.477 -38.115 1.00 45.00 568 PRO A C 1
ATOM 4378 O O . PRO A 1 568 ? 12.562 14.431 -38.763 1.00 45.00 568 PRO A O 1
ATOM 4381 N N . ALA A 1 569 ? 12.935 15.455 -36.834 1.00 42.91 569 ALA A N 1
ATOM 4382 C CA . ALA A 1 569 ? 13.273 14.229 -36.105 1.00 42.91 569 ALA A CA 1
ATOM 4383 C C . ALA A 1 569 ? 12.040 13.372 -35.759 1.00 42.91 569 ALA A C 1
ATOM 4385 O O . ALA A 1 569 ? 12.125 12.139 -35.698 1.00 42.91 569 ALA A O 1
ATOM 4386 N N . ARG A 1 570 ? 10.853 13.990 -35.649 1.00 43.50 570 ARG A N 1
ATOM 4387 C CA . ARG A 1 570 ? 9.562 13.279 -35.547 1.00 43.50 570 ARG A CA 1
ATOM 4388 C C . ARG A 1 570 ? 9.272 12.418 -36.775 1.00 43.50 570 ARG A C 1
ATOM 4390 O O . ARG A 1 570 ? 8.573 11.407 -36.670 1.00 43.50 570 ARG A O 1
ATOM 4397 N N . VAL A 1 571 ? 9.867 12.754 -37.923 1.00 44.84 571 VAL A N 1
ATOM 4398 C CA . VAL A 1 571 ? 9.684 12.001 -39.165 1.00 44.84 571 VAL A CA 1
ATOM 4399 C C . VAL A 1 571 ? 10.189 10.578 -39.047 1.00 44.84 571 VAL A C 1
ATOM 4401 O O . VAL A 1 571 ? 9.603 9.695 -39.669 1.00 44.84 571 VAL A O 1
ATOM 4404 N N . ARG A 1 572 ? 11.195 10.263 -38.235 1.00 40.62 572 ARG A N 1
ATOM 4405 C CA . ARG A 1 572 ? 11.691 8.887 -38.256 1.00 40.62 572 ARG A CA 1
ATOM 4406 C C . ARG A 1 572 ? 11.721 8.274 -36.875 1.00 40.62 572 ARG A C 1
ATOM 4408 O O . ARG A 1 572 ? 12.770 7.989 -36.308 1.00 40.62 572 ARG A O 1
ATOM 4415 N N . SER A 1 573 ? 10.508 7.928 -36.420 1.00 38.25 573 SER A N 1
ATOM 4416 C CA . SER A 1 573 ? 9.886 6.569 -36.417 1.00 38.25 573 SER A CA 1
ATOM 4417 C C . SER A 1 573 ? 10.770 5.300 -36.392 1.00 38.25 573 SER A C 1
ATOM 4419 O O . SER A 1 573 ? 10.279 4.194 -36.203 1.00 38.25 573 SER A O 1
ATOM 4421 N N . TYR A 1 574 ? 12.070 5.431 -36.539 1.00 38.62 574 TYR A N 1
ATOM 4422 C CA . TYR A 1 574 ? 13.109 4.431 -36.437 1.00 38.62 574 TYR A CA 1
ATOM 4423 C C . TYR A 1 574 ? 13.740 4.444 -35.029 1.00 38.62 574 TYR A C 1
ATOM 4425 O O . TYR A 1 574 ? 14.076 3.394 -34.489 1.00 38.62 574 TYR A O 1
ATOM 4433 N N . VAL A 1 575 ? 13.735 5.600 -34.352 1.00 42.81 575 VAL A N 1
ATOM 4434 C CA . VAL A 1 575 ? 13.991 5.722 -32.898 1.00 42.81 575 VAL A CA 1
ATOM 4435 C C . VAL A 1 575 ? 12.900 5.031 -32.053 1.00 42.81 575 VAL A C 1
ATOM 4437 O O . VAL A 1 575 ? 13.149 4.528 -30.958 1.00 42.81 575 VAL A O 1
ATOM 4440 N N . LYS A 1 576 ? 11.695 4.924 -32.616 1.00 35.91 576 LYS A N 1
ATOM 4441 C CA . LYS A 1 576 ? 10.443 4.371 -32.065 1.00 35.91 576 LYS A CA 1
ATOM 4442 C C . LYS A 1 576 ? 10.594 3.052 -31.287 1.00 35.91 576 LYS A C 1
ATOM 4444 O O . LYS A 1 576 ? 10.036 2.913 -30.214 1.00 35.91 576 LYS A O 1
ATOM 4449 N N . ARG A 1 577 ? 11.439 2.121 -31.743 1.00 36.81 577 ARG A N 1
ATOM 4450 C CA . ARG A 1 577 ? 11.629 0.801 -31.099 1.00 36.81 577 ARG A CA 1
ATOM 4451 C C . ARG A 1 577 ? 12.484 0.822 -29.825 1.00 36.81 577 ARG A C 1
ATOM 4453 O O . ARG A 1 577 ? 12.424 -0.097 -29.015 1.00 36.81 577 ARG A O 1
ATOM 4460 N N . ARG A 1 578 ? 13.312 1.853 -29.665 1.00 38.47 578 ARG A N 1
ATOM 4461 C CA . ARG A 1 578 ? 14.143 2.100 -28.477 1.00 38.47 578 ARG A CA 1
ATOM 4462 C C . ARG A 1 578 ? 13.432 3.049 -27.503 1.00 38.47 578 ARG A C 1
ATOM 4464 O O . ARG A 1 578 ? 13.667 2.976 -26.301 1.00 38.47 578 ARG A O 1
ATOM 4471 N N . ALA A 1 579 ? 12.517 3.866 -28.022 1.00 38.00 579 ALA A N 1
ATOM 4472 C CA . ALA A 1 579 ? 11.588 4.669 -27.246 1.00 38.00 579 ALA A CA 1
ATOM 4473 C C . ALA A 1 579 ? 10.545 3.813 -26.507 1.00 38.00 579 ALA A C 1
ATOM 4475 O O . ALA A 1 579 ? 10.311 4.113 -25.354 1.00 38.00 579 ALA A O 1
ATOM 4476 N N . ASP A 1 580 ? 10.009 2.714 -27.055 1.00 37.69 580 ASP A N 1
ATOM 4477 C CA . ASP A 1 580 ? 9.005 1.874 -26.354 1.00 37.69 580 ASP A CA 1
ATOM 4478 C C . ASP A 1 580 ? 9.481 1.344 -24.982 1.00 37.69 580 ASP A C 1
ATOM 4480 O O . ASP A 1 580 ? 8.721 1.294 -24.016 1.00 37.69 580 ASP A O 1
ATOM 4484 N N . ALA A 1 581 ? 10.766 0.998 -24.864 1.00 37.91 581 ALA A N 1
ATOM 4485 C CA . ALA A 1 581 ? 11.377 0.574 -23.601 1.00 37.91 581 ALA A CA 1
ATOM 4486 C C . ALA A 1 581 ? 11.732 1.758 -22.676 1.00 37.91 581 ALA A C 1
ATOM 4488 O O . ALA A 1 581 ? 11.777 1.595 -21.459 1.00 37.91 581 ALA A O 1
ATOM 4489 N N . ALA A 1 582 ? 11.962 2.950 -23.236 1.00 40.59 582 ALA A N 1
ATOM 4490 C CA . ALA A 1 582 ? 12.158 4.185 -22.480 1.00 40.59 582 ALA A CA 1
ATOM 4491 C C . ALA A 1 582 ? 10.836 4.843 -22.045 1.00 40.59 582 ALA A C 1
ATOM 4493 O O . ALA A 1 582 ? 10.819 5.453 -20.984 1.00 40.59 582 ALA A O 1
ATOM 4494 N N . LEU A 1 583 ? 9.735 4.658 -22.785 1.00 38.25 583 LEU A N 1
ATOM 4495 C CA . LEU A 1 583 ? 8.396 5.206 -22.541 1.00 38.25 583 LEU A CA 1
ATOM 4496 C C . LEU A 1 583 ? 7.768 4.609 -21.275 1.00 38.25 583 LEU A C 1
ATOM 4498 O O . LEU A 1 583 ? 7.211 5.351 -20.482 1.00 38.25 583 LEU A O 1
ATOM 4502 N N . VAL A 1 584 ? 7.954 3.307 -21.022 1.00 42.91 584 VAL A N 1
ATOM 4503 C CA . VAL A 1 584 ? 7.575 2.659 -19.744 1.00 42.91 584 VAL A CA 1
ATOM 4504 C C . VAL A 1 584 ? 8.343 3.255 -18.560 1.00 42.91 584 VAL A C 1
ATOM 4506 O O . VAL A 1 584 ? 7.832 3.300 -17.451 1.00 42.91 584 VAL A O 1
ATOM 4509 N N . ALA A 1 585 ? 9.562 3.746 -18.789 1.00 40.03 585 ALA A N 1
ATOM 4510 C CA . ALA A 1 585 ? 10.350 4.392 -17.749 1.00 40.03 585 ALA A CA 1
ATOM 4511 C C . ALA A 1 585 ? 10.043 5.903 -17.615 1.00 40.03 585 ALA A C 1
ATOM 4513 O O . ALA A 1 585 ? 10.353 6.494 -16.589 1.00 40.03 585 ALA A O 1
ATOM 4514 N N . GLN A 1 586 ? 9.505 6.567 -18.650 1.00 37.34 586 GLN A N 1
ATOM 4515 C CA . GLN A 1 586 ? 9.280 8.027 -18.736 1.00 37.34 586 GLN A CA 1
ATOM 4516 C C . GLN A 1 586 ? 7.804 8.433 -18.579 1.00 37.34 586 GLN A C 1
ATOM 4518 O O . GLN A 1 586 ? 7.526 9.625 -18.492 1.00 37.34 586 GLN A O 1
ATOM 4523 N N . GLN A 1 587 ? 6.871 7.475 -18.550 1.00 39.25 587 GLN A N 1
ATOM 4524 C CA . GLN A 1 587 ? 5.488 7.708 -18.139 1.00 39.25 587 GLN A CA 1
ATOM 4525 C C . GLN A 1 587 ? 5.484 8.273 -16.717 1.00 39.25 587 GLN A C 1
ATOM 4527 O O . GLN A 1 587 ? 6.080 7.680 -15.817 1.00 39.25 587 GLN A O 1
ATOM 4532 N N . VAL A 1 588 ? 4.826 9.425 -16.524 1.00 44.53 588 VAL A N 1
ATOM 4533 C CA . VAL A 1 588 ? 4.458 9.865 -15.174 1.00 44.53 588 VAL A CA 1
ATOM 4534 C C . VAL A 1 588 ? 3.645 8.713 -14.585 1.00 44.53 588 VAL A C 1
ATOM 4536 O O . VAL A 1 588 ? 2.684 8.294 -15.235 1.00 44.53 588 VAL A O 1
ATOM 4539 N N . PRO A 1 589 ? 4.059 8.145 -13.441 1.00 47.69 589 PRO A N 1
ATOM 4540 C CA . PRO A 1 589 ? 3.322 7.067 -12.805 1.00 47.69 589 PRO A CA 1
ATOM 4541 C C . PRO A 1 589 ? 1.849 7.446 -12.685 1.00 47.69 589 PRO A C 1
ATOM 4543 O O . PRO A 1 589 ? 1.558 8.575 -12.281 1.00 47.69 589 PRO A O 1
ATOM 4546 N N . ASP A 1 590 ? 0.937 6.528 -13.014 1.00 46.19 590 ASP A N 1
ATOM 4547 C CA . ASP A 1 590 ? -0.490 6.759 -12.789 1.00 46.19 590 ASP A CA 1
ATOM 4548 C C . ASP A 1 590 ? -0.667 7.191 -11.322 1.00 46.19 590 ASP A C 1
ATOM 4550 O O . ASP A 1 590 ? -0.089 6.583 -10.410 1.00 46.19 590 ASP A O 1
ATOM 4554 N N . ASN A 1 591 ? -1.433 8.255 -11.071 1.00 47.44 591 ASN A N 1
ATOM 4555 C CA . ASN A 1 591 ? -1.730 8.635 -9.694 1.00 47.44 591 ASN A CA 1
ATOM 4556 C C . ASN A 1 591 ? -2.407 7.435 -9.013 1.00 47.44 591 ASN A C 1
ATOM 4558 O O . ASN A 1 591 ? -3.254 6.778 -9.622 1.00 47.44 591 ASN A O 1
ATOM 4562 N N . ILE A 1 592 ? -2.055 7.123 -7.764 1.00 38.78 592 ILE A N 1
ATOM 4563 C CA . ILE A 1 592 ? -2.648 5.992 -7.036 1.00 38.78 592 ILE A CA 1
ATOM 4564 C C . ILE A 1 592 ? -4.191 6.032 -7.001 1.00 38.78 592 ILE A C 1
ATOM 4566 O O . ILE A 1 592 ? -4.841 4.985 -6.961 1.00 38.78 592 ILE A O 1
ATOM 4570 N N . ALA A 1 593 ? -4.788 7.223 -7.107 1.00 42.91 593 ALA A N 1
ATOM 4571 C CA . ALA A 1 593 ? -6.228 7.425 -7.240 1.00 42.91 593 ALA A CA 1
ATOM 4572 C C . ALA A 1 593 ? -6.831 6.902 -8.569 1.00 42.91 593 ALA A C 1
ATOM 4574 O O . ALA A 1 593 ? -8.045 6.730 -8.651 1.00 42.91 593 ALA A O 1
ATOM 4575 N N . GLN A 1 594 ? -6.010 6.642 -9.597 1.00 38.53 594 GLN A N 1
ATOM 4576 C CA . GLN A 1 594 ? -6.395 6.264 -10.970 1.00 38.53 594 GLN A CA 1
ATOM 4577 C C . GLN A 1 594 ? -6.181 4.769 -11.307 1.00 38.53 594 GLN A C 1
ATOM 4579 O O . GLN A 1 594 ? -6.587 4.317 -12.377 1.00 38.53 594 GLN A O 1
ATOM 4584 N N . VAL A 1 595 ? -5.577 3.959 -10.424 1.00 41.78 595 VAL A N 1
ATOM 4585 C CA . VAL A 1 595 ? -5.246 2.541 -10.698 1.00 41.78 595 VAL A CA 1
ATOM 4586 C C . VAL A 1 595 ? -6.125 1.583 -9.888 1.00 41.78 595 VAL A C 1
ATOM 4588 O O . VAL A 1 595 ? -6.225 1.746 -8.677 1.00 41.78 595 VAL A O 1
ATOM 4591 N N . LYS A 1 596 ? -6.743 0.576 -10.536 1.00 41.62 596 LYS A N 1
ATOM 4592 C CA . LYS A 1 596 ? -7.718 -0.360 -9.924 1.00 41.62 596 LYS A CA 1
ATOM 4593 C C . LYS A 1 596 ? -7.124 -1.669 -9.376 1.00 41.62 596 LYS A C 1
ATOM 4595 O O . LYS A 1 596 ? -7.313 -1.934 -8.190 1.00 41.62 596 LYS A O 1
ATOM 4600 N N . ASP A 1 597 ? -6.373 -2.411 -10.197 1.00 43.69 597 ASP A N 1
ATOM 4601 C CA . ASP A 1 597 ? -5.812 -3.745 -9.900 1.00 43.69 597 ASP A CA 1
ATOM 4602 C C . ASP A 1 597 ? -4.287 -3.801 -10.130 1.00 43.69 597 ASP A C 1
ATOM 4604 O O . ASP A 1 597 ? -3.744 -3.046 -10.944 1.00 43.69 597 ASP A O 1
ATOM 4608 N N . GLY A 1 598 ? -3.600 -4.727 -9.453 1.00 49.34 598 GLY A N 1
ATOM 4609 C CA . GLY A 1 598 ? -2.257 -5.191 -9.806 1.00 49.34 598 GLY A CA 1
ATOM 4610 C C . GLY A 1 598 ? -2.256 -6.178 -10.989 1.00 49.34 598 GLY A C 1
ATOM 4611 O O . GLY A 1 598 ? -3.284 -6.544 -11.561 1.00 49.34 598 GLY A O 1
ATOM 4612 N N . TRP A 1 599 ? -1.068 -6.581 -11.440 1.00 41.38 599 TRP A N 1
ATOM 4613 C CA . TRP A 1 599 ? -0.910 -7.385 -12.659 1.00 41.38 599 TRP A CA 1
ATOM 4614 C C . TRP A 1 599 ? -0.992 -8.902 -12.331 1.00 41.38 599 TRP A C 1
ATOM 4616 O O . TRP A 1 599 ? -0.204 -9.393 -11.528 1.00 41.38 599 TRP A O 1
ATOM 4626 N N . ARG A 1 600 ? -1.953 -9.656 -12.923 1.00 46.88 600 ARG A N 1
ATOM 4627 C CA . ARG A 1 600 ? -2.357 -11.043 -12.533 1.00 46.88 600 ARG A CA 1
ATOM 4628 C C . ARG A 1 600 ? -2.027 -12.151 -13.562 1.00 46.88 600 ARG A C 1
ATOM 4630 O O . ARG A 1 600 ? -2.821 -12.391 -14.470 1.00 46.88 600 ARG A O 1
ATOM 4637 N N . PRO A 1 601 ? -0.936 -12.920 -13.400 1.00 45.94 601 PRO A N 1
ATOM 4638 C CA . PRO A 1 601 ? -0.649 -14.085 -14.251 1.00 45.94 601 PRO A CA 1
ATOM 4639 C C . PRO A 1 601 ? -1.401 -15.379 -13.895 1.00 45.94 601 PRO A C 1
ATOM 4641 O O . PRO A 1 601 ? -1.310 -16.339 -14.654 1.00 45.94 601 PRO A O 1
ATOM 4644 N N . ALA A 1 602 ? -2.080 -15.470 -12.743 1.00 39.81 602 ALA A N 1
ATOM 4645 C CA . ALA A 1 602 ? -2.450 -16.775 -12.192 1.00 39.81 602 ALA A CA 1
ATOM 4646 C C . ALA A 1 602 ? -3.727 -16.803 -11.304 1.00 39.81 602 ALA A C 1
ATOM 4648 O O . ALA A 1 602 ? -3.645 -17.155 -10.135 1.00 39.81 602 ALA A O 1
ATOM 4649 N N . ILE A 1 603 ? -4.882 -16.323 -11.774 1.00 47.47 603 ILE A N 1
ATOM 4650 C CA . ILE A 1 603 ? -6.025 -17.175 -12.198 1.00 47.47 603 ILE A CA 1
ATOM 4651 C C . ILE A 1 603 ? -5.604 -18.551 -12.758 1.00 47.47 603 ILE A C 1
ATOM 4653 O O . ILE A 1 603 ? -6.090 -19.578 -12.317 1.00 47.47 603 ILE A O 1
ATOM 4657 N N . ALA A 1 604 ? -4.542 -18.614 -13.555 1.00 43.00 604 ALA A N 1
ATOM 4658 C CA . ALA A 1 604 ? -3.800 -19.827 -13.938 1.00 43.00 604 ALA A CA 1
ATOM 4659 C C . ALA A 1 604 ? -3.207 -20.709 -12.798 1.00 43.00 604 ALA A C 1
ATOM 4661 O O . ALA A 1 604 ? -2.415 -21.602 -13.078 1.00 43.00 604 ALA A O 1
ATOM 4662 N N . VAL A 1 605 ? -3.525 -20.461 -11.522 1.00 38.62 605 VAL A N 1
ATOM 4663 C CA . VAL A 1 605 ? -3.091 -21.268 -10.357 1.00 38.62 605 VAL A CA 1
ATOM 4664 C C . VAL A 1 605 ? -4.273 -21.710 -9.478 1.00 38.62 605 VAL A C 1
ATOM 4666 O O . VAL A 1 605 ? -4.081 -22.481 -8.543 1.00 38.62 605 VAL A O 1
ATOM 4669 N N . GLU A 1 606 ? -5.513 -21.356 -9.837 1.00 43.31 606 GLU A N 1
ATOM 4670 C CA . GLU A 1 606 ? -6.735 -22.037 -9.361 1.00 43.31 606 GLU A CA 1
ATOM 4671 C C . GLU A 1 606 ? -6.591 -23.580 -9.351 1.00 43.31 606 GLU A C 1
ATOM 4673 O O . GLU A 1 606 ? -7.131 -24.262 -8.491 1.00 43.31 606 GLU A O 1
ATOM 4678 N N . GLU A 1 607 ? -5.761 -24.143 -10.228 1.00 42.62 607 GLU A N 1
ATOM 4679 C CA . GLU A 1 607 ? -5.435 -25.572 -10.341 1.00 42.62 607 GLU A CA 1
ATOM 4680 C C . GLU A 1 607 ? -4.618 -26.160 -9.166 1.00 42.62 607 GLU A C 1
ATOM 4682 O O . GLU A 1 607 ? -4.556 -27.376 -8.977 1.00 42.62 607 GLU A O 1
ATOM 4687 N N . GLN A 1 608 ? -3.972 -25.317 -8.364 1.00 39.22 608 GLN A N 1
ATOM 4688 C CA . GLN A 1 608 ? -3.113 -25.707 -7.245 1.00 39.22 608 GLN A CA 1
ATOM 4689 C C . GLN A 1 608 ? -3.893 -25.869 -5.925 1.00 39.22 608 GLN A C 1
ATOM 4691 O O . GLN A 1 608 ? -3.418 -26.537 -5.003 1.00 39.22 608 GLN A O 1
ATOM 4696 N N . ALA A 1 609 ? -5.117 -25.324 -5.886 1.00 40.19 609 ALA A N 1
ATOM 4697 C CA . ALA A 1 609 ? -6.109 -25.471 -4.825 1.00 40.19 609 ALA A CA 1
ATOM 4698 C C . ALA A 1 609 ? -6.470 -26.938 -4.506 1.00 40.19 609 ALA A C 1
ATOM 4700 O O . ALA A 1 609 ? -6.894 -27.232 -3.399 1.00 40.19 609 ALA A O 1
ATOM 4701 N N . ALA A 1 610 ? -6.267 -27.889 -5.419 1.00 46.41 610 ALA A N 1
ATOM 4702 C CA . ALA A 1 610 ? -6.745 -29.263 -5.236 1.00 46.41 610 ALA A CA 1
ATOM 4703 C C . ALA A 1 610 ? -5.852 -30.174 -4.360 1.00 46.41 610 ALA A C 1
ATOM 4705 O O . ALA A 1 610 ? -6.296 -31.238 -3.944 1.00 46.41 610 ALA A O 1
ATOM 4706 N N . ARG A 1 611 ? -4.586 -29.810 -4.090 1.00 41.47 611 ARG A N 1
ATOM 4707 C CA . ARG A 1 611 ? -3.619 -30.697 -3.393 1.00 41.47 611 ARG A CA 1
ATOM 4708 C C . ARG A 1 611 ? -3.456 -30.434 -1.898 1.00 41.47 611 ARG A C 1
ATOM 4710 O O . ARG A 1 611 ? -3.069 -31.338 -1.167 1.00 41.47 611 ARG A O 1
ATOM 4717 N N . TRP A 1 612 ? -3.748 -29.223 -1.432 1.00 37.97 612 TRP A N 1
ATOM 4718 C CA . TRP A 1 612 ? -3.696 -28.894 0.000 1.00 37.97 612 TRP A CA 1
ATOM 4719 C C . TRP A 1 612 ? -4.815 -29.575 0.804 1.00 37.97 612 TRP A C 1
ATOM 4721 O O . TRP A 1 612 ? -4.636 -29.886 1.978 1.00 37.97 612 TRP A O 1
ATOM 4731 N N . THR A 1 613 ? -5.922 -29.907 0.141 1.00 44.75 613 THR A N 1
ATOM 4732 C CA . THR A 1 613 ? -7.074 -30.628 0.697 1.00 44.75 613 THR A CA 1
ATOM 4733 C C . THR A 1 613 ? -6.731 -32.021 1.251 1.00 44.75 613 THR A C 1
ATOM 4735 O O . THR A 1 613 ? -7.409 -32.494 2.152 1.00 44.75 613 THR A O 1
ATOM 4738 N N . GLU A 1 614 ? -5.673 -32.679 0.770 1.00 42.59 614 GLU A N 1
ATOM 4739 C CA . GLU A 1 614 ? -5.334 -34.066 1.143 1.00 42.59 614 GLU A CA 1
ATOM 4740 C C . GLU A 1 614 ? -4.434 -34.167 2.396 1.00 42.59 614 GLU A C 1
ATOM 4742 O O . GLU A 1 614 ? -4.409 -35.189 3.078 1.00 42.59 614 GLU A O 1
ATOM 4747 N N . VAL A 1 615 ? -3.711 -33.095 2.743 1.00 43.09 615 VAL A N 1
ATOM 4748 C CA . VAL A 1 615 ? -2.744 -33.075 3.862 1.00 43.09 615 VAL A CA 1
ATOM 4749 C C . VAL A 1 615 ? -3.397 -32.647 5.185 1.00 43.09 615 VAL A C 1
ATOM 4751 O O . VAL A 1 615 ? -2.972 -33.082 6.253 1.00 43.09 615 VAL A O 1
ATOM 4754 N N . TRP A 1 616 ? -4.467 -31.850 5.122 1.00 37.62 616 TRP A N 1
ATOM 4755 C CA . TRP A 1 616 ? -5.193 -31.299 6.277 1.00 37.62 616 TRP A CA 1
ATOM 4756 C C . TRP A 1 616 ? -6.107 -32.292 7.024 1.00 37.62 616 TRP A C 1
ATOM 4758 O O . TRP A 1 616 ? -6.704 -31.928 8.031 1.00 37.62 616 TRP A O 1
ATOM 4768 N N . CYS A 1 617 ? -6.209 -33.550 6.590 1.00 45.59 617 CYS A N 1
ATOM 4769 C CA . CYS A 1 617 ? -7.110 -34.537 7.201 1.00 45.59 617 CYS A CA 1
ATOM 4770 C C . CYS A 1 617 ? -6.436 -35.523 8.184 1.00 45.59 617 CYS A C 1
ATOM 4772 O O . CYS A 1 617 ? -7.013 -36.572 8.462 1.00 45.59 617 CYS A O 1
ATOM 4774 N N . LYS A 1 618 ? -5.238 -35.238 8.727 1.00 49.62 618 LYS A N 1
ATOM 4775 C CA . LYS A 1 618 ? -4.597 -36.091 9.757 1.00 49.62 618 LYS A CA 1
ATOM 4776 C C . LYS A 1 618 ? -4.568 -35.421 11.142 1.00 49.62 618 LYS A C 1
ATOM 4778 O O . LYS A 1 618 ? -4.134 -34.275 11.221 1.00 49.62 618 LYS A O 1
ATOM 4783 N N . PRO A 1 619 ? -4.966 -36.111 12.231 1.00 47.62 619 PRO A N 1
ATOM 4784 C CA . PRO A 1 619 ? -5.013 -35.506 13.562 1.00 47.62 619 PRO A CA 1
ATOM 4785 C C . PRO A 1 619 ? -3.625 -35.465 14.238 1.00 47.62 619 PRO A C 1
ATOM 4787 O O . PRO A 1 619 ? -2.812 -36.367 14.008 1.00 47.62 619 PRO A O 1
ATOM 4790 N N . PRO A 1 620 ? -3.344 -34.452 15.083 1.00 51.09 620 PRO A N 1
ATOM 4791 C CA . PRO A 1 620 ? -2.081 -34.328 15.809 1.00 51.09 620 PRO A CA 1
ATOM 4792 C C . PRO A 1 620 ? -2.087 -35.122 17.128 1.00 51.09 620 PRO A C 1
ATOM 4794 O O . PRO A 1 620 ? -3.109 -35.220 17.803 1.00 51.09 620 PRO A O 1
ATOM 4797 N N . GLY A 1 621 ? -0.926 -35.672 17.500 1.00 53.22 621 GLY A N 1
ATOM 4798 C CA . GLY A 1 621 ? -0.727 -36.474 18.710 1.00 53.22 621 GLY A CA 1
ATOM 4799 C C . GLY A 1 621 ? 0.151 -35.780 19.749 1.00 53.22 621 GLY A C 1
ATOM 4800 O O . GLY A 1 621 ? 1.360 -36.005 19.768 1.00 53.22 621 GLY A O 1
ATOM 4801 N N . HIS A 1 622 ? -0.449 -34.986 20.637 1.00 59.44 622 HIS A N 1
ATOM 4802 C CA . HIS A 1 622 ? 0.217 -34.518 21.856 1.00 59.44 622 HIS A CA 1
ATOM 4803 C C . HIS A 1 622 ? -0.661 -34.733 23.090 1.00 59.44 622 HIS A C 1
ATOM 4805 O O . HIS A 1 622 ? -1.878 -34.573 23.031 1.00 59.44 622 HIS A O 1
ATOM 4811 N N . ASP A 1 623 ? -0.007 -35.130 24.185 1.00 56.28 623 ASP A N 1
ATOM 4812 C CA . ASP A 1 623 ? -0.608 -35.560 25.447 1.00 56.28 623 ASP A CA 1
ATOM 4813 C C . ASP A 1 623 ? -0.861 -34.357 26.388 1.00 56.28 623 ASP A C 1
ATOM 4815 O O . ASP A 1 623 ? 0.101 -33.728 26.847 1.00 56.28 623 ASP A O 1
ATOM 4819 N N . PRO A 1 624 ? -2.129 -34.017 26.686 1.00 53.50 624 PRO A N 1
ATOM 4820 C CA . PRO A 1 624 ? -2.509 -32.875 27.523 1.00 53.50 624 PRO A CA 1
ATOM 4821 C C . PRO A 1 624 ? -2.009 -32.964 28.977 1.00 53.50 624 PRO A C 1
ATOM 4823 O O . PRO A 1 624 ? -1.871 -31.935 29.639 1.00 53.50 624 PRO A O 1
ATOM 4826 N N . VAL A 1 625 ? -1.635 -34.153 29.459 1.00 55.44 625 VAL A N 1
ATOM 4827 C CA . VAL A 1 625 ? -1.109 -34.360 30.821 1.00 55.44 625 VAL A CA 1
ATOM 4828 C C . VAL A 1 625 ? 0.256 -33.679 31.028 1.00 55.44 625 VAL A C 1
ATOM 4830 O O . VAL A 1 625 ? 0.614 -33.292 32.144 1.00 55.44 625 VAL A O 1
ATOM 4833 N N . ALA A 1 626 ? 1.021 -33.469 29.952 1.00 56.41 626 ALA A N 1
ATOM 4834 C CA . ALA A 1 626 ? 2.307 -32.774 30.011 1.00 56.41 626 ALA A CA 1
ATOM 4835 C C . ALA A 1 626 ? 2.158 -31.263 30.264 1.00 56.41 626 ALA A C 1
ATOM 4837 O O . ALA A 1 626 ? 3.046 -30.647 30.852 1.00 56.41 626 ALA A O 1
ATOM 4838 N N . ILE A 1 627 ? 1.032 -30.674 29.854 1.00 55.09 627 ILE A N 1
ATOM 4839 C CA . ILE A 1 627 ? 0.768 -29.236 29.973 1.00 55.09 627 ILE A CA 1
ATOM 4840 C C . ILE A 1 627 ? 0.294 -28.897 31.393 1.00 55.09 627 ILE A C 1
ATOM 4842 O O . ILE A 1 627 ? 0.757 -27.920 31.981 1.00 55.09 627 ILE A O 1
ATOM 4846 N N . GLU A 1 628 ? -0.537 -29.747 32.001 1.00 54.38 628 GLU A N 1
ATOM 4847 C CA . GLU A 1 628 ? -1.013 -29.537 33.376 1.00 54.38 628 GLU A CA 1
ATOM 4848 C C . GLU A 1 628 ? 0.108 -29.614 34.425 1.00 54.38 628 GLU A C 1
ATOM 4850 O O . GLU A 1 628 ? 0.108 -28.848 35.391 1.00 54.38 628 GLU A O 1
ATOM 4855 N N . ARG A 1 629 ? 1.129 -30.459 34.218 1.00 58.34 629 ARG A N 1
ATOM 4856 C CA . ARG A 1 629 ? 2.296 -30.528 35.122 1.00 58.34 629 ARG A CA 1
ATOM 4857 C C . ARG A 1 629 ? 3.119 -29.246 35.159 1.00 58.34 629 ARG A C 1
ATOM 4859 O O . ARG A 1 629 ? 3.688 -28.927 36.198 1.00 58.34 629 ARG A O 1
ATOM 4866 N N . ILE A 1 630 ? 3.200 -28.533 34.039 1.00 59.53 630 ILE A N 1
ATOM 4867 C CA . ILE A 1 630 ? 3.973 -27.290 33.936 1.00 59.53 630 ILE A CA 1
ATOM 4868 C C . ILE A 1 630 ? 3.241 -26.162 34.670 1.00 59.53 630 ILE A C 1
ATOM 4870 O O . ILE A 1 630 ? 3.870 -25.358 35.355 1.00 59.53 630 ILE A O 1
ATOM 4874 N N . LEU A 1 631 ? 1.909 -26.146 34.595 1.00 54.28 631 LEU A N 1
ATOM 4875 C CA . LEU A 1 631 ? 1.082 -25.146 35.270 1.00 54.28 631 LEU A CA 1
ATOM 4876 C C . LEU A 1 631 ? 1.021 -25.357 36.791 1.00 54.28 631 LEU A C 1
ATOM 4878 O O . LEU A 1 631 ? 0.971 -24.383 37.538 1.00 54.28 631 LEU A O 1
ATOM 4882 N N . ALA A 1 632 ? 1.103 -26.605 37.264 1.00 58.41 632 ALA A N 1
ATOM 4883 C CA . ALA A 1 632 ? 1.115 -26.927 38.694 1.00 58.41 632 ALA A CA 1
ATOM 4884 C C . ALA A 1 632 ? 2.418 -26.531 39.426 1.00 58.41 632 ALA A C 1
ATOM 4886 O O . ALA A 1 632 ? 2.437 -26.481 40.654 1.00 58.41 632 ALA A O 1
ATOM 4887 N N . ALA A 1 633 ? 3.506 -26.248 38.700 1.00 61.94 633 ALA A N 1
ATOM 4888 C CA . ALA A 1 633 ? 4.818 -25.942 39.277 1.00 61.94 633 ALA A CA 1
ATOM 4889 C C . ALA A 1 633 ? 5.045 -24.446 39.589 1.00 61.94 633 ALA A C 1
ATOM 4891 O O . ALA A 1 633 ? 6.115 -24.081 40.079 1.00 61.94 633 ALA A O 1
ATOM 4892 N N . VAL A 1 634 ? 4.069 -23.571 39.314 1.00 52.50 634 VAL A N 1
ATOM 4893 C CA . VAL A 1 634 ? 4.197 -22.118 39.517 1.00 52.50 634 VAL A CA 1
ATOM 4894 C C . VAL A 1 634 ? 3.715 -21.725 40.928 1.00 52.50 634 VAL A C 1
ATOM 4896 O O . VAL A 1 634 ? 2.538 -21.921 41.236 1.00 52.50 634 VAL A O 1
ATOM 4899 N N . PRO A 1 635 ? 4.570 -21.154 41.804 1.00 50.09 635 PRO A N 1
ATOM 4900 C CA . PRO A 1 635 ? 4.168 -20.756 43.156 1.00 50.09 635 PRO A CA 1
ATOM 4901 C C . PRO A 1 635 ? 3.152 -19.606 43.145 1.00 50.09 635 PRO A C 1
ATOM 4903 O O . PRO A 1 635 ? 3.380 -18.589 42.489 1.00 50.09 635 PRO A O 1
ATOM 4906 N N . GLN A 1 636 ? 2.066 -19.724 43.918 1.00 51.12 636 GLN A N 1
ATOM 4907 C CA . GLN A 1 636 ? 1.086 -18.643 44.077 1.00 51.12 636 GLN A CA 1
ATOM 4908 C C . GLN A 1 636 ? 1.369 -17.778 45.321 1.00 51.12 636 GLN A C 1
ATOM 4910 O O . GLN A 1 636 ? 1.628 -18.322 46.399 1.00 51.12 636 GLN A O 1
ATOM 4915 N N . PRO A 1 637 ? 1.319 -16.437 45.208 1.00 48.09 637 PRO A N 1
ATOM 4916 C CA . PRO A 1 637 ? 1.531 -15.538 46.339 1.00 48.09 637 PRO A CA 1
ATOM 4917 C C . PRO A 1 637 ? 0.352 -15.545 47.327 1.00 48.09 637 PRO A C 1
ATOM 4919 O O . PRO A 1 637 ? -0.788 -15.846 46.973 1.00 48.09 637 PRO A O 1
ATOM 4922 N N . ARG A 1 638 ? 0.630 -15.193 48.592 1.00 53.12 638 ARG A N 1
ATOM 4923 C CA . ARG A 1 638 ? -0.381 -15.142 49.663 1.00 53.12 638 ARG A CA 1
ATOM 4924 C C . ARG A 1 638 ? -1.381 -13.993 49.446 1.00 53.12 638 ARG A C 1
ATOM 4926 O O . ARG A 1 638 ? -0.950 -12.902 49.071 1.00 53.12 638 ARG A O 1
ATOM 4933 N N . PRO A 1 639 ? -2.678 -14.183 49.757 1.00 49.28 639 PRO A N 1
ATOM 4934 C CA . PRO A 1 639 ? -3.681 -13.127 49.629 1.00 49.28 639 PRO A CA 1
ATOM 4935 C C . PRO A 1 639 ? -3.409 -11.971 50.599 1.00 49.28 639 PRO A C 1
ATOM 4937 O O . PRO A 1 639 ? -3.254 -12.194 51.800 1.00 49.28 639 PRO A O 1
ATOM 4940 N N . CYS A 1 640 ? -3.407 -10.734 50.100 1.00 44.50 640 CYS A N 1
ATOM 4941 C CA . CYS A 1 640 ? -3.479 -9.527 50.919 1.00 44.50 640 CYS A CA 1
ATOM 4942 C C . CYS A 1 640 ? -4.793 -8.780 50.641 1.00 44.50 640 CYS A C 1
ATOM 4944 O O . CYS A 1 640 ? -5.276 -8.724 49.511 1.00 44.50 640 CYS A O 1
ATOM 4946 N N . SER A 1 641 ? -5.396 -8.228 51.694 1.00 48.84 641 SER A N 1
ATOM 4947 C CA . SER A 1 641 ? -6.603 -7.401 51.606 1.00 48.84 641 SER A CA 1
ATOM 4948 C C . SER A 1 641 ? -6.197 -5.966 51.272 1.00 48.84 641 SER A C 1
ATOM 4950 O O . SER A 1 641 ? -5.781 -5.221 52.160 1.00 48.84 641 SER A O 1
ATOM 4952 N N . VAL A 1 642 ? -6.321 -5.576 50.006 1.00 57.72 642 VAL A N 1
ATOM 4953 C CA . VAL A 1 642 ? -6.107 -4.194 49.555 1.00 57.72 642 VAL A CA 1
ATOM 4954 C C . VAL A 1 642 ? -7.457 -3.481 49.490 1.00 57.72 642 VAL A C 1
ATOM 4956 O O . VAL A 1 642 ? -8.363 -3.938 48.798 1.00 57.72 642 VAL A O 1
ATOM 4959 N N . GLN A 1 643 ? -7.600 -2.364 50.208 1.00 60.38 643 GLN A N 1
ATOM 4960 C CA . GLN A 1 643 ? -8.731 -1.449 50.033 1.00 60.38 643 GLN A CA 1
ATOM 4961 C C . GLN A 1 643 ? -8.336 -0.353 49.043 1.00 60.38 643 GLN A C 1
ATOM 4963 O O . GLN A 1 643 ? -7.378 0.382 49.282 1.00 60.38 643 GLN A O 1
ATOM 4968 N N . PHE A 1 644 ? -9.078 -0.231 47.945 1.00 67.38 644 PHE A N 1
ATOM 4969 C CA . PHE A 1 644 ? -8.881 0.833 46.964 1.00 67.38 644 PHE A CA 1
ATOM 4970 C C . PHE A 1 644 ? -9.829 1.991 47.280 1.00 67.38 644 PHE A C 1
ATOM 4972 O O . PHE A 1 644 ? -11.034 1.791 47.393 1.00 67.38 644 PHE A O 1
ATOM 4979 N N . ARG A 1 645 ? -9.288 3.203 47.425 1.00 69.94 645 ARG A N 1
ATOM 4980 C CA . ARG A 1 645 ? -10.074 4.442 47.458 1.00 69.94 645 ARG A CA 1
ATOM 4981 C C . ARG A 1 645 ? -9.658 5.302 46.279 1.00 69.94 645 ARG A C 1
ATOM 4983 O O . ARG A 1 645 ? -8.473 5.594 46.128 1.00 69.94 645 ARG A O 1
ATOM 4990 N N . PHE A 1 646 ? -10.623 5.707 45.463 1.00 83.94 646 PHE A N 1
ATOM 4991 C CA . PHE A 1 646 ? -10.382 6.583 44.323 1.00 83.94 646 PHE A CA 1
ATOM 4992 C C . PHE A 1 646 ? -10.707 8.016 44.717 1.00 83.94 646 PHE A C 1
ATOM 4994 O O . PHE A 1 646 ? -11.727 8.276 45.349 1.00 83.94 646 PHE A O 1
ATOM 5001 N N . SER A 1 647 ? -9.839 8.952 44.347 1.00 88.88 647 SER A N 1
ATOM 5002 C CA . SER A 1 647 ? -10.112 10.378 44.492 1.00 88.88 647 SER A CA 1
ATOM 5003 C C . SER A 1 647 ? -10.073 11.052 43.121 1.00 88.88 647 SER A C 1
ATOM 5005 O O . SER A 1 647 ? -9.283 10.641 42.262 1.00 88.88 647 SER A O 1
ATOM 5007 N N . PRO A 1 648 ? -10.896 12.090 42.895 1.00 88.69 648 PRO A N 1
ATOM 5008 C CA . PRO A 1 648 ? -10.961 12.799 41.615 1.00 88.69 648 PRO A CA 1
ATOM 5009 C C . PRO A 1 648 ? -9.592 13.362 41.213 1.00 88.69 648 PRO A C 1
ATOM 5011 O O . PRO A 1 648 ? -9.160 13.202 40.073 1.00 88.69 648 PRO A O 1
ATOM 5014 N N . GLY A 1 649 ? -8.854 13.931 42.175 1.00 88.44 649 GLY A N 1
ATOM 5015 C CA . GLY A 1 649 ? -7.509 14.461 41.952 1.00 88.44 649 GLY A CA 1
ATOM 5016 C C . GLY A 1 649 ? -6.496 13.391 41.545 1.00 88.44 649 GLY A C 1
ATOM 5017 O O . GLY A 1 649 ? -5.705 13.625 40.635 1.00 88.44 649 GLY A O 1
ATOM 5018 N N . VAL A 1 650 ? -6.546 12.200 42.154 1.00 85.38 650 VAL A N 1
ATOM 5019 C CA . VAL A 1 650 ? -5.659 11.084 41.782 1.00 85.38 650 VAL A CA 1
ATOM 5020 C C . VAL A 1 650 ? -6.016 10.541 40.400 1.00 85.38 650 VAL A C 1
ATOM 5022 O O . VAL A 1 650 ? -5.112 10.292 39.608 1.00 85.38 650 VAL A O 1
ATOM 5025 N N . LEU A 1 651 ? -7.306 10.415 40.071 1.00 87.19 651 LEU A N 1
ATOM 5026 C CA . LEU A 1 651 ? -7.748 9.977 38.743 1.00 87.19 651 LEU A CA 1
ATOM 5027 C C . LEU A 1 651 ? -7.326 10.966 37.649 1.00 87.19 651 LEU A C 1
ATOM 5029 O O . LEU A 1 651 ? -6.779 10.551 36.626 1.00 87.19 651 LEU A O 1
ATOM 5033 N N . LYS A 1 652 ? -7.504 12.272 37.879 1.00 88.81 652 LYS A N 1
ATOM 5034 C CA . LYS A 1 652 ? -7.091 13.305 36.924 1.00 88.81 652 LYS A CA 1
ATOM 5035 C C . LYS A 1 652 ? -5.571 13.374 36.781 1.00 88.81 652 LYS A C 1
ATOM 5037 O O . LYS A 1 652 ? -5.082 13.435 35.657 1.00 88.81 652 LYS A O 1
ATOM 5042 N N . ALA A 1 653 ? -4.817 13.305 37.880 1.00 85.75 653 ALA A N 1
ATOM 5043 C CA . ALA A 1 653 ? -3.353 13.281 37.845 1.00 85.75 653 ALA A CA 1
ATOM 5044 C C . ALA A 1 653 ? -2.810 12.022 37.147 1.00 85.75 653 ALA A C 1
ATOM 5046 O O . ALA A 1 653 ? -1.847 12.100 36.385 1.00 85.75 653 ALA A O 1
ATOM 5047 N N . ALA A 1 654 ? -3.453 10.868 37.349 1.00 82.88 654 ALA A N 1
ATOM 5048 C CA . ALA A 1 654 ? -3.143 9.648 36.612 1.00 82.88 654 ALA A CA 1
ATOM 5049 C C . ALA A 1 654 ? -3.433 9.813 35.112 1.00 82.88 654 ALA A C 1
ATOM 5051 O O . ALA A 1 654 ? -2.607 9.440 34.287 1.00 82.88 654 ALA A O 1
ATOM 5052 N N . MET A 1 655 ? -4.551 10.441 34.737 1.00 84.56 655 MET A N 1
ATOM 5053 C CA . MET A 1 655 ? -4.839 10.738 33.330 1.00 84.56 655 MET A CA 1
ATOM 5054 C C . MET A 1 655 ? -3.825 11.720 32.722 1.00 84.56 655 MET A C 1
ATOM 5056 O O . MET A 1 655 ? -3.373 11.530 31.596 1.00 84.56 655 MET A O 1
ATOM 5060 N N . GLN A 1 656 ? -3.404 12.734 33.482 1.00 84.75 656 GLN A N 1
ATOM 5061 C CA . GLN A 1 656 ? -2.373 13.691 33.072 1.00 84.75 656 GLN A CA 1
ATOM 5062 C C . GLN A 1 656 ? -0.992 13.045 32.920 1.00 84.75 656 GLN A C 1
ATOM 5064 O O . GLN A 1 656 ? -0.268 13.387 31.992 1.00 84.75 656 GLN A O 1
ATOM 5069 N N . SER A 1 657 ? -0.618 12.088 33.773 1.00 79.69 657 SER A N 1
ATOM 5070 C CA . SER A 1 657 ? 0.645 11.350 33.612 1.00 79.69 657 SER A CA 1
ATOM 5071 C C . SER A 1 657 ? 0.623 10.402 32.408 1.00 79.69 657 SER A C 1
ATOM 5073 O O . SER A 1 657 ? 1.672 10.036 31.878 1.00 79.69 657 SER A O 1
ATOM 5075 N N . MET A 1 658 ? -0.575 10.051 31.932 1.00 71.31 658 MET A N 1
ATOM 5076 C CA . MET A 1 658 ? -0.802 9.336 30.679 1.00 71.31 658 MET A CA 1
ATOM 5077 C C . MET A 1 658 ? -0.957 10.271 29.470 1.00 71.31 658 MET A C 1
ATOM 5079 O O . MET A 1 658 ? -1.269 9.796 28.380 1.00 71.31 658 MET A O 1
ATOM 5083 N N . HIS A 1 659 ? -0.727 11.581 29.616 1.00 72.94 659 HIS A N 1
ATOM 5084 C CA . HIS A 1 659 ? -0.779 12.528 28.505 1.00 72.94 659 HIS A CA 1
ATOM 5085 C C . HIS A 1 659 ? 0.181 12.098 27.380 1.00 72.94 659 HIS A C 1
ATOM 5087 O O . HIS A 1 659 ? 1.392 12.011 27.578 1.00 72.94 659 HIS A O 1
ATOM 5093 N N . GLY A 1 660 ? -0.374 11.810 26.198 1.00 59.38 660 GLY A N 1
ATOM 5094 C CA . GLY A 1 660 ? 0.363 11.281 25.044 1.00 59.38 660 GLY A CA 1
ATOM 5095 C C . GLY A 1 660 ? 0.394 9.751 24.927 1.00 59.38 660 GLY A C 1
ATOM 5096 O O . GLY A 1 660 ? 1.006 9.234 23.996 1.00 59.38 660 GLY A O 1
ATOM 5097 N N . LYS A 1 661 ? -0.261 9.006 25.829 1.00 66.00 661 LYS A N 1
ATOM 5098 C CA . LYS A 1 661 ? -0.472 7.559 25.660 1.00 66.00 661 LYS A CA 1
ATOM 5099 C C . LYS A 1 661 ? -1.651 7.267 24.730 1.00 66.00 661 LYS A C 1
ATOM 5101 O O . LYS A 1 661 ? -2.542 8.096 24.562 1.00 66.00 661 LYS A O 1
ATOM 5106 N N . ALA A 1 662 ? -1.628 6.084 24.118 1.00 49.16 662 ALA A N 1
ATOM 5107 C CA . ALA A 1 662 ? -2.661 5.640 23.189 1.00 49.16 662 ALA A CA 1
ATOM 5108 C C . ALA A 1 662 ? -4.040 5.560 23.863 1.00 49.16 662 ALA A C 1
ATOM 5110 O O . ALA A 1 662 ? -4.146 5.314 25.068 1.00 49.16 662 ALA A O 1
ATOM 5111 N N . ALA A 1 663 ? -5.085 5.756 23.062 1.00 63.31 663 ALA A N 1
ATOM 5112 C CA . ALA A 1 663 ? -6.457 5.547 23.494 1.00 63.31 663 ALA A CA 1
ATOM 5113 C C . ALA A 1 663 ? -6.724 4.083 23.875 1.00 63.31 663 ALA A C 1
ATOM 5115 O O . ALA A 1 663 ? -6.083 3.162 23.362 1.00 63.31 663 ALA A O 1
ATOM 5116 N N . GLY A 1 664 ? -7.697 3.881 24.765 1.00 59.31 664 GLY A N 1
ATOM 5117 C CA . GLY A 1 664 ? -8.251 2.562 25.054 1.00 59.31 664 GLY A CA 1
ATOM 5118 C C . GLY A 1 664 ? -9.133 2.036 23.916 1.00 59.31 664 GLY A C 1
ATOM 5119 O O . GLY A 1 664 ? -9.246 2.634 22.849 1.00 59.31 664 GLY A O 1
ATOM 5120 N N . ALA A 1 665 ? -9.811 0.910 24.155 1.00 57.53 665 ALA A N 1
ATOM 5121 C CA . ALA A 1 665 ? -10.745 0.303 23.194 1.00 57.53 665 ALA A CA 1
ATOM 5122 C C . ALA A 1 665 ? -11.977 1.180 22.864 1.00 57.53 665 ALA A C 1
ATOM 5124 O O . ALA A 1 665 ? -12.772 0.847 21.984 1.00 57.53 665 ALA A O 1
ATOM 5125 N N . ASP A 1 666 ? -12.153 2.277 23.595 1.00 61.12 666 ASP A N 1
ATOM 5126 C CA . ASP A 1 666 ? -13.169 3.305 23.409 1.00 61.12 666 ASP A CA 1
ATOM 5127 C C . ASP A 1 666 ? -12.696 4.481 22.532 1.00 61.12 666 ASP A C 1
ATOM 5129 O O . ASP A 1 666 ? -13.469 5.413 22.303 1.00 61.12 666 ASP A O 1
ATOM 5133 N N . ASP A 1 667 ? -11.468 4.437 22.001 1.00 65.69 667 ASP A N 1
ATOM 5134 C CA . ASP A 1 667 ? -10.850 5.512 21.213 1.00 65.69 667 ASP A CA 1
ATOM 5135 C C . ASP A 1 667 ? -10.839 6.871 21.953 1.00 65.69 667 ASP A C 1
ATOM 5137 O O . ASP A 1 667 ? -10.900 7.928 21.320 1.00 65.69 667 ASP A O 1
ATOM 5141 N N . SER A 1 668 ? -10.813 6.866 23.292 1.00 69.12 668 SER A N 1
ATOM 5142 C CA . SER A 1 668 ? -10.618 8.069 24.111 1.00 69.12 668 SER A CA 1
ATOM 5143 C C . SER A 1 668 ? -9.150 8.215 24.490 1.00 69.12 668 SER A C 1
ATOM 5145 O O . SER A 1 668 ? -8.593 7.374 25.198 1.00 69.12 668 SER A O 1
ATOM 5147 N N . THR A 1 669 ? -8.499 9.284 24.026 1.00 73.94 669 THR A N 1
ATOM 5148 C CA . THR A 1 669 ? -7.109 9.540 24.428 1.00 73.94 669 THR A CA 1
ATOM 5149 C C . THR A 1 669 ? -7.053 10.231 25.795 1.00 73.94 669 THR A C 1
ATOM 5151 O O . THR A 1 669 ? -7.900 11.073 26.108 1.00 73.94 669 THR A O 1
ATOM 5154 N N . PRO A 1 670 ? -6.015 9.979 26.611 1.00 78.69 670 PRO A N 1
ATOM 5155 C CA . PRO A 1 670 ? -5.795 10.734 27.841 1.00 78.69 670 PRO A CA 1
ATOM 5156 C C . PRO A 1 670 ? -5.736 12.246 27.614 1.00 78.69 670 PRO A C 1
ATOM 5158 O O . PRO A 1 670 ? -6.257 13.006 28.424 1.00 78.69 670 PRO A O 1
ATOM 5161 N N . SER A 1 671 ? -5.180 12.691 26.480 1.00 77.00 671 SER A N 1
ATOM 5162 C CA . SER A 1 671 ? -5.158 14.104 26.084 1.00 77.00 671 SER A CA 1
ATOM 5163 C C . SER A 1 671 ? -6.542 14.710 25.861 1.00 77.00 671 SER A C 1
ATOM 5165 O O . SER A 1 671 ? -6.694 15.911 26.028 1.00 77.00 671 SER A O 1
ATOM 5167 N N . GLU A 1 672 ? -7.550 13.912 25.507 1.00 77.94 672 GLU A N 1
ATOM 5168 C CA . GLU A 1 672 ? -8.938 14.374 25.407 1.00 77.94 672 GLU A CA 1
ATOM 5169 C C . GLU A 1 672 ? -9.581 14.439 26.789 1.00 77.94 672 GLU A C 1
ATOM 5171 O O . GLU A 1 672 ? -10.201 15.437 27.154 1.00 77.94 672 GLU A O 1
ATOM 5176 N N . MET A 1 673 ? -9.396 13.383 27.585 1.00 81.19 673 MET A N 1
ATOM 5177 C CA . MET A 1 673 ? -10.072 13.239 28.871 1.00 81.19 673 MET A CA 1
ATOM 5178 C C . MET A 1 673 ? -9.599 14.260 29.909 1.00 81.19 673 MET A C 1
ATOM 5180 O O . MET A 1 673 ? -10.395 14.680 30.745 1.00 81.19 673 MET A O 1
ATOM 5184 N N . ILE A 1 674 ? -8.342 14.722 29.859 1.00 85.00 674 ILE A N 1
ATOM 5185 C CA . ILE A 1 674 ? -7.839 15.749 30.796 1.00 85.00 674 ILE A CA 1
ATOM 5186 C C . ILE A 1 674 ? -8.605 17.076 30.728 1.00 85.00 674 ILE A C 1
ATOM 5188 O O . ILE A 1 674 ? -8.583 17.834 31.703 1.00 85.00 674 ILE A O 1
ATOM 5192 N N . HIS A 1 675 ? -9.275 17.347 29.604 1.00 83.06 675 HIS A N 1
ATOM 5193 C CA . HIS A 1 675 ? -10.079 18.547 29.397 1.00 83.06 675 HIS A CA 1
ATOM 5194 C C . HIS A 1 675 ? -11.496 18.426 29.968 1.00 83.06 675 HIS A C 1
ATOM 5196 O O . HIS A 1 675 ? -12.238 19.403 29.947 1.00 83.06 675 HIS A O 1
ATOM 5202 N N . LEU A 1 676 ? -11.873 17.261 30.508 1.00 85.75 676 LEU A N 1
ATOM 5203 C CA . LEU A 1 676 ? -13.153 17.105 31.185 1.00 85.75 676 LEU A CA 1
ATOM 5204 C C . LEU A 1 676 ? -13.209 17.980 32.455 1.00 85.75 676 LEU A C 1
ATOM 5206 O O . LEU A 1 676 ? -12.217 18.063 33.201 1.00 85.75 676 LEU A O 1
ATOM 5210 N N . PRO A 1 677 ? -14.364 18.619 32.714 1.00 86.25 677 PRO A N 1
ATOM 5211 C CA . PRO A 1 677 ? -14.578 19.488 33.869 1.00 86.25 677 PRO A CA 1
ATOM 5212 C C . PRO A 1 677 ? -14.461 18.719 35.190 1.00 86.25 677 PRO A C 1
ATOM 5214 O O . PRO A 1 677 ? -14.554 17.489 35.224 1.00 86.25 677 PRO A O 1
ATOM 5217 N N . TRP A 1 678 ? -14.232 19.436 36.294 1.00 87.38 678 TRP A N 1
ATOM 5218 C CA . TRP A 1 678 ? -13.875 18.807 37.570 1.00 87.38 678 TRP A CA 1
ATOM 5219 C C . TRP A 1 678 ? -14.971 17.874 38.093 1.00 87.38 678 TRP A C 1
ATOM 5221 O O . TRP A 1 678 ? -14.672 16.753 38.503 1.00 87.38 678 TRP A O 1
ATOM 5231 N N . PHE A 1 679 ? -16.237 18.277 37.960 1.00 87.38 679 PHE A N 1
ATOM 5232 C CA . PHE A 1 679 ? -17.377 17.461 38.383 1.00 87.38 679 PHE A CA 1
ATOM 5233 C C . PHE A 1 679 ? -17.389 16.064 37.740 1.00 87.38 679 PHE A C 1
ATOM 5235 O O . PHE A 1 679 ? -17.861 15.105 38.346 1.00 87.38 679 PHE A O 1
ATOM 5242 N N . TRP A 1 680 ? -16.880 15.918 36.510 1.00 90.12 680 TRP A N 1
ATOM 5243 C CA . TRP A 1 680 ? -16.862 14.622 35.835 1.00 90.12 680 TRP A CA 1
ATOM 5244 C C . TRP A 1 680 ? -15.929 13.655 36.569 1.00 90.12 680 TRP A C 1
ATOM 5246 O O . TRP A 1 680 ? -16.265 12.488 36.764 1.00 90.12 680 TRP A O 1
ATOM 5256 N N . TRP A 1 681 ? -14.789 14.159 37.047 1.00 90.56 681 TRP A N 1
ATOM 5257 C CA . TRP A 1 681 ? -13.836 13.393 37.848 1.00 90.56 681 TRP A CA 1
ATOM 5258 C C . TRP A 1 681 ? -14.411 13.008 39.211 1.00 90.56 681 TRP A C 1
ATOM 5260 O O . TRP A 1 681 ? -14.123 11.912 39.699 1.00 90.56 681 TRP A O 1
ATOM 5270 N N . ASP A 1 682 ? -15.260 13.856 39.798 1.00 90.31 682 ASP A N 1
ATOM 5271 C CA . ASP A 1 682 ? -15.982 13.528 41.030 1.00 90.31 682 ASP A CA 1
ATOM 5272 C C . ASP A 1 682 ? -16.921 12.336 40.808 1.00 90.31 682 ASP A C 1
ATOM 5274 O O . ASP A 1 682 ? -16.855 11.355 41.553 1.00 90.31 682 ASP A O 1
ATOM 5278 N N . LEU A 1 683 ? -17.733 12.365 39.747 1.00 91.19 683 LEU A N 1
ATOM 5279 C CA . LEU A 1 683 ? -18.628 11.257 39.390 1.00 91.19 683 LEU A CA 1
ATOM 5280 C C . LEU A 1 683 ? -17.846 9.982 39.029 1.00 91.19 683 LEU A C 1
ATOM 5282 O O . LEU A 1 683 ? -18.200 8.890 39.476 1.00 91.19 683 LEU A O 1
ATOM 5286 N N . ALA A 1 684 ? -16.737 10.109 38.295 1.00 91.06 684 ALA A N 1
ATOM 5287 C CA . ALA A 1 684 ? -15.863 8.985 37.963 1.00 91.06 684 ALA A CA 1
ATOM 5288 C C . ALA A 1 684 ? -15.275 8.321 39.218 1.00 91.06 684 ALA A C 1
ATOM 5290 O O . ALA A 1 684 ? -15.239 7.094 39.303 1.00 91.06 684 ALA A O 1
ATOM 5291 N N . SER A 1 685 ? -14.849 9.106 40.213 1.00 92.81 685 SER A N 1
ATOM 5292 C CA . SER A 1 685 ? -14.301 8.569 41.467 1.00 92.81 685 SER A CA 1
ATOM 5293 C C . SER A 1 685 ? -15.327 7.760 42.264 1.00 92.81 685 SER A C 1
ATOM 5295 O O . SER A 1 685 ? -14.989 6.713 42.825 1.00 92.81 685 SER A O 1
ATOM 5297 N N . GLN A 1 686 ? -16.588 8.198 42.253 1.00 92.31 686 GLN A N 1
ATOM 5298 C CA . GLN A 1 686 ? -17.692 7.486 42.890 1.00 92.31 686 GLN A CA 1
ATOM 5299 C C . GLN A 1 686 ? -17.971 6.170 42.169 1.00 92.31 686 GLN A C 1
ATOM 5301 O O . GLN A 1 686 ? -17.998 5.125 42.811 1.00 92.31 686 GLN A O 1
ATOM 5306 N N . LEU A 1 687 ? -18.067 6.199 40.835 1.00 90.25 687 LEU A N 1
ATOM 5307 C CA . LEU A 1 687 ? -18.272 4.995 40.033 1.00 90.25 687 LEU A CA 1
ATOM 5308 C C . LEU A 1 687 ? -17.163 3.956 40.250 1.00 90.25 687 LEU A C 1
ATOM 5310 O O . LEU A 1 687 ? -17.463 2.791 40.491 1.00 90.25 687 LEU A O 1
ATOM 5314 N N . TRP A 1 688 ? -15.889 4.359 40.211 1.00 89.12 688 TRP A N 1
ATOM 5315 C CA . TRP A 1 688 ? -14.764 3.443 40.443 1.00 89.12 688 TRP A CA 1
ATOM 5316 C C . TRP A 1 688 ? -14.757 2.850 41.855 1.00 89.12 688 TRP A C 1
ATOM 5318 O O . TRP A 1 688 ? -14.416 1.678 42.026 1.00 89.12 688 TRP A O 1
ATOM 5328 N N . SER A 1 689 ? -15.173 3.629 42.855 1.00 89.81 689 SER A N 1
ATOM 5329 C CA . SER A 1 689 ? -15.327 3.133 44.226 1.00 89.81 689 SER A CA 1
ATOM 5330 C C . SER A 1 689 ? -16.433 2.077 44.299 1.00 89.81 689 SER A C 1
ATOM 5332 O O . SER A 1 689 ? -16.183 0.971 44.776 1.00 89.81 689 SER A O 1
ATOM 5334 N N . THR A 1 690 ? -17.601 2.356 43.712 1.00 89.00 690 THR A N 1
ATOM 5335 C CA . THR A 1 690 ? -18.710 1.396 43.635 1.00 89.00 690 THR A CA 1
ATOM 5336 C C . THR A 1 690 ? -18.313 0.130 42.874 1.00 89.00 690 THR A C 1
ATOM 5338 O O . THR A 1 690 ? -18.589 -0.960 43.354 1.00 89.00 690 THR A O 1
ATOM 5341 N N . ILE A 1 691 ? -17.601 0.229 41.743 1.00 87.06 691 ILE A N 1
ATOM 5342 C CA . ILE A 1 691 ? -17.101 -0.924 40.962 1.00 87.06 691 ILE A CA 1
ATOM 5343 C C . ILE A 1 691 ? -16.261 -1.875 41.821 1.00 87.06 691 ILE A C 1
ATOM 5345 O O . ILE A 1 691 ? -16.426 -3.095 41.734 1.00 87.06 691 ILE A O 1
ATOM 5349 N N . VAL A 1 692 ? -15.365 -1.334 42.653 1.00 85.62 692 VAL A N 1
ATOM 5350 C CA . VAL A 1 692 ? -14.541 -2.143 43.561 1.00 85.62 692 VAL A CA 1
ATOM 5351 C C . VAL A 1 692 ? -15.389 -2.775 44.662 1.00 85.62 692 VAL A C 1
ATOM 5353 O O . VAL A 1 692 ? -15.181 -3.946 44.986 1.00 85.62 692 VAL A O 1
ATOM 5356 N N . GLU A 1 693 ? -16.358 -2.040 45.204 1.00 84.94 693 GLU A N 1
ATOM 5357 C CA . GLU A 1 693 ? -17.280 -2.541 46.229 1.00 84.94 693 GLU A CA 1
ATOM 5358 C C . GLU A 1 693 ? -18.159 -3.683 45.702 1.00 84.94 693 GLU A C 1
ATOM 5360 O O . GLU A 1 693 ? -18.223 -4.746 46.324 1.00 84.94 693 GLU A O 1
ATOM 5365 N N . VAL A 1 694 ? -18.775 -3.510 44.528 1.00 85.94 694 VAL A N 1
ATOM 5366 C CA . VAL A 1 694 ? -19.658 -4.515 43.911 1.00 85.94 694 VAL A CA 1
ATOM 5367 C C . VAL A 1 694 ? -18.900 -5.605 43.148 1.00 85.94 694 VAL A C 1
ATOM 5369 O O . VAL A 1 694 ? -19.501 -6.588 42.718 1.00 85.94 694 VAL A O 1
ATOM 5372 N N . ARG A 1 695 ? -17.579 -5.449 42.979 1.00 83.50 695 ARG A N 1
ATOM 5373 C CA . ARG A 1 695 ? -16.681 -6.368 42.253 1.00 83.50 695 ARG A CA 1
ATOM 5374 C C . ARG A 1 695 ? -17.143 -6.670 40.826 1.00 83.50 695 ARG A C 1
ATOM 5376 O O . ARG A 1 695 ? -16.972 -7.783 40.328 1.00 83.50 695 ARG A O 1
ATOM 5383 N N . ARG A 1 696 ? -17.723 -5.672 40.163 1.00 78.25 696 ARG A N 1
ATOM 5384 C CA . ARG A 1 696 ? -18.253 -5.780 38.803 1.00 78.25 696 ARG A CA 1
ATOM 5385 C C . ARG A 1 696 ? -17.723 -4.632 37.965 1.00 78.25 696 ARG A C 1
ATOM 5387 O O . ARG A 1 696 ? -17.933 -3.472 38.292 1.00 78.25 696 ARG A O 1
ATOM 5394 N N . VAL A 1 697 ? -17.043 -4.973 36.877 1.00 77.56 697 VAL A N 1
ATOM 5395 C CA . VAL A 1 697 ? -16.594 -4.001 35.877 1.00 77.56 697 VAL A CA 1
ATOM 5396 C C . VAL A 1 697 ? -17.760 -3.713 34.924 1.00 77.56 697 VAL A C 1
ATOM 5398 O O . VAL A 1 697 ? -18.475 -4.661 34.578 1.00 77.56 697 VAL A O 1
ATOM 5401 N N . PRO A 1 698 ? -17.960 -2.455 34.486 1.00 77.81 698 PRO A N 1
ATOM 5402 C CA . PRO A 1 698 ? -18.996 -2.122 33.523 1.00 77.81 698 PRO A CA 1
ATOM 5403 C C . PRO A 1 698 ? -18.899 -2.986 32.263 1.00 77.81 698 PRO A C 1
ATOM 5405 O O . PRO A 1 698 ? -17.853 -3.081 31.617 1.00 77.81 698 PRO A O 1
ATOM 5408 N N . CYS A 1 699 ? -20.000 -3.639 31.923 1.00 67.94 699 CYS A N 1
ATOM 5409 C CA . CYS A 1 699 ? -20.126 -4.530 30.788 1.00 67.94 699 CYS A CA 1
ATOM 5410 C C . CYS A 1 699 ? -20.685 -3.741 29.601 1.00 67.94 699 CYS A C 1
ATOM 5412 O O . CYS A 1 699 ? -21.886 -3.485 29.519 1.00 67.94 699 CYS A O 1
ATOM 5414 N N . ILE A 1 700 ? -19.838 -3.413 28.625 1.00 59.06 700 ILE A N 1
ATOM 5415 C CA . ILE A 1 700 ? -20.295 -2.940 27.310 1.00 59.06 700 ILE A CA 1
ATOM 5416 C C . ILE A 1 700 ? -20.858 -4.170 26.575 1.00 59.06 700 ILE A C 1
ATOM 5418 O O . ILE A 1 700 ? -20.158 -4.855 25.832 1.00 59.06 700 ILE A O 1
ATOM 5422 N N . SER A 1 701 ? -22.082 -4.569 26.915 1.00 39.75 701 SER A N 1
ATOM 5423 C CA . SER A 1 701 ? -22.621 -5.895 26.598 1.00 39.75 701 SER A CA 1
ATOM 5424 C C . SER A 1 701 ? -22.724 -6.177 25.091 1.00 39.75 701 SER A C 1
ATOM 5426 O O . SER A 1 701 ? -23.374 -5.465 24.332 1.00 39.75 701 SER A O 1
ATOM 5428 N N . GLY A 1 702 ? -22.088 -7.282 24.690 1.00 34.75 702 GLY A N 1
ATOM 5429 C CA . GLY A 1 702 ? -22.166 -7.917 23.371 1.00 34.75 702 GLY A CA 1
ATOM 5430 C C . GLY A 1 702 ? -21.477 -9.289 23.351 1.00 34.75 702 GLY A C 1
ATOM 5431 O O . GLY A 1 702 ? -21.990 -10.229 22.755 1.00 34.75 702 GLY A O 1
ATOM 5432 N N . ASN A 1 703 ? -20.389 -9.469 24.106 1.00 35.22 703 ASN A N 1
ATOM 5433 C CA . ASN A 1 703 ? -19.728 -10.771 24.229 1.00 35.22 703 ASN A CA 1
ATOM 5434 C C . ASN A 1 703 ? -20.281 -11.575 25.413 1.00 35.22 703 ASN A C 1
ATOM 5436 O O . ASN A 1 703 ? -19.732 -11.544 26.513 1.00 35.22 703 ASN A O 1
ATOM 5440 N N . LYS A 1 704 ? -21.345 -12.350 25.175 1.00 26.89 704 LYS A N 1
ATOM 5441 C CA . LYS A 1 704 ? -21.475 -13.630 25.883 1.00 26.89 704 LYS A CA 1
ATOM 5442 C C . LYS A 1 704 ? -20.428 -14.576 25.279 1.00 26.89 704 LYS A C 1
ATOM 5444 O O . LYS A 1 704 ? -20.458 -14.753 24.062 1.00 26.89 704 LYS A O 1
ATOM 5449 N N . PRO A 1 705 ? -19.509 -15.159 26.065 1.00 30.16 705 PRO A N 1
ATOM 5450 C CA . PRO A 1 705 ? -18.661 -16.230 25.564 1.00 30.16 705 PRO A CA 1
ATOM 5451 C C . PRO A 1 705 ? -19.564 -17.429 25.249 1.00 30.16 705 PRO A C 1
ATOM 5453 O O . PRO A 1 705 ? -20.263 -17.928 26.133 1.00 30.16 705 PRO A O 1
ATOM 5456 N N . GLY A 1 706 ? -19.612 -17.804 23.973 1.00 29.80 706 GLY A N 1
ATOM 5457 C CA . GLY A 1 706 ? -20.133 -19.084 23.501 1.00 29.80 706 GLY A CA 1
ATOM 5458 C C . GLY A 1 706 ? -18.990 -20.063 23.318 1.00 29.80 706 GLY A C 1
ATOM 5459 O O . GLY A 1 706 ? -17.919 -19.598 22.860 1.00 29.80 706 GLY A O 1
#

Radius of gyration: 36.38 Å; chains: 1; bounding box: 94×82×103 Å